Protein AF-A0A3D4XTH2-F1 (afdb_monomer)

pLDDT: mean 89.59, std 10.73, range [39.31, 98.88]

Nearest PDB structures (foldseek):
  2fmt-assembly2_B  TM=9.805E-01  e=2.948E-34  Escherichia coli
  5uai-assembly1_A  TM=9.734E-01  e=1.725E-33  Pseudomonas aeruginosa PAO1
  1fmt-assembly2_B  TM=9.635E-01  e=2.643E-33  Escherichia coli
  4iqf-assembly2_B  TM=9.711E-01  e=6.761E-31  Bacillus anthracis
  3tqq-assembly1_A  TM=9.737E-01  e=3.296E-30  Coxiella burnetii

Sequence (377 aa):
MQALRIIFAGTPDFAVPALASLIEAGHHIVLVLTQPDRPSGRGMKLKASPVKELAVRHQLEVFQPETLKDIAAQNRIQEVQADVMIVAAYGLIIPTNVLAMPRLGCYNIHASLLPRWRGAAPIQRSLLAGDQETGVTIMEVVPKLDAGAMVSKGVIPIGERDTAQTLHDGLANIGANLMLEAMNKLALDGHLPSIPQDESLVIYAEKLQKSEAAIDWNQSAAQISNQVRAFNPFPVAQAILNGEIIKGDVIVIRYEGPKGGPGMREMLSPTSAIMGKGLGKDVALITDGRFSGGTHGFVVGHITPEAFVGGVLAIVKNGDSITIDAENNTLTLHVDEHEIARRLDAWQQPAPRYTRGVLAKYAKLVNSASLGAVTDN

Foldseek 3Di:
DPAFAEEEAAFAPLRLLQVVLCVVVPHRDAEYEAAFFWQDFPPRDGDGTPSRVNCVVVVHHYDHDNACPDPVNLVVLLVSQGQEYEYEHNPYQQDPSSQVRHVQGYKYWAFFDPPEAFDDQRLLVCLLVVPQKTWIWIFGDDNPGPQGFTQDIDMDTDDLQAASVNSSVVRSNRSSVVVSVQSVCCVVPVHTDTHGGDPVNHDHDDDDDLVLLDDDPVDDPSSSSSSVRSCVPPPPLCCLQVVSDDFPEEAEDELQALFRNQNADEPCRNQVSCVVSVNQARYEYEYCGDYDPPRGGRYHYVQPPALQVQHQSVQDDPPWDWDQDPVVRDIDTPDDPVVSVVSSVVDDRDDGPDCDDDSNVRSVPDDRCVVPDPDDD

Solvent-accessible surface area (backbone atoms only — not comparable to full-atom values): 20752 Å² total; per-residue (Å²): 129,70,73,52,33,28,32,42,29,20,20,46,69,59,28,34,48,34,56,50,52,36,52,75,73,63,46,42,64,68,35,34,36,30,56,56,64,45,62,48,70,74,83,54,46,74,40,74,36,54,33,53,57,51,35,55,75,70,71,40,51,74,47,55,57,95,51,58,83,42,68,70,48,43,50,58,59,54,71,64,64,29,36,30,34,41,36,23,69,40,88,69,76,74,44,66,73,63,51,63,57,22,79,70,30,32,38,31,53,38,62,19,54,69,44,34,33,29,67,74,28,23,55,32,44,40,33,48,74,64,46,62,54,46,22,21,22,37,21,41,65,50,88,54,79,80,57,30,33,37,53,49,75,46,78,45,75,51,55,98,82,52,28,30,50,60,49,44,58,54,39,19,51,50,34,19,52,54,49,46,53,51,50,56,44,31,51,72,68,72,51,75,72,62,44,77,58,58,74,92,58,53,38,75,11,66,70,84,56,82,75,71,72,61,84,64,84,88,54,54,73,66,50,50,50,23,44,56,24,27,29,31,46,61,84,54,53,38,54,49,73,73,60,52,54,50,79,77,38,73,47,77,49,70,37,23,6,46,49,42,23,82,71,35,35,70,50,59,66,56,53,48,43,35,45,76,71,69,32,27,87,38,30,37,41,38,27,18,17,36,71,59,96,84,67,78,60,43,68,48,58,56,48,27,39,30,34,46,75,64,38,72,71,50,60,68,57,93,85,65,49,72,50,78,38,79,89,79,74,44,77,44,70,70,62,58,68,70,58,50,51,52,43,52,74,69,55,72,75,70,80,66,80,46,88,61,64,70,61,20,53,46,34,72,68,62,69,42,58,90,77,54,78,90,70,88,128

Structure (mmCIF, N/CA/C/O backbone):
data_AF-A0A3D4XTH2-F1
#
_entry.id   AF-A0A3D4XTH2-F1
#
loop_
_atom_site.group_PDB
_atom_site.id
_atom_site.type_symbol
_atom_site.label_atom_id
_atom_site.label_alt_id
_atom_site.label_comp_id
_atom_site.label_asym_id
_atom_site.label_entity_id
_atom_site.label_seq_id
_atom_site.pdbx_PDB_ins_code
_atom_site.Cartn_x
_atom_site.Cartn_y
_atom_site.Cartn_z
_atom_site.occupancy
_atom_site.B_iso_or_equiv
_atom_site.auth_seq_id
_atom_site.auth_comp_id
_atom_site.auth_asym_id
_atom_site.auth_atom_id
_atom_site.pdbx_PDB_model_num
ATOM 1 N N . MET A 1 1 ? -20.938 -7.830 27.719 1.00 56.84 1 MET A N 1
ATOM 2 C CA . MET A 1 1 ? -20.406 -6.562 27.175 1.00 56.84 1 MET A CA 1
ATOM 3 C C . MET A 1 1 ? -21.368 -6.072 26.114 1.00 56.84 1 MET A C 1
ATOM 5 O O . MET A 1 1 ? -21.908 -6.906 25.395 1.00 56.84 1 MET A O 1
ATOM 9 N N . GLN A 1 2 ? -21.648 -4.772 26.058 1.00 62.88 2 GLN A N 1
ATOM 10 C CA . GLN A 1 2 ? -22.476 -4.221 24.988 1.00 62.88 2 GLN A CA 1
ATOM 11 C C . GLN A 1 2 ? -21.612 -4.156 23.723 1.00 62.88 2 GLN A C 1
ATOM 13 O O . GLN A 1 2 ? -20.523 -3.591 23.760 1.00 62.88 2 GLN A O 1
ATOM 18 N N . ALA A 1 3 ? -22.041 -4.811 22.645 1.00 82.25 3 ALA A N 1
ATOM 19 C CA . ALA A 1 3 ? -21.283 -4.831 21.397 1.00 82.25 3 ALA A CA 1
ATOM 20 C C . ALA A 1 3 ? -21.266 -3.424 20.778 1.00 82.25 3 ALA A C 1
ATOM 22 O O . ALA A 1 3 ? -22.331 -2.831 20.591 1.00 82.25 3 ALA A O 1
ATOM 23 N N . LEU A 1 4 ? -20.074 -2.902 20.470 1.00 92.06 4 LEU A N 1
ATOM 24 C CA . LEU A 1 4 ? -19.917 -1.617 19.787 1.00 92.06 4 LEU A CA 1
ATOM 25 C C . LEU A 1 4 ? -20.520 -1.696 18.383 1.00 92.06 4 LEU A C 1
ATOM 27 O O . LEU A 1 4 ? -20.292 -2.668 17.660 1.00 92.06 4 LEU A O 1
ATOM 31 N N . ARG A 1 5 ? -21.248 -0.653 17.978 1.00 97.00 5 ARG A N 1
ATOM 32 C CA . ARG A 1 5 ? -21.673 -0.454 16.588 1.00 97.00 5 ARG A CA 1
ATOM 33 C C . ARG A 1 5 ? -20.526 0.188 15.815 1.00 97.00 5 ARG A C 1
ATOM 35 O O . ARG A 1 5 ? -20.204 1.351 16.053 1.00 97.00 5 ARG A O 1
ATOM 42 N N . ILE A 1 6 ? -19.906 -0.554 14.906 1.00 98.44 6 ILE A N 1
ATOM 43 C CA . ILE A 1 6 ? -18.673 -0.138 14.228 1.00 98.44 6 ILE A CA 1
ATOM 44 C C . ILE A 1 6 ? -18.948 0.200 12.764 1.00 98.44 6 ILE A C 1
ATOM 46 O O . ILE A 1 6 ? -19.504 -0.614 12.025 1.00 98.44 6 ILE A O 1
ATOM 50 N N . ILE A 1 7 ? -18.495 1.375 12.327 1.00 98.75 7 ILE A N 1
ATOM 51 C CA . ILE A 1 7 ? -18.266 1.646 10.903 1.00 98.75 7 ILE A CA 1
ATOM 52 C C . ILE A 1 7 ? -16.833 1.251 10.575 1.00 98.75 7 ILE A C 1
ATOM 54 O O . ILE A 1 7 ? -15.907 1.693 11.252 1.00 98.75 7 ILE A O 1
ATOM 58 N N . PHE A 1 8 ? -16.634 0.475 9.514 1.00 98.81 8 PHE A N 1
ATOM 59 C CA . PHE A 1 8 ? -15.301 0.162 9.007 1.00 98.81 8 PHE A CA 1
ATOM 60 C C . PHE A 1 8 ? -15.068 0.855 7.663 1.00 98.81 8 PHE A C 1
ATOM 62 O O . PHE A 1 8 ? -15.768 0.574 6.697 1.00 98.81 8 PHE A O 1
ATOM 69 N N . ALA A 1 9 ? -14.085 1.748 7.584 1.00 98.69 9 ALA A N 1
ATOM 70 C CA . ALA A 1 9 ? -13.727 2.498 6.388 1.00 98.69 9 ALA A CA 1
ATOM 71 C C . ALA A 1 9 ? -12.361 2.056 5.847 1.00 98.69 9 ALA A C 1
ATOM 73 O O . ALA A 1 9 ? -11.316 2.409 6.396 1.00 98.69 9 ALA A O 1
ATOM 74 N N . GLY A 1 10 ? -12.350 1.311 4.742 1.00 98.00 10 GLY A N 1
ATOM 75 C CA . GLY A 1 10 ? -11.116 0.804 4.145 1.00 98.00 10 GLY A CA 1
ATOM 76 C C . GLY A 1 10 ? -11.272 0.343 2.703 1.00 98.00 10 GLY A C 1
ATOM 77 O O . GLY A 1 10 ? -12.380 0.107 2.226 1.00 98.00 10 GLY A O 1
ATOM 78 N N . THR A 1 11 ? -10.154 0.236 1.982 1.00 95.81 11 THR A N 1
ATOM 79 C CA . THR A 1 11 ? -10.172 -0.094 0.546 1.00 95.81 11 THR A CA 1
ATOM 80 C C . THR A 1 11 ? -9.220 -1.230 0.156 1.00 95.81 11 THR A C 1
ATOM 82 O O . THR A 1 11 ? -9.715 -2.234 -0.357 1.00 95.81 11 THR A O 1
ATOM 85 N N . PRO A 1 12 ? -7.890 -1.116 0.335 1.00 93.50 12 PRO A N 1
ATOM 86 C CA . PRO A 1 12 ? -6.946 -2.100 -0.192 1.00 93.50 12 PRO A CA 1
ATOM 87 C C . PRO A 1 12 ? -6.819 -3.336 0.709 1.00 93.50 12 PRO A C 1
ATOM 89 O O . PRO A 1 12 ? -7.346 -3.365 1.821 1.00 93.50 12 PRO A O 1
ATOM 92 N N . ASP A 1 13 ? -6.033 -4.314 0.251 1.00 91.75 13 ASP A N 1
ATOM 93 C CA . ASP A 1 13 ? -5.712 -5.544 0.987 1.00 91.75 13 ASP A CA 1
ATOM 94 C C . ASP A 1 13 ? -5.176 -5.284 2.404 1.00 91.75 13 ASP A C 1
ATOM 96 O O . ASP A 1 13 ? -5.505 -6.032 3.317 1.00 91.75 13 ASP A O 1
ATOM 100 N N . PHE A 1 14 ? -4.448 -4.179 2.630 1.00 94.81 14 PHE A N 1
ATOM 101 C CA . PHE A 1 14 ? -3.975 -3.766 3.962 1.00 94.81 14 PHE A CA 1
ATOM 102 C C . PHE A 1 14 ? -5.083 -3.728 5.029 1.00 94.81 14 PHE A C 1
ATOM 104 O O . PHE A 1 14 ? -4.845 -4.019 6.197 1.00 94.81 14 PHE A O 1
ATOM 111 N N . ALA A 1 15 ? -6.297 -3.335 4.637 1.00 98.06 15 ALA A N 1
ATOM 112 C CA . ALA A 1 15 ? -7.423 -3.162 5.550 1.00 98.06 15 ALA A CA 1
ATOM 113 C C . ALA A 1 15 ? -8.192 -4.468 5.811 1.00 98.06 15 ALA A C 1
ATOM 115 O O . ALA A 1 15 ? -8.952 -4.554 6.776 1.00 98.06 15 ALA A O 1
ATOM 116 N N . VAL A 1 16 ? -8.012 -5.484 4.962 1.00 98.25 16 VAL A N 1
ATOM 117 C CA . VAL A 1 16 ? -8.785 -6.731 5.006 1.00 98.25 16 VAL A CA 1
ATOM 118 C C . VAL A 1 16 ? -8.564 -7.503 6.312 1.00 98.25 16 VAL A C 1
ATOM 120 O O . VAL A 1 16 ? -9.573 -7.872 6.916 1.00 98.25 16 VAL A O 1
ATOM 123 N N . PRO A 1 17 ? -7.322 -7.702 6.812 1.00 98.31 17 PRO A N 1
ATOM 124 C CA . PRO A 1 17 ? -7.106 -8.404 8.077 1.00 98.31 17 PRO A CA 1
ATOM 125 C C . PRO A 1 17 ? -7.827 -7.744 9.253 1.00 98.31 17 PRO A C 1
ATOM 127 O O . PRO A 1 17 ? -8.453 -8.434 10.048 1.00 98.31 17 PRO A O 1
ATOM 130 N N . ALA A 1 18 ? -7.827 -6.409 9.327 1.00 98.50 18 ALA A N 1
ATOM 131 C CA . ALA A 1 18 ? -8.498 -5.692 10.408 1.00 98.50 18 ALA A CA 1
ATOM 132 C C . ALA A 1 18 ? -10.021 -5.895 10.384 1.00 98.50 18 ALA A C 1
ATOM 134 O O . ALA A 1 18 ? -10.612 -6.176 11.425 1.00 98.50 18 ALA A O 1
ATOM 135 N N . LEU A 1 19 ? -10.658 -5.803 9.209 1.00 98.69 19 LEU A N 1
ATOM 136 C CA . LEU A 1 19 ? -12.092 -6.084 9.084 1.00 98.69 19 LEU A CA 1
ATOM 137 C C . LEU A 1 19 ? -12.405 -7.544 9.445 1.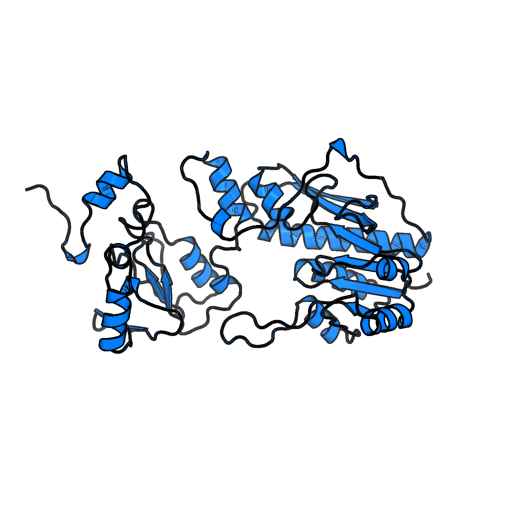00 98.69 19 LEU A C 1
ATOM 139 O O . LEU A 1 19 ? -13.339 -7.790 10.203 1.00 98.69 19 LEU A O 1
ATOM 143 N N . ALA A 1 20 ? -11.613 -8.496 8.942 1.00 98.38 20 ALA A N 1
ATOM 144 C CA . ALA A 1 20 ? -11.791 -9.919 9.227 1.00 98.38 20 ALA A CA 1
ATOM 145 C C . ALA A 1 20 ? -11.710 -10.212 10.733 1.00 98.38 20 ALA A C 1
ATOM 147 O O . ALA A 1 20 ? -12.637 -10.799 11.286 1.00 98.38 20 ALA A O 1
ATOM 148 N N . SER A 1 21 ? -10.673 -9.720 11.417 1.00 97.62 21 SER A N 1
ATOM 149 C CA . SER A 1 21 ? -10.491 -9.939 12.857 1.00 97.62 21 SER A CA 1
ATOM 150 C C . SER A 1 21 ? -11.622 -9.345 13.701 1.00 97.62 21 SER A C 1
ATOM 152 O O . SER A 1 21 ? -12.023 -9.943 14.697 1.00 97.62 21 SER A O 1
ATOM 154 N N . LEU A 1 22 ? -12.174 -8.192 13.311 1.00 96.94 22 LEU A N 1
ATOM 155 C CA . LEU A 1 22 ? -13.316 -7.599 14.015 1.00 96.94 22 LEU A CA 1
ATOM 156 C C . LEU A 1 22 ? -14.595 -8.430 13.838 1.00 96.94 22 LEU A C 1
ATOM 158 O O . LEU A 1 22 ? -15.331 -8.618 14.808 1.00 96.94 22 LEU A O 1
ATOM 162 N N . ILE A 1 23 ? -14.843 -8.945 12.628 1.00 96.75 23 ILE A N 1
ATOM 163 C CA . ILE A 1 23 ? -15.977 -9.837 12.342 1.00 96.75 23 ILE A CA 1
ATOM 164 C C . ILE A 1 23 ? -15.845 -11.136 13.146 1.00 96.75 23 ILE A C 1
ATOM 166 O O . ILE A 1 23 ? -16.793 -11.546 13.812 1.00 96.75 23 ILE A O 1
ATOM 170 N N . GLU A 1 24 ? -14.671 -11.768 13.112 1.00 95.50 24 GLU A N 1
ATOM 171 C CA . GLU A 1 24 ? -14.389 -13.024 13.820 1.00 95.50 24 GLU A CA 1
ATOM 172 C C . GLU A 1 24 ? -14.529 -12.882 15.340 1.00 95.50 24 GLU A C 1
ATOM 174 O O . GLU A 1 24 ? -15.041 -13.782 16.003 1.00 95.50 24 GLU A O 1
ATOM 179 N N . ALA A 1 25 ? -14.143 -11.730 15.892 1.00 92.75 25 ALA A N 1
ATOM 180 C CA . ALA A 1 25 ? -14.322 -11.411 17.306 1.00 92.75 25 ALA A CA 1
ATOM 181 C C . ALA A 1 25 ? -15.777 -11.075 17.695 1.00 92.75 25 ALA A C 1
ATOM 183 O O . ALA A 1 25 ? -16.058 -10.842 18.871 1.00 92.75 25 ALA A O 1
ATOM 184 N N . GLY A 1 26 ? -16.708 -11.052 16.736 1.00 91.69 26 GLY A N 1
ATOM 185 C CA . GLY A 1 26 ? -18.130 -10.817 16.981 1.00 91.69 26 GLY A CA 1
ATOM 186 C C . GLY A 1 26 ? -18.505 -9.349 17.194 1.00 91.69 26 GLY A C 1
ATOM 187 O O . GLY A 1 26 ? -19.563 -9.072 17.764 1.00 91.69 26 GLY A O 1
ATOM 188 N N . HIS A 1 27 ? -17.670 -8.399 16.756 1.00 93.06 27 HIS A N 1
ATOM 189 C CA . HIS A 1 27 ? -18.043 -6.981 16.761 1.00 93.06 27 HIS A CA 1
ATOM 190 C C . HIS A 1 27 ? -19.161 -6.706 15.750 1.00 93.06 27 HIS A C 1
ATOM 192 O O . HIS A 1 27 ? -19.221 -7.301 14.673 1.00 93.06 27 HIS A O 1
ATOM 198 N N . HIS A 1 28 ? -20.049 -5.765 16.073 1.00 96.31 28 HIS A N 1
ATOM 199 C CA . HIS A 1 28 ? -21.186 -5.441 15.218 1.00 96.31 28 HIS A CA 1
ATOM 200 C C . HIS A 1 28 ? -20.790 -4.398 14.167 1.00 96.31 28 HIS A C 1
ATOM 202 O O . HIS A 1 28 ? -20.896 -3.190 14.393 1.00 96.31 28 HIS A O 1
ATOM 208 N N . ILE A 1 29 ? -20.338 -4.868 13.003 1.00 98.19 29 ILE A N 1
ATOM 209 C CA . ILE A 1 29 ? -20.036 -4.002 11.858 1.00 98.19 29 ILE A CA 1
ATOM 210 C C . ILE A 1 29 ? -21.349 -3.564 11.199 1.00 98.19 29 ILE A C 1
ATOM 212 O O . ILE A 1 29 ? -21.997 -4.350 10.512 1.00 98.19 29 ILE A O 1
ATOM 216 N N . VAL A 1 30 ? -21.755 -2.313 11.422 1.00 98.19 30 VAL A N 1
ATOM 217 C CA . VAL A 1 30 ? -23.048 -1.783 10.946 1.00 98.19 30 VAL A CA 1
ATOM 218 C C . VAL A 1 30 ? -22.976 -1.190 9.542 1.00 98.19 30 VAL A C 1
ATOM 220 O O . VAL A 1 30 ? -24.003 -1.059 8.887 1.00 98.19 30 VAL A O 1
ATOM 223 N N . LEU A 1 31 ? -21.781 -0.806 9.087 1.00 98.62 31 LEU A N 1
ATOM 224 C CA . LEU A 1 31 ? -21.558 -0.245 7.758 1.00 98.62 31 LEU A CA 1
ATOM 225 C C . LEU A 1 31 ? -20.092 -0.403 7.358 1.00 98.62 31 LEU A C 1
ATOM 227 O O . LEU A 1 31 ? -19.192 -0.040 8.121 1.00 98.62 31 LEU A O 1
ATOM 231 N N . VAL A 1 32 ? -19.850 -0.880 6.141 1.00 98.81 32 VAL A N 1
ATOM 232 C CA . VAL A 1 32 ? -18.526 -0.889 5.517 1.00 98.81 32 VAL A CA 1
ATOM 233 C C . VAL A 1 32 ? -18.460 0.211 4.461 1.00 98.81 32 VAL A C 1
ATOM 235 O O . VAL A 1 32 ? -19.173 0.180 3.459 1.00 98.81 32 VAL A O 1
ATOM 238 N N . LEU A 1 33 ? -17.580 1.185 4.682 1.00 98.56 33 LEU A N 1
ATOM 239 C CA . LEU A 1 33 ? -17.248 2.241 3.734 1.00 98.56 33 LEU A CA 1
ATOM 240 C C . LEU A 1 33 ? -16.024 1.830 2.915 1.00 98.56 33 LEU A C 1
ATOM 242 O O . LEU A 1 33 ? -14.975 1.488 3.462 1.00 98.56 33 LEU A O 1
ATOM 246 N N . THR A 1 34 ? -16.123 1.905 1.592 1.00 98.12 34 THR A N 1
ATOM 247 C CA . THR A 1 34 ? -14.991 1.629 0.696 1.00 98.12 34 THR A CA 1
ATOM 248 C C . THR A 1 34 ? -15.072 2.490 -0.560 1.00 98.12 34 THR A C 1
ATOM 250 O O . THR A 1 34 ? -16.129 3.038 -0.868 1.00 98.12 34 THR A O 1
ATOM 253 N N . GLN A 1 35 ? -13.959 2.666 -1.275 1.00 95.50 35 GLN A N 1
ATOM 254 C CA . GLN A 1 35 ? -13.969 3.422 -2.533 1.00 95.50 35 GLN A CA 1
ATOM 255 C C . GLN A 1 35 ? -14.919 2.778 -3.556 1.00 95.50 35 GLN A C 1
ATOM 257 O O . GLN A 1 35 ? -15.043 1.549 -3.567 1.00 95.50 35 GLN A O 1
ATOM 262 N N . PRO A 1 36 ? -15.543 3.569 -4.445 1.00 94.75 36 PRO A N 1
ATOM 263 C CA . PRO A 1 36 ? -16.278 3.056 -5.598 1.00 94.75 36 PRO A CA 1
ATOM 264 C C . PRO A 1 36 ? -15.450 2.070 -6.422 1.00 94.75 36 PRO A C 1
ATOM 266 O O . PRO A 1 36 ? -14.227 2.206 -6.527 1.00 94.75 36 PRO A O 1
ATOM 269 N N . ASP A 1 37 ? -16.122 1.087 -7.020 1.00 92.81 37 ASP A N 1
ATOM 270 C CA . ASP A 1 37 ? -15.473 0.136 -7.919 1.00 92.81 37 ASP A CA 1
ATOM 271 C C . ASP A 1 37 ? -14.850 0.911 -9.079 1.00 92.81 37 ASP A C 1
ATOM 273 O O . ASP A 1 37 ? -15.513 1.700 -9.755 1.00 92.81 37 ASP A O 1
ATOM 277 N N . ARG A 1 38 ? -13.558 0.692 -9.317 1.00 79.94 38 ARG A N 1
ATOM 278 C CA . ARG A 1 38 ? -12.838 1.350 -10.407 1.00 79.94 38 ARG A CA 1
ATOM 279 C C . ARG A 1 38 ? -12.423 0.324 -11.453 1.00 79.94 38 ARG A C 1
ATOM 281 O O . ARG A 1 38 ? -12.035 -0.793 -11.095 1.00 79.94 38 ARG A O 1
ATOM 288 N N . PRO A 1 39 ? -12.468 0.690 -12.745 1.00 74.88 39 PRO A N 1
ATOM 289 C CA . PRO A 1 39 ? -11.819 -0.088 -13.785 1.00 74.88 39 PRO A CA 1
ATOM 290 C C . PRO A 1 39 ? -10.354 -0.333 -13.425 1.00 74.88 39 PRO A C 1
ATOM 292 O O . PRO A 1 39 ? -9.612 0.609 -13.138 1.00 74.88 39 PRO A O 1
ATOM 295 N N . SER A 1 40 ? -9.936 -1.593 -13.414 1.00 60.78 40 SER A N 1
ATOM 296 C CA . SER A 1 40 ? -8.554 -1.963 -13.109 1.00 60.78 40 SER A CA 1
ATOM 297 C C . SER A 1 40 ? -8.132 -3.201 -13.895 1.00 60.78 40 SER A C 1
ATOM 299 O O . SER A 1 40 ? -8.971 -3.991 -14.331 1.00 60.78 40 SER A O 1
ATOM 301 N N . GLY A 1 41 ? -6.822 -3.347 -14.105 1.00 55.81 41 GLY A N 1
ATOM 302 C CA . GLY A 1 41 ? -6.255 -4.414 -14.925 1.00 55.81 41 GLY A CA 1
ATOM 303 C C . GLY A 1 41 ? -6.634 -4.325 -16.409 1.00 55.81 41 GLY A C 1
ATOM 304 O O . GLY A 1 41 ? -7.193 -3.336 -16.895 1.00 55.81 41 GLY A O 1
ATOM 305 N N . ARG A 1 42 ? -6.304 -5.374 -17.169 1.00 39.31 42 ARG A N 1
ATOM 306 C CA . ARG A 1 42 ? -6.600 -5.434 -18.605 1.00 39.31 42 ARG A CA 1
ATOM 307 C C . ARG A 1 42 ? -8.099 -5.647 -18.851 1.00 39.31 42 ARG A C 1
ATOM 309 O O . ARG A 1 42 ? -8.729 -6.498 -18.234 1.00 39.31 42 ARG A O 1
ATOM 316 N N . GLY A 1 43 ? -8.662 -4.887 -19.792 1.00 59.97 43 GLY A N 1
ATOM 317 C CA . GLY A 1 43 ? -10.083 -4.948 -20.157 1.00 59.97 43 GLY A CA 1
ATOM 318 C C . GLY A 1 43 ? -10.982 -3.998 -19.364 1.00 59.97 43 GLY A C 1
ATOM 319 O O . GLY A 1 43 ? -12.176 -3.957 -19.642 1.00 59.97 43 GLY A O 1
ATOM 320 N N . MET A 1 44 ? -10.419 -3.224 -18.419 1.00 64.00 44 MET A N 1
ATOM 321 C CA . MET A 1 44 ? -11.099 -2.128 -17.708 1.00 64.00 44 MET A CA 1
ATOM 322 C C . MET A 1 44 ? -12.445 -2.537 -17.089 1.00 64.00 44 MET A C 1
ATOM 324 O O . MET A 1 44 ? -13.364 -1.726 -16.971 1.00 64.00 44 MET A O 1
ATOM 328 N N . LYS A 1 45 ? -12.571 -3.806 -16.683 1.00 72.88 45 LYS A N 1
ATOM 329 C CA . LYS A 1 45 ? -13.759 -4.277 -15.973 1.00 72.88 45 LYS A CA 1
ATOM 330 C C . LYS A 1 45 ? -13.782 -3.642 -14.587 1.00 72.88 45 LYS A C 1
ATOM 332 O O . LYS A 1 45 ? -12.736 -3.476 -13.955 1.00 72.88 45 LYS A O 1
ATOM 337 N N . LEU A 1 46 ? -14.978 -3.285 -14.128 1.00 81.69 46 LEU A N 1
ATOM 338 C CA . LEU A 1 46 ? -15.183 -2.846 -12.753 1.00 81.69 46 LEU A CA 1
ATOM 339 C C . LEU A 1 46 ? -14.748 -3.976 -11.818 1.00 81.69 46 LEU A C 1
ATOM 341 O O . LEU A 1 46 ? -15.267 -5.090 -11.908 1.00 81.69 46 LEU A O 1
ATOM 345 N N . LYS A 1 47 ? -13.765 -3.691 -10.962 1.00 83.06 47 LYS A N 1
ATOM 346 C CA . LYS A 1 47 ? -13.285 -4.611 -9.932 1.00 83.06 47 LYS A CA 1
ATOM 347 C C . LYS A 1 47 ? -13.686 -4.058 -8.570 1.00 83.06 47 LYS A C 1
ATOM 349 O O . LYS A 1 47 ? -13.444 -2.883 -8.288 1.00 83.06 47 LYS A O 1
ATOM 354 N N . ALA A 1 48 ? -14.294 -4.910 -7.753 1.00 91.50 48 ALA A N 1
ATOM 355 C CA . ALA A 1 48 ? -14.586 -4.597 -6.364 1.00 91.50 48 ALA A CA 1
ATOM 356 C C . ALA A 1 48 ? -13.283 -4.417 -5.568 1.00 91.50 48 ALA A C 1
ATOM 358 O O . ALA A 1 48 ? -12.250 -5.007 -5.892 1.00 91.50 48 ALA A O 1
ATOM 359 N N . SER A 1 49 ? -13.318 -3.589 -4.525 1.00 94.12 49 SER A N 1
ATOM 360 C CA . SER A 1 49 ? -12.195 -3.498 -3.592 1.00 94.12 49 SER A CA 1
ATOM 361 C C . SER A 1 49 ? -12.083 -4.782 -2.749 1.00 94.12 49 SER A C 1
ATOM 363 O O . SER A 1 49 ? -13.109 -5.399 -2.450 1.00 94.12 49 SER A O 1
ATOM 365 N N . PRO A 1 50 ? -10.879 -5.171 -2.292 1.00 94.06 50 PRO A N 1
ATOM 366 C CA . PRO A 1 50 ? -10.712 -6.311 -1.383 1.00 94.06 50 PRO A CA 1
ATOM 367 C C . PRO A 1 50 ? -11.597 -6.235 -0.126 1.00 94.06 50 PRO A C 1
ATOM 369 O O . PRO A 1 50 ? -12.181 -7.232 0.303 1.00 94.06 50 PRO A O 1
ATOM 372 N N . VAL A 1 51 ? -11.770 -5.032 0.434 1.00 98.12 51 VAL A N 1
ATOM 373 C CA . VAL A 1 51 ? -12.671 -4.796 1.574 1.00 98.12 51 VAL A CA 1
ATOM 374 C C . VAL A 1 51 ? -14.137 -5.040 1.200 1.00 98.12 51 VAL A C 1
ATOM 376 O O . VAL A 1 51 ? -14.849 -5.694 1.963 1.00 98.12 51 VAL A O 1
ATOM 379 N N . LYS A 1 52 ? -14.591 -4.586 0.021 1.00 98.25 52 LYS A N 1
ATOM 380 C CA . LYS A 1 52 ? -15.946 -4.871 -0.483 1.00 98.25 52 LYS A CA 1
ATOM 381 C C . LYS A 1 52 ? -16.177 -6.369 -0.644 1.00 98.25 52 LYS A C 1
ATOM 383 O O . LYS A 1 52 ? -17.215 -6.873 -0.226 1.00 98.25 52 LYS A O 1
ATOM 388 N N . GLU A 1 53 ? -15.223 -7.079 -1.238 1.00 97.56 53 GLU A N 1
ATOM 389 C CA . GLU A 1 53 ? -15.320 -8.526 -1.448 1.00 97.56 53 GLU A CA 1
ATOM 390 C C . GLU A 1 53 ? -15.450 -9.289 -0.123 1.00 97.56 53 GLU A C 1
ATOM 392 O O . GLU A 1 53 ? -16.218 -10.248 -0.032 1.00 97.56 53 GLU A O 1
ATOM 397 N N . LEU A 1 54 ? -14.728 -8.878 0.926 1.00 98.12 54 LEU A N 1
ATOM 398 C CA . LEU A 1 54 ? -14.899 -9.452 2.262 1.00 98.12 54 LEU A CA 1
ATOM 399 C C . LEU A 1 54 ? -16.269 -9.096 2.860 1.00 98.12 54 LEU A C 1
ATOM 401 O O . LEU A 1 54 ? -16.985 -9.987 3.309 1.00 98.12 54 LEU A O 1
ATOM 405 N N . ALA A 1 55 ? -16.661 -7.823 2.821 1.00 98.44 55 ALA A N 1
ATOM 406 C CA . ALA A 1 55 ? -17.924 -7.360 3.389 1.00 98.44 55 ALA A CA 1
ATOM 407 C C . ALA A 1 55 ? -19.142 -8.075 2.781 1.00 98.44 55 ALA A C 1
ATOM 409 O O . ALA A 1 55 ? -19.988 -8.580 3.515 1.00 98.44 55 ALA A O 1
ATOM 410 N N . VAL A 1 56 ? -19.185 -8.213 1.450 1.00 98.12 56 VAL A N 1
ATOM 411 C CA . VAL A 1 56 ? -20.260 -8.928 0.742 1.00 98.12 56 VAL A CA 1
ATOM 412 C C . VAL A 1 56 ? -20.303 -10.408 1.129 1.00 98.12 56 VAL A C 1
ATOM 414 O O . VAL A 1 56 ? -21.387 -10.942 1.356 1.00 98.12 56 VAL A O 1
ATOM 417 N N . ARG A 1 57 ? -19.146 -11.077 1.260 1.00 97.94 57 ARG A N 1
ATOM 418 C CA . ARG A 1 57 ? -19.082 -12.484 1.705 1.00 97.94 57 ARG A CA 1
ATOM 419 C C . ARG A 1 57 ? -19.670 -12.686 3.102 1.00 97.94 57 ARG A C 1
ATOM 421 O O . ARG A 1 57 ? -20.302 -13.710 3.342 1.00 97.94 57 ARG A O 1
ATOM 428 N N . HIS A 1 58 ? -19.499 -11.708 3.988 1.00 98.06 58 HIS A N 1
ATOM 429 C CA . HIS A 1 58 ? -20.066 -11.706 5.338 1.00 98.06 58 HIS A CA 1
ATOM 430 C C . HIS A 1 58 ? -21.445 -11.034 5.429 1.00 98.06 58 HIS A C 1
ATOM 432 O O . HIS A 1 58 ? -21.949 -10.845 6.532 1.00 98.06 58 HIS A O 1
ATOM 438 N N . GLN A 1 59 ? -22.070 -10.701 4.290 1.00 98.06 59 GLN A N 1
ATOM 439 C CA . GLN A 1 59 ? -23.398 -10.075 4.214 1.00 98.06 59 GLN A CA 1
ATOM 440 C C . GLN A 1 59 ? -23.492 -8.749 4.990 1.00 98.06 59 GLN A C 1
ATOM 442 O O . GLN A 1 59 ? -24.546 -8.391 5.512 1.00 98.06 59 GLN A O 1
ATOM 447 N N . LEU A 1 60 ? -22.382 -8.015 5.062 1.00 98.25 60 LEU A N 1
ATOM 448 C CA . LEU A 1 60 ? -22.332 -6.689 5.662 1.00 98.25 60 LEU A CA 1
ATOM 449 C C . LEU A 1 60 ? -22.830 -5.639 4.673 1.00 98.25 60 LEU A C 1
ATOM 451 O O . LEU A 1 60 ? -22.613 -5.743 3.462 1.00 98.25 60 LEU A O 1
ATOM 455 N N . GLU A 1 61 ? -23.458 -4.590 5.196 1.00 98.19 61 GLU A N 1
ATOM 456 C CA . GLU A 1 61 ? -23.845 -3.449 4.378 1.00 98.19 61 GLU A CA 1
ATOM 457 C C . GLU A 1 61 ? -22.602 -2.718 3.855 1.00 98.19 61 GLU A C 1
ATOM 459 O O . GLU A 1 61 ? -21.718 -2.341 4.625 1.00 98.19 61 GLU A O 1
ATOM 464 N N . VAL A 1 62 ? -22.555 -2.485 2.542 1.00 98.62 62 VAL A N 1
ATOM 465 C CA . VAL A 1 62 ? -21.479 -1.749 1.872 1.00 98.62 62 VAL A CA 1
ATOM 466 C C . VAL A 1 62 ? -22.021 -0.435 1.320 1.00 98.62 62 VAL A C 1
ATOM 468 O O . VAL A 1 62 ? -23.003 -0.430 0.579 1.00 98.62 62 VAL A O 1
ATOM 471 N N . PHE A 1 63 ? -21.335 0.671 1.609 1.00 98.25 63 PHE A N 1
ATOM 472 C CA . PHE A 1 63 ? -21.630 1.986 1.044 1.00 98.25 63 PHE A CA 1
ATOM 473 C C . PHE A 1 63 ? -20.380 2.583 0.383 1.00 98.25 63 PHE A C 1
ATOM 475 O O . PHE A 1 63 ? -19.308 2.650 0.985 1.00 98.25 63 PHE A O 1
ATOM 482 N N . GLN A 1 64 ? -20.517 2.990 -0.883 1.00 97.88 64 GLN A N 1
ATOM 483 C CA . GLN A 1 64 ? -19.412 3.439 -1.743 1.00 97.88 64 GLN A CA 1
ATOM 484 C C . GLN A 1 64 ? -19.621 4.879 -2.239 1.00 97.88 64 GLN A C 1
ATOM 486 O O . GLN A 1 64 ? -19.855 5.088 -3.431 1.00 97.88 64 GLN A O 1
ATOM 491 N N . PRO A 1 65 ? -19.592 5.888 -1.354 1.00 96.88 65 PRO A N 1
ATOM 492 C CA . PRO A 1 65 ? -19.705 7.274 -1.784 1.00 96.88 65 PRO A CA 1
ATOM 493 C C . PRO A 1 65 ? -18.435 7.719 -2.528 1.00 96.88 65 PRO A C 1
ATOM 495 O O . PRO A 1 65 ? -17.322 7.375 -2.137 1.00 96.88 65 PRO A O 1
ATOM 498 N N . GLU A 1 66 ? -18.586 8.556 -3.557 1.00 95.31 66 GLU A N 1
ATOM 499 C CA . GLU A 1 66 ? -17.449 9.240 -4.204 1.00 95.31 66 GLU A CA 1
ATOM 500 C C . GLU A 1 66 ? -16.781 10.253 -3.254 1.00 95.31 66 GLU A C 1
ATOM 502 O O . GLU A 1 66 ? -15.583 10.527 -3.328 1.00 95.31 66 GLU A O 1
ATOM 507 N N . THR A 1 67 ? -17.565 10.824 -2.335 1.00 96.12 67 THR A N 1
ATOM 508 C CA . THR A 1 67 ? -17.125 11.818 -1.356 1.00 96.12 67 THR A CA 1
ATOM 509 C C . THR A 1 67 ? -17.988 11.763 -0.098 1.00 96.12 67 THR A C 1
ATOM 511 O O . THR A 1 67 ? -19.189 11.516 -0.153 1.00 96.12 67 THR A O 1
ATOM 514 N N . LEU A 1 68 ? -17.387 12.055 1.056 1.00 96.81 68 LEU A N 1
ATOM 515 C CA . LEU A 1 68 ? -18.098 12.178 2.336 1.00 96.81 68 LEU A CA 1
ATOM 516 C C . LEU A 1 68 ? -18.619 13.600 2.612 1.00 96.81 68 LEU A C 1
ATOM 518 O O . LEU A 1 68 ? -19.164 13.884 3.679 1.00 96.81 68 LEU A O 1
ATOM 522 N N . LYS A 1 69 ? -18.430 14.525 1.665 1.00 95.69 69 LYS A N 1
ATOM 523 C CA . LYS A 1 69 ? -18.921 15.907 1.776 1.00 95.69 69 LYS A CA 1
ATOM 524 C C . LYS A 1 69 ? -20.412 16.038 1.464 1.00 95.69 69 LYS A C 1
ATOM 526 O O . LYS A 1 69 ? -21.025 17.002 1.912 1.00 95.69 69 LYS A O 1
ATOM 531 N N . ASP A 1 70 ? -20.975 15.090 0.724 1.00 95.69 70 ASP A N 1
ATOM 532 C CA . ASP A 1 70 ? -22.361 15.159 0.275 1.00 95.69 70 ASP A CA 1
ATOM 533 C C . ASP A 1 70 ? -23.326 14.876 1.428 1.00 95.69 70 ASP A C 1
ATOM 535 O O . ASP A 1 70 ? -23.125 13.948 2.214 1.00 95.69 70 ASP A O 1
ATOM 539 N N . ILE A 1 71 ? -24.417 15.645 1.494 1.00 96.44 71 ILE A N 1
ATOM 540 C CA . ILE A 1 71 ? -25.439 15.510 2.545 1.00 96.44 71 ILE A CA 1
ATOM 541 C C . ILE A 1 71 ? -26.044 14.101 2.549 1.00 96.44 71 ILE A C 1
ATOM 543 O O . ILE A 1 71 ? -26.267 13.534 3.611 1.00 96.44 71 ILE A O 1
ATOM 547 N N . ALA A 1 72 ? -26.259 13.494 1.378 1.00 95.25 72 ALA A N 1
ATOM 548 C CA . ALA A 1 72 ? -26.784 12.132 1.291 1.00 95.25 72 ALA A CA 1
ATOM 549 C C . ALA A 1 72 ? -25.845 11.102 1.947 1.00 95.25 72 ALA A C 1
ATOM 551 O O . ALA A 1 72 ? -26.304 10.233 2.687 1.00 95.25 72 ALA A O 1
ATOM 552 N N . ALA A 1 73 ? -24.529 11.229 1.731 1.00 96.44 73 ALA A N 1
ATOM 553 C CA . ALA A 1 73 ? -23.540 10.358 2.361 1.00 96.44 73 ALA A CA 1
ATOM 554 C C . ALA A 1 73 ? -23.481 10.579 3.879 1.00 96.44 73 ALA A C 1
ATOM 556 O O . ALA A 1 73 ? -23.425 9.620 4.645 1.00 96.44 73 ALA A O 1
ATOM 557 N N . GLN A 1 74 ? -23.548 11.838 4.312 1.00 97.62 74 GLN A N 1
ATOM 558 C CA . GLN A 1 74 ? -23.578 12.208 5.727 1.00 97.62 74 GLN A CA 1
ATOM 559 C C . GLN A 1 74 ? -24.818 11.668 6.437 1.00 97.62 74 GLN A C 1
ATOM 561 O O . GLN A 1 74 ? -24.687 11.073 7.502 1.00 97.62 74 GLN A O 1
ATOM 566 N N . ASN A 1 75 ? -25.998 11.801 5.830 1.00 97.38 75 ASN A N 1
ATOM 567 C CA . ASN A 1 75 ? -27.244 11.275 6.380 1.00 97.38 75 ASN A CA 1
ATOM 568 C C . ASN A 1 75 ? -27.175 9.755 6.545 1.00 97.38 75 ASN A C 1
ATOM 570 O O . ASN A 1 75 ? -27.470 9.257 7.626 1.00 97.38 75 ASN A O 1
ATOM 574 N N . ARG A 1 76 ? -26.688 9.024 5.531 1.00 96.88 76 ARG A N 1
ATOM 575 C CA . ARG A 1 76 ? -26.523 7.565 5.627 1.00 96.88 76 ARG A CA 1
ATOM 576 C C . ARG A 1 76 ? -25.597 7.163 6.779 1.00 96.88 76 ARG A C 1
ATOM 578 O O . ARG A 1 76 ? -25.907 6.238 7.524 1.00 96.88 76 ARG A O 1
ATOM 585 N N . ILE A 1 77 ? -24.470 7.857 6.945 1.00 97.56 77 ILE A N 1
ATOM 586 C CA . ILE A 1 77 ? -23.515 7.587 8.033 1.00 97.56 77 ILE A CA 1
ATOM 587 C C . ILE A 1 77 ? -24.116 7.934 9.404 1.00 97.56 77 ILE A C 1
ATOM 589 O O . ILE A 1 77 ? -23.907 7.209 10.375 1.00 97.56 77 ILE A O 1
ATOM 593 N N . GLN A 1 78 ? -24.895 9.010 9.494 1.00 97.00 78 GLN A N 1
ATOM 594 C CA . GLN A 1 78 ? -25.588 9.404 10.719 1.00 97.00 78 GLN A CA 1
ATOM 595 C C . GLN A 1 78 ? -26.663 8.373 11.117 1.00 97.00 78 GLN A C 1
ATOM 597 O O . GLN A 1 78 ? -26.776 8.018 12.291 1.00 97.00 78 GLN A O 1
ATOM 602 N N . GLU A 1 79 ? -27.436 7.874 10.147 1.00 97.44 79 GLU A N 1
ATOM 603 C CA . GLU A 1 79 ? -28.540 6.921 10.342 1.00 97.44 79 GLU A CA 1
ATOM 604 C C . GLU A 1 79 ? -28.101 5.603 10.978 1.00 97.44 79 GLU A C 1
ATOM 606 O O . GLU A 1 79 ? -28.866 5.001 11.729 1.00 97.44 79 GLU A O 1
ATOM 611 N N . VAL A 1 80 ? -26.875 5.142 10.704 1.00 97.12 80 VAL A N 1
ATOM 612 C CA . VAL A 1 80 ? -26.384 3.887 11.289 1.00 97.12 80 VAL A CA 1
ATOM 613 C C . VAL A 1 80 ? -26.009 4.023 12.765 1.00 97.12 80 VAL A C 1
ATOM 615 O O . VAL A 1 80 ? -25.781 2.998 13.407 1.00 97.12 80 VAL A O 1
ATOM 618 N N . GLN A 1 81 ? -25.985 5.242 13.325 1.00 96.25 81 GLN A N 1
ATOM 619 C CA . GLN A 1 81 ? -25.773 5.510 14.755 1.00 96.25 81 GLN A CA 1
ATOM 620 C C . GLN A 1 81 ? -24.612 4.687 15.335 1.00 96.25 81 GLN A C 1
ATOM 622 O O . GLN A 1 81 ? -24.790 3.879 16.249 1.00 96.25 81 GLN A O 1
ATOM 627 N N . ALA A 1 82 ? -23.439 4.812 14.721 1.00 97.94 82 ALA A N 1
ATOM 628 C CA . ALA A 1 82 ? -22.263 4.062 15.131 1.00 97.94 82 ALA A CA 1
ATOM 629 C C . ALA A 1 82 ? -21.683 4.597 16.445 1.00 97.94 82 ALA A C 1
ATOM 631 O O . ALA A 1 82 ? -21.692 5.801 16.705 1.00 97.94 82 ALA A O 1
ATOM 632 N N . ASP A 1 83 ? -21.130 3.701 17.256 1.00 97.75 83 ASP A N 1
ATOM 633 C CA . ASP A 1 83 ? -20.343 4.078 18.423 1.00 97.75 83 ASP A CA 1
ATOM 634 C C . ASP A 1 83 ? -18.958 4.557 17.997 1.00 97.75 83 ASP A C 1
ATOM 636 O O . ASP A 1 83 ? -18.486 5.562 18.509 1.00 97.75 83 ASP A O 1
ATOM 640 N N . VAL A 1 84 ? -18.319 3.874 17.046 1.00 98.56 84 VAL A N 1
ATOM 641 C CA . VAL A 1 84 ? -16.938 4.147 16.626 1.00 98.56 84 VAL A CA 1
ATOM 642 C C . VAL A 1 84 ? -16.775 3.946 15.120 1.00 98.56 84 VAL A C 1
ATOM 644 O O . VAL A 1 84 ? -17.448 3.107 14.514 1.00 98.56 84 VAL A O 1
ATOM 647 N N . MET A 1 85 ? -15.870 4.708 14.506 1.00 98.75 85 MET A N 1
ATOM 648 C CA . MET A 1 85 ? -15.426 4.480 13.130 1.00 98.75 85 MET A CA 1
ATOM 649 C C . MET A 1 85 ? -13.959 4.053 13.104 1.00 98.75 85 MET A C 1
ATOM 651 O O . MET A 1 85 ? -13.094 4.717 13.669 1.00 98.75 85 MET A O 1
ATOM 655 N N . ILE A 1 86 ? -13.674 2.962 12.406 1.00 98.69 86 ILE A N 1
ATOM 656 C CA . ILE A 1 86 ? -12.322 2.461 12.172 1.00 98.69 86 ILE A CA 1
ATOM 657 C C . ILE A 1 86 ? -11.925 2.811 10.747 1.00 98.69 86 ILE A C 1
ATOM 659 O O . ILE A 1 86 ? -12.690 2.580 9.815 1.00 98.69 86 ILE A O 1
ATOM 663 N N . VAL A 1 87 ? -10.728 3.355 10.574 1.00 98.56 87 VAL A N 1
ATOM 664 C CA . VAL A 1 87 ? -10.174 3.757 9.284 1.00 98.56 87 VAL A CA 1
ATOM 665 C C . VAL A 1 87 ? -8.914 2.940 9.012 1.00 98.56 87 VAL A C 1
ATOM 667 O O . VAL A 1 87 ? -8.051 2.793 9.875 1.00 98.56 87 VAL A O 1
ATOM 670 N N . ALA A 1 88 ? -8.806 2.382 7.811 1.00 96.94 88 ALA A N 1
ATOM 671 C CA . ALA A 1 88 ? -7.615 1.675 7.358 1.00 96.94 88 ALA A CA 1
ATOM 672 C C . ALA A 1 88 ? -7.452 1.873 5.848 1.00 96.94 88 ALA A C 1
ATOM 674 O O . ALA A 1 88 ? -8.179 1.289 5.047 1.00 96.94 88 ALA A O 1
ATOM 675 N N . ALA A 1 89 ? -6.510 2.733 5.447 1.00 92.88 89 ALA A N 1
ATOM 676 C CA . ALA A 1 89 ? -6.208 3.012 4.039 1.00 92.88 89 ALA A CA 1
ATOM 677 C C . ALA A 1 89 ? -7.461 3.305 3.171 1.00 92.88 89 ALA A C 1
ATOM 679 O O . ALA A 1 89 ? -7.607 2.812 2.053 1.00 92.88 89 ALA A O 1
ATOM 680 N N . TYR A 1 90 ? -8.393 4.109 3.693 1.00 94.38 90 TYR A N 1
ATOM 681 C CA . TYR A 1 90 ? -9.687 4.368 3.048 1.00 94.38 90 TYR A CA 1
ATOM 682 C C . TYR A 1 90 ? -9.572 5.185 1.747 1.00 94.38 90 TYR A C 1
ATOM 684 O O . TYR A 1 90 ? -10.229 4.890 0.746 1.00 94.38 90 TYR A O 1
ATOM 692 N N . GLY A 1 91 ? -8.695 6.192 1.732 1.00 88.81 91 GLY A N 1
ATOM 693 C CA . GLY A 1 91 ? -8.383 6.997 0.546 1.00 88.81 91 GLY A CA 1
ATOM 694 C C . GLY A 1 91 ? -9.332 8.169 0.260 1.00 88.81 91 GLY A C 1
ATOM 695 O O . GLY A 1 91 ? -9.080 8.908 -0.689 1.00 88.81 91 GLY A O 1
ATOM 696 N N . LEU A 1 92 ? -10.393 8.369 1.051 1.00 92.50 92 LEU A N 1
ATOM 697 C CA . LEU A 1 92 ? -11.171 9.615 1.054 1.00 92.50 92 LEU A CA 1
ATOM 698 C C . LEU A 1 92 ? -10.819 10.463 2.274 1.00 92.50 92 LEU A C 1
ATOM 700 O O . LEU A 1 92 ? -10.527 9.944 3.349 1.00 92.50 92 LEU A O 1
ATOM 704 N N . ILE A 1 93 ? -10.900 11.781 2.102 1.00 91.69 93 ILE A N 1
ATOM 705 C CA . ILE A 1 93 ? -10.840 12.726 3.217 1.00 91.69 93 ILE A CA 1
ATOM 706 C C . ILE A 1 93 ? -12.147 12.606 4.000 1.00 91.69 93 ILE A C 1
ATOM 708 O O . ILE A 1 93 ? -13.221 12.691 3.402 1.00 91.69 93 ILE A O 1
ATOM 712 N N . ILE A 1 94 ? -12.050 12.445 5.321 1.00 95.75 94 ILE A N 1
ATOM 713 C CA . ILE A 1 94 ? -13.200 12.398 6.228 1.00 95.75 94 ILE A CA 1
ATOM 714 C C . ILE A 1 94 ? -13.425 13.811 6.792 1.00 95.75 94 ILE A C 1
ATOM 716 O O . ILE A 1 94 ? -12.575 14.310 7.531 1.00 95.75 94 ILE A O 1
ATOM 720 N N . PRO A 1 95 ? -14.519 14.500 6.424 1.00 96.19 95 PRO A N 1
ATOM 721 C CA . PRO A 1 95 ? -14.812 15.841 6.917 1.00 96.19 95 PRO A CA 1
ATOM 722 C C . PRO A 1 95 ? -15.055 15.873 8.432 1.00 96.19 95 PRO A C 1
ATOM 724 O O . PRO A 1 95 ? -15.549 14.906 9.008 1.00 96.19 95 PRO A O 1
ATOM 727 N N . THR A 1 96 ? -14.782 17.011 9.076 1.00 95.94 96 THR A N 1
ATOM 728 C CA . THR A 1 96 ? -14.910 17.181 10.536 1.00 95.94 96 THR A CA 1
ATOM 729 C C . THR A 1 96 ? -16.297 16.828 11.076 1.00 95.94 96 THR A C 1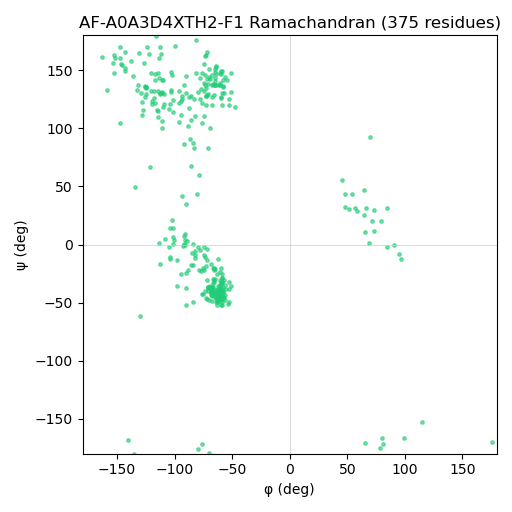
ATOM 731 O O . THR A 1 96 ? -16.405 16.233 12.141 1.00 95.94 96 THR A O 1
ATOM 734 N N . ASN A 1 97 ? -17.363 17.159 10.346 1.00 96.19 97 ASN A N 1
ATOM 735 C CA . ASN A 1 97 ? -18.727 16.808 10.744 1.00 96.19 97 ASN A CA 1
ATOM 736 C C . ASN A 1 97 ? -18.975 15.294 10.721 1.00 96.19 97 ASN A C 1
ATOM 738 O O . ASN A 1 97 ? -19.705 14.810 11.573 1.00 96.19 97 ASN A O 1
ATOM 742 N N . VAL A 1 98 ? -18.347 14.549 9.805 1.00 97.44 98 VAL A N 1
ATOM 743 C CA . VAL A 1 98 ? -18.420 13.079 9.776 1.00 97.44 98 VAL A CA 1
ATOM 744 C C . VAL A 1 98 ? -17.584 12.467 10.899 1.00 97.44 98 VAL A C 1
ATOM 746 O O . VAL A 1 98 ? -18.045 11.539 11.555 1.00 97.44 98 VAL A O 1
ATOM 749 N N . LEU A 1 99 ? -16.397 13.021 11.180 1.00 97.12 99 LEU A N 1
ATOM 750 C CA . LEU A 1 99 ? -15.557 12.588 12.309 1.00 97.12 99 LEU A CA 1
ATOM 751 C C . LEU A 1 99 ? -16.267 12.720 13.665 1.00 97.12 99 LEU A C 1
ATOM 753 O O . LEU A 1 99 ? -15.969 11.964 14.584 1.00 97.12 99 LEU A O 1
ATOM 757 N N . ALA A 1 100 ? -17.199 13.669 13.779 1.00 96.69 100 ALA A N 1
ATOM 758 C CA . ALA A 1 100 ? -17.974 13.920 14.987 1.00 96.69 100 ALA A CA 1
ATOM 759 C C . ALA A 1 100 ? -19.223 13.027 15.139 1.00 96.69 100 ALA A C 1
ATOM 761 O O . ALA A 1 100 ? -19.882 13.103 16.174 1.00 96.69 100 ALA A O 1
ATOM 762 N N . MET A 1 101 ? -19.587 12.217 14.132 1.00 97.50 101 MET A N 1
ATOM 763 C CA . MET A 1 101 ? -20.801 11.387 14.190 1.00 97.50 101 MET A CA 1
ATOM 764 C C . MET A 1 101 ? -20.673 10.193 15.149 1.00 97.50 101 MET A C 1
ATOM 766 O O . MET A 1 101 ? -21.610 9.978 15.921 1.00 97.50 101 MET A O 1
ATOM 770 N N . PRO A 1 102 ? -19.573 9.409 15.145 1.00 97.75 102 PRO A N 1
ATOM 771 C CA . PRO A 1 102 ? -19.425 8.308 16.088 1.00 97.75 102 PRO A CA 1
ATOM 772 C C . PRO A 1 102 ? -19.154 8.828 17.501 1.00 97.75 102 PRO A C 1
ATOM 774 O O . PRO A 1 102 ? -18.229 9.609 17.727 1.00 97.75 102 PRO A O 1
ATOM 777 N N . ARG A 1 103 ? -19.940 8.364 18.474 1.00 94.94 103 ARG A N 1
ATOM 778 C CA . ARG A 1 103 ? -19.897 8.843 19.869 1.00 94.94 103 ARG A CA 1
ATOM 779 C C . ARG A 1 103 ? -18.533 8.661 20.550 1.00 94.94 103 ARG A C 1
ATOM 781 O O . ARG A 1 103 ? -18.169 9.460 21.406 1.00 94.94 103 ARG A O 1
ATOM 788 N N . LEU A 1 104 ? -17.815 7.599 20.203 1.00 97.25 104 LEU A N 1
ATOM 789 C CA . LEU A 1 104 ? -16.497 7.229 20.723 1.00 97.25 104 LEU A CA 1
ATOM 790 C C . LEU A 1 104 ? -15.367 7.592 19.746 1.00 97.25 104 LEU A C 1
ATOM 792 O O . LEU A 1 104 ? -14.241 7.129 19.905 1.00 97.25 104 LEU A O 1
ATOM 796 N N . GLY A 1 105 ? -15.656 8.425 18.745 1.00 97.19 105 GLY A N 1
ATOM 797 C CA . GLY A 1 105 ? -14.668 8.953 17.816 1.00 97.19 105 GLY A CA 1
ATOM 798 C C . GLY A 1 105 ? -14.275 8.002 16.687 1.00 97.19 105 GLY A C 1
ATOM 799 O O . GLY A 1 105 ? -14.941 7.010 16.378 1.00 97.19 105 GLY A O 1
ATOM 800 N N . CYS A 1 106 ? -13.181 8.367 16.025 1.00 98.50 106 CYS A N 1
ATOM 801 C CA . CYS A 1 106 ? -12.655 7.678 14.856 1.00 98.50 106 CYS A CA 1
ATOM 802 C C . CYS A 1 106 ? -11.198 7.283 15.109 1.00 98.50 106 CYS A C 1
ATOM 804 O O . CYS A 1 106 ? -10.418 8.125 15.557 1.00 98.50 106 CYS A O 1
ATOM 806 N N . TYR A 1 107 ? -10.812 6.052 14.771 1.00 98.69 107 TYR A N 1
ATOM 807 C CA . TYR A 1 107 ? -9.446 5.550 14.944 1.00 98.69 107 TYR A CA 1
ATOM 808 C C . TYR A 1 107 ? -8.875 5.023 13.629 1.00 98.69 107 TYR A C 1
ATOM 810 O O . TYR A 1 107 ? -9.555 4.299 12.908 1.00 98.69 107 TYR A O 1
ATOM 818 N N . ASN A 1 108 ? -7.623 5.364 13.317 1.00 98.69 108 ASN A N 1
ATOM 819 C CA . ASN A 1 108 ? -6.935 4.927 12.102 1.00 98.69 108 ASN A CA 1
ATOM 820 C C . ASN A 1 108 ? -5.818 3.925 12.404 1.00 98.69 108 ASN A C 1
ATOM 822 O O . ASN A 1 108 ? -5.070 4.091 13.369 1.00 98.69 108 ASN A O 1
ATOM 826 N N . ILE A 1 109 ? -5.678 2.928 11.529 1.00 98.75 109 ILE A N 1
ATOM 827 C CA . ILE A 1 109 ? -4.518 2.039 11.455 1.00 98.75 109 ILE A CA 1
ATOM 828 C C . ILE A 1 109 ? -3.492 2.691 10.527 1.00 98.75 109 ILE A C 1
ATOM 830 O O . ILE A 1 109 ? -3.632 2.646 9.302 1.00 98.75 109 ILE A O 1
ATOM 834 N N . HIS A 1 110 ? -2.459 3.306 11.101 1.00 98.62 110 HIS A N 1
ATOM 835 C CA . HIS A 1 110 ? -1.413 3.970 10.327 1.00 98.62 110 HIS A CA 1
ATOM 836 C C . HIS A 1 110 ? -0.156 3.110 10.240 1.00 98.62 110 HIS A C 1
ATOM 838 O O . HIS A 1 110 ? 0.401 2.734 11.268 1.00 98.62 110 HIS A O 1
ATOM 844 N N . ALA A 1 111 ? 0.319 2.820 9.028 1.00 98.19 111 ALA A N 1
ATOM 845 C CA . ALA A 1 111 ? 1.442 1.909 8.775 1.00 98.19 111 ALA A CA 1
ATOM 846 C C . ALA A 1 111 ? 2.828 2.555 8.996 1.00 98.19 111 ALA A C 1
ATOM 848 O O . ALA A 1 111 ? 3.729 2.403 8.169 1.00 98.19 111 ALA A O 1
ATOM 849 N N . SER A 1 112 ? 2.982 3.310 10.087 1.00 98.56 112 SER A N 1
ATOM 850 C CA . SER A 1 112 ? 4.278 3.763 10.595 1.00 98.56 112 SER A CA 1
ATOM 851 C C . SER A 1 112 ? 4.304 3.878 12.118 1.00 98.56 112 SER A C 1
ATOM 853 O O . SER A 1 112 ? 3.274 3.855 12.798 1.00 98.56 112 SER A O 1
ATOM 855 N N . LEU A 1 113 ? 5.506 4.085 12.656 1.00 98.62 113 LEU A N 1
ATOM 856 C CA . LEU A 1 113 ? 5.723 4.532 14.028 1.00 98.62 113 LEU A CA 1
ATOM 857 C C . LEU A 1 113 ? 5.606 6.061 14.099 1.00 98.62 113 LEU A C 1
ATOM 859 O O . LEU A 1 113 ? 6.600 6.782 13.989 1.00 98.62 113 LEU A O 1
ATOM 863 N N . LEU A 1 114 ? 4.383 6.564 14.291 1.00 98.69 114 LEU A N 1
ATOM 864 C CA . LEU A 1 114 ? 4.132 8.001 14.434 1.00 98.69 114 LEU A CA 1
ATOM 865 C C . LEU A 1 114 ? 4.921 8.581 15.620 1.00 98.69 114 LEU A C 1
ATOM 867 O O . LEU A 1 114 ? 5.176 7.866 16.593 1.00 98.69 114 LEU A O 1
ATOM 871 N N . PRO A 1 115 ? 5.332 9.859 15.579 1.00 98.19 115 PRO A N 1
ATOM 872 C CA . PRO A 1 115 ? 5.016 10.878 14.566 1.00 98.19 115 PRO A CA 1
ATOM 873 C C . PRO A 1 115 ? 5.824 10.797 13.258 1.00 98.19 115 PRO A C 1
ATOM 875 O O . PRO A 1 115 ? 5.580 11.582 12.337 1.00 98.19 115 PRO A O 1
ATOM 878 N N . ARG A 1 116 ? 6.769 9.856 13.136 1.00 98.38 116 ARG A N 1
ATOM 879 C CA . ARG A 1 116 ? 7.533 9.650 11.899 1.00 98.38 116 ARG A CA 1
ATOM 880 C C . ARG A 1 116 ? 6.634 9.029 10.823 1.00 98.38 116 ARG A C 1
ATOM 882 O O . ARG A 1 116 ? 5.866 8.107 11.092 1.00 98.38 116 ARG A O 1
ATOM 889 N N . TRP A 1 117 ? 6.762 9.520 9.594 1.00 98.31 117 TRP A N 1
ATOM 890 C CA . TRP A 1 117 ? 6.030 9.067 8.405 1.00 98.31 117 TRP A CA 1
ATOM 891 C C . TRP A 1 117 ? 4.509 9.287 8.429 1.00 98.31 117 TRP A C 1
ATOM 893 O O . TRP A 1 117 ? 3.746 8.406 8.038 1.00 98.31 117 TRP A O 1
ATOM 903 N N . ARG A 1 118 ? 4.051 10.487 8.804 1.00 98.25 118 ARG A N 1
ATOM 904 C CA . ARG A 1 118 ? 2.674 10.933 8.499 1.00 98.25 118 ARG A CA 1
ATOM 905 C C . ARG A 1 118 ? 2.451 10.959 6.984 1.00 98.25 118 ARG A C 1
ATOM 907 O O . ARG A 1 118 ? 3.316 11.441 6.261 1.00 98.25 118 ARG A O 1
ATOM 914 N N . GLY A 1 119 ? 1.303 10.526 6.481 1.00 94.88 119 GLY A N 1
ATOM 915 C CA . GLY A 1 119 ? 0.934 10.658 5.073 1.00 94.88 119 GLY A CA 1
ATOM 916 C C . GLY A 1 119 ? 0.786 9.341 4.313 1.00 94.88 119 GLY A C 1
ATOM 917 O O . GLY A 1 119 ? 0.409 8.308 4.851 1.00 94.88 119 GLY A O 1
ATOM 918 N N . ALA A 1 120 ? 1.013 9.403 3.001 1.00 91.12 120 ALA A N 1
ATOM 919 C CA . ALA A 1 120 ? 0.405 8.477 2.048 1.00 91.12 120 ALA A CA 1
ATOM 920 C C . ALA A 1 120 ? 1.203 7.194 1.764 1.00 91.12 120 ALA A C 1
ATOM 922 O O . ALA A 1 120 ? 0.610 6.221 1.304 1.00 91.12 120 ALA A O 1
ATOM 923 N N . ALA A 1 121 ? 2.526 7.187 1.961 1.00 94.19 121 ALA A N 1
ATOM 924 C CA . ALA A 1 121 ? 3.380 6.046 1.597 1.00 94.19 121 ALA A CA 1
ATOM 925 C C . ALA A 1 121 ? 4.403 5.659 2.688 1.00 94.19 121 ALA A C 1
ATOM 927 O O . ALA A 1 121 ? 5.596 5.548 2.393 1.00 94.19 121 ALA A O 1
ATOM 928 N N . PRO A 1 122 ? 3.987 5.490 3.958 1.00 97.69 122 PRO A N 1
ATOM 929 C CA . PRO A 1 122 ? 4.920 5.303 5.069 1.00 97.69 122 PRO A CA 1
ATOM 930 C C . PRO A 1 122 ? 5.839 4.082 4.916 1.00 97.69 122 PRO A C 1
ATOM 932 O O . PRO A 1 122 ? 7.035 4.196 5.164 1.00 97.69 122 PRO A O 1
ATOM 935 N N . ILE A 1 123 ? 5.311 2.955 4.428 1.00 97.12 123 ILE A N 1
ATOM 936 C CA . ILE A 1 123 ? 6.056 1.693 4.266 1.00 97.12 123 ILE A CA 1
ATOM 937 C C . ILE A 1 123 ? 7.222 1.857 3.285 1.00 97.12 123 ILE A C 1
ATOM 939 O O . ILE A 1 123 ? 8.355 1.456 3.546 1.00 97.12 123 ILE A O 1
ATOM 943 N N . GLN A 1 124 ? 6.959 2.454 2.124 1.00 95.25 124 GLN A N 1
ATOM 944 C CA . GLN A 1 124 ? 7.990 2.640 1.108 1.00 95.25 124 GLN A CA 1
ATOM 945 C C . GLN A 1 124 ? 8.999 3.698 1.543 1.00 95.25 124 GLN A C 1
ATOM 947 O O . GLN A 1 124 ? 10.191 3.556 1.282 1.00 95.25 124 GLN A O 1
ATOM 952 N N . ARG A 1 125 ? 8.544 4.749 2.232 1.00 97.38 125 ARG A N 1
ATOM 953 C CA . ARG A 1 125 ? 9.415 5.829 2.703 1.00 97.38 125 ARG A CA 1
ATOM 954 C C . ARG A 1 125 ? 10.355 5.365 3.819 1.00 97.38 125 ARG A C 1
ATOM 956 O O . ARG A 1 125 ? 11.525 5.737 3.771 1.00 97.38 125 ARG A O 1
ATOM 963 N N . SER A 1 126 ? 9.916 4.483 4.724 1.00 98.00 126 SER A N 1
ATOM 964 C CA . SER A 1 126 ? 10.808 3.873 5.723 1.00 98.00 126 SER A CA 1
ATOM 965 C C . SER A 1 126 ? 11.897 3.016 5.069 1.00 98.00 126 SER A C 1
ATOM 967 O O . SER A 1 126 ? 13.065 3.116 5.440 1.00 98.00 126 SER A O 1
ATOM 969 N N . LEU A 1 127 ? 11.549 2.242 4.032 1.00 96.12 127 LEU A N 1
ATOM 970 C CA . LEU A 1 127 ? 12.530 1.478 3.252 1.00 96.12 127 LEU A CA 1
ATOM 971 C C . LEU A 1 127 ? 13.523 2.388 2.524 1.00 96.12 127 LEU A C 1
ATOM 973 O O . LEU A 1 127 ? 14.727 2.180 2.643 1.00 96.12 127 LEU A O 1
ATOM 977 N N . LEU A 1 128 ? 13.040 3.410 1.808 1.00 95.50 128 LEU A N 1
ATOM 978 C CA . LEU A 1 128 ? 13.883 4.366 1.075 1.00 95.50 128 LEU A CA 1
ATOM 979 C C . LEU A 1 128 ? 14.879 5.080 1.994 1.00 95.50 128 LEU A C 1
ATOM 981 O O . LEU A 1 128 ? 16.042 5.242 1.627 1.00 95.50 128 LEU A O 1
ATOM 985 N N . ALA A 1 129 ? 14.438 5.468 3.192 1.00 96.94 129 ALA A N 1
ATOM 986 C CA . ALA A 1 129 ? 15.278 6.124 4.187 1.00 96.94 129 ALA A CA 1
ATOM 987 C C . ALA A 1 129 ? 16.303 5.187 4.848 1.00 96.94 129 ALA A C 1
ATOM 989 O O . ALA A 1 129 ? 17.240 5.671 5.480 1.00 96.94 129 ALA A O 1
ATOM 990 N N . GLY A 1 130 ? 16.161 3.866 4.684 1.00 96.44 130 GLY A N 1
ATOM 991 C CA . GLY A 1 130 ? 17.018 2.883 5.344 1.00 96.44 130 GLY A CA 1
ATOM 992 C C . GLY A 1 130 ? 16.736 2.736 6.838 1.00 96.44 130 GLY A C 1
ATOM 993 O O . GLY A 1 130 ? 17.653 2.419 7.600 1.00 96.44 130 GLY A O 1
ATOM 994 N N . ASP A 1 131 ? 15.489 2.973 7.256 1.00 98.25 131 ASP A N 1
ATOM 995 C CA . ASP A 1 131 ? 15.067 2.752 8.638 1.00 98.25 131 ASP A CA 1
ATOM 996 C C . ASP A 1 131 ? 15.319 1.283 9.029 1.00 98.25 131 ASP A C 1
ATOM 998 O O . ASP A 1 131 ? 15.141 0.371 8.221 1.00 98.25 131 ASP A O 1
ATOM 1002 N N . GLN A 1 132 ? 15.760 1.057 10.269 1.00 97.62 132 GLN A N 1
ATOM 1003 C CA . GLN A 1 132 ? 16.044 -0.290 10.793 1.00 97.62 132 GLN A CA 1
ATOM 1004 C C . GLN A 1 132 ? 14.791 -0.985 11.334 1.00 97.62 132 GLN A C 1
ATOM 1006 O O . GLN A 1 132 ? 14.757 -2.202 11.490 1.00 97.62 132 GLN A O 1
ATOM 1011 N N . GLU A 1 133 ? 13.749 -0.208 11.606 1.00 98.31 133 GLU A N 1
ATOM 1012 C CA . GLU A 1 133 ? 12.460 -0.674 12.087 1.00 98.31 133 GLU A CA 1
ATOM 1013 C C . GLU A 1 133 ? 11.344 0.204 11.526 1.00 98.31 133 GLU A C 1
ATOM 1015 O O . GLU A 1 133 ? 11.538 1.368 11.170 1.00 98.31 133 GLU A O 1
ATOM 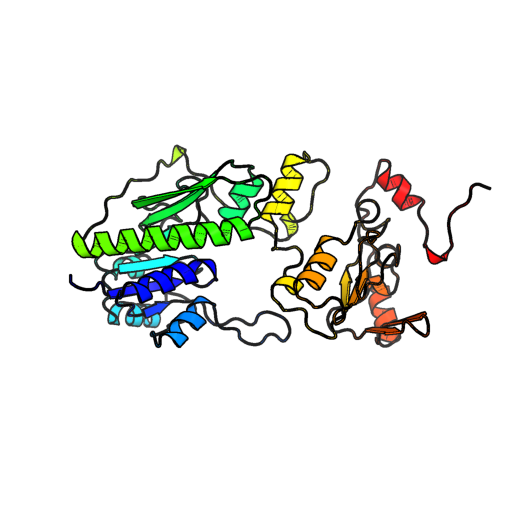1020 N N . THR A 1 134 ? 10.157 -0.376 11.442 1.00 98.69 134 THR A N 1
ATOM 1021 C CA . THR A 1 134 ? 8.909 0.333 11.175 1.00 98.69 134 THR A CA 1
ATOM 1022 C C . THR A 1 134 ? 7.818 -0.284 12.040 1.00 98.69 134 THR A C 1
ATOM 1024 O O . THR A 1 134 ? 8.096 -1.039 12.973 1.00 98.69 134 THR A O 1
ATOM 1027 N N . GLY A 1 135 ? 6.562 0.047 11.790 1.00 98.50 135 GLY A N 1
ATOM 1028 C CA . GLY A 1 135 ? 5.487 -0.449 12.620 1.00 98.50 135 GLY A CA 1
ATOM 1029 C C . GLY A 1 135 ? 4.134 0.108 12.257 1.00 98.50 135 GLY A C 1
ATOM 1030 O O . GLY A 1 135 ? 3.959 0.753 11.227 1.00 98.50 135 GLY A O 1
ATOM 1031 N N . VAL A 1 136 ? 3.178 -0.159 13.132 1.00 98.81 136 VAL A N 1
ATOM 1032 C CA . VAL A 1 136 ? 1.828 0.382 13.056 1.00 98.81 136 VAL A CA 1
ATOM 1033 C C . VAL A 1 136 ? 1.576 1.241 14.277 1.00 98.81 136 VAL A C 1
ATOM 1035 O O . VAL A 1 136 ? 1.974 0.877 15.383 1.00 98.81 136 VAL A O 1
ATOM 1038 N N . THR A 1 137 ? 0.870 2.348 14.084 1.00 98.88 137 THR A N 1
ATOM 1039 C CA . THR A 1 137 ? 0.291 3.137 15.165 1.00 98.88 137 THR A CA 1
ATOM 1040 C C . THR A 1 137 ? -1.223 3.155 15.016 1.00 98.88 137 THR A C 1
ATOM 1042 O O . THR A 1 137 ? -1.735 3.539 13.963 1.00 98.88 137 THR A O 1
ATOM 1045 N N . ILE A 1 138 ? -1.939 2.775 16.074 1.00 98.88 138 ILE A N 1
ATOM 1046 C CA . ILE A 1 138 ? -3.364 3.084 16.197 1.00 98.88 138 ILE A CA 1
ATOM 1047 C C . ILE A 1 138 ? -3.469 4.495 16.758 1.00 98.88 138 ILE A C 1
ATOM 1049 O O . ILE A 1 138 ? -2.874 4.789 17.795 1.00 98.88 138 ILE A O 1
ATOM 1053 N N . MET A 1 139 ? -4.191 5.378 16.078 1.00 98.69 139 MET A N 1
ATOM 1054 C CA . MET A 1 139 ? -4.344 6.771 16.503 1.00 98.69 139 MET A CA 1
ATOM 1055 C C . MET A 1 139 ? -5.775 7.258 16.344 1.00 98.69 139 MET A C 1
ATOM 1057 O O . MET A 1 139 ? -6.522 6.744 15.515 1.00 98.69 139 MET A O 1
ATOM 1061 N N . GLU A 1 140 ? -6.127 8.292 17.095 1.00 98.44 140 GLU A N 1
ATOM 1062 C CA . GLU A 1 140 ? -7.338 9.075 16.863 1.00 98.44 140 GLU A CA 1
ATOM 1063 C C . GLU A 1 140 ? -7.260 9.791 15.507 1.00 98.44 140 GLU A C 1
ATOM 1065 O O . GLU A 1 140 ? -6.188 10.207 15.059 1.00 98.44 140 GLU A O 1
ATOM 1070 N N . VAL A 1 141 ? -8.398 9.965 14.841 1.00 97.94 141 VAL A N 1
ATOM 1071 C CA . VAL A 1 141 ? -8.477 10.728 13.593 1.00 97.94 141 VAL A CA 1
ATOM 1072 C C . VAL A 1 141 ? -8.907 12.154 13.898 1.00 97.94 141 VAL A C 1
ATOM 1074 O O . VAL A 1 141 ? -9.987 12.400 14.431 1.00 97.94 141 VAL A O 1
ATOM 1077 N N . VAL A 1 142 ? -8.066 13.106 13.503 1.00 96.62 142 VAL A N 1
ATOM 1078 C CA . VAL A 1 142 ? -8.320 14.548 13.601 1.00 96.62 142 VAL A CA 1
ATOM 1079 C C . VAL A 1 142 ? -8.235 15.184 12.208 1.00 96.62 142 VAL A C 1
ATOM 1081 O O . VAL A 1 142 ? -7.668 14.576 11.299 1.00 96.62 142 VAL A O 1
ATOM 1084 N N . PRO A 1 143 ? -8.749 16.413 11.998 1.00 94.19 143 PRO A N 1
ATOM 1085 C CA . PRO A 1 143 ? -8.717 17.053 10.678 1.00 94.19 143 PRO A CA 1
ATOM 1086 C C . PRO A 1 143 ? -7.308 17.245 10.093 1.00 94.19 143 PRO A C 1
ATOM 1088 O O . PRO A 1 143 ? -7.138 17.268 8.875 1.00 94.19 143 PRO A O 1
ATOM 1091 N N . LYS A 1 144 ? -6.290 17.399 10.949 1.00 94.88 144 LYS A N 1
ATOM 1092 C CA . LYS A 1 144 ? -4.887 17.484 10.527 1.00 94.88 144 LYS A CA 1
ATOM 1093 C C . LYS A 1 144 ? -4.367 16.078 10.200 1.00 94.88 144 LYS A C 1
ATOM 1095 O O . LYS A 1 144 ? -4.423 15.190 11.048 1.00 94.88 144 LYS A O 1
ATOM 1100 N N . LEU A 1 145 ? -3.839 15.913 8.984 1.00 93.56 145 LEU A N 1
ATOM 1101 C CA . LEU A 1 145 ? -3.361 14.638 8.433 1.00 93.56 145 LEU A CA 1
ATOM 1102 C C . LEU A 1 145 ? -2.458 13.888 9.420 1.00 93.56 145 LEU A C 1
ATOM 1104 O O . LEU A 1 145 ? -1.398 14.391 9.792 1.00 93.56 145 LEU A O 1
ATOM 1108 N N . ASP A 1 146 ? -2.899 12.691 9.807 1.00 96.50 146 ASP A N 1
ATOM 1109 C CA . ASP A 1 146 ? -2.193 11.738 10.668 1.00 96.50 146 ASP A CA 1
ATOM 1110 C C . ASP A 1 146 ? -1.602 12.338 11.956 1.00 96.50 146 ASP A C 1
ATOM 1112 O O . ASP A 1 146 ? -0.551 11.912 12.435 1.00 96.50 146 ASP A O 1
ATOM 1116 N N . ALA A 1 147 ? -2.267 13.352 12.520 1.00 97.75 147 ALA A N 1
ATOM 1117 C CA . ALA A 1 147 ? -1.772 14.120 13.664 1.00 97.75 147 ALA A CA 1
ATOM 1118 C C . ALA A 1 147 ? -2.508 13.847 14.986 1.00 97.75 147 ALA A C 1
ATOM 1120 O O . ALA A 1 147 ? -2.240 14.527 15.977 1.00 97.75 147 ALA A O 1
ATOM 1121 N N . GLY A 1 148 ? -3.445 12.897 15.012 1.00 98.00 148 GLY A N 1
ATOM 1122 C CA . GLY A 1 148 ? -4.208 12.589 16.221 1.00 98.00 148 GLY A CA 1
ATOM 1123 C C . GLY A 1 148 ? -3.373 11.877 17.283 1.00 98.00 148 GLY A C 1
ATOM 1124 O O . GLY A 1 148 ? -2.262 11.404 17.016 1.00 98.00 148 GLY A O 1
ATOM 1125 N N . ALA A 1 149 ? -3.894 11.826 18.508 1.00 98.56 149 ALA A N 1
ATOM 1126 C CA . ALA A 1 149 ? -3.200 11.193 19.622 1.00 98.56 149 ALA A CA 1
ATOM 1127 C C . ALA A 1 149 ? -3.041 9.680 19.385 1.00 98.56 149 ALA A C 1
ATOM 1129 O O . ALA A 1 149 ? -3.923 9.014 18.843 1.00 98.56 149 ALA A O 1
ATOM 1130 N N . MET A 1 150 ? -1.886 9.140 19.766 1.00 98.69 150 MET A N 1
ATOM 1131 C CA . MET A 1 150 ? -1.504 7.746 19.537 1.00 98.69 150 MET A CA 1
ATOM 1132 C C . MET A 1 150 ? -2.006 6.870 20.685 1.00 98.69 150 MET A C 1
ATOM 1134 O O . MET A 1 150 ? -1.702 7.151 21.840 1.00 98.69 150 MET A O 1
ATOM 1138 N N . VAL A 1 151 ? -2.731 5.800 20.368 1.00 98.69 151 VAL A N 1
ATOM 1139 C CA . VAL A 1 151 ? -3.307 4.847 21.331 1.00 98.69 151 VAL A CA 1
ATOM 1140 C C . VAL A 1 151 ? -2.338 3.703 21.623 1.00 98.69 151 VAL A C 1
ATOM 1142 O O . VAL A 1 151 ? -2.043 3.403 22.776 1.00 98.69 151 VAL A O 1
ATOM 1145 N N . SER A 1 152 ? -1.829 3.052 20.578 1.00 98.56 152 SER A N 1
ATOM 1146 C CA . SER A 1 152 ? -0.925 1.905 20.698 1.00 98.56 152 SER A CA 1
ATOM 1147 C C . SER A 1 152 ? 0.008 1.811 19.494 1.00 98.56 152 SER A C 1
ATOM 1149 O O . SER A 1 152 ? -0.252 2.403 18.442 1.00 98.56 152 SER A O 1
ATOM 1151 N N . LYS A 1 153 ? 1.120 1.086 19.661 1.00 98.62 153 LYS A N 1
ATOM 1152 C CA . LYS A 1 153 ? 2.112 0.849 18.609 1.00 98.62 153 LYS A CA 1
ATOM 1153 C C . LYS A 1 153 ? 2.553 -0.605 18.588 1.00 98.62 153 LYS A C 1
ATOM 1155 O O . LYS A 1 153 ? 2.708 -1.216 19.641 1.00 98.62 153 LYS A O 1
ATOM 1160 N N . GLY A 1 154 ? 2.827 -1.112 17.395 1.00 98.38 154 GLY A N 1
ATOM 1161 C CA . GLY A 1 154 ? 3.513 -2.382 17.176 1.00 98.38 154 GLY A CA 1
ATOM 1162 C C . GLY A 1 154 ? 4.716 -2.148 16.282 1.00 98.38 154 GLY A C 1
ATOM 1163 O O . GLY A 1 154 ? 4.606 -1.414 15.304 1.00 98.38 154 GLY A O 1
ATOM 1164 N N . VAL A 1 155 ? 5.853 -2.743 16.631 1.00 98.50 155 VAL A N 1
ATOM 1165 C CA . VAL A 1 155 ? 7.138 -2.551 15.946 1.00 98.50 155 VAL A CA 1
ATOM 1166 C C . VAL A 1 155 ? 7.515 -3.836 15.218 1.00 98.50 155 VAL A C 1
ATOM 1168 O O . VAL A 1 155 ? 7.316 -4.931 15.744 1.00 98.50 155 VAL A O 1
ATOM 1171 N N . ILE A 1 156 ? 8.081 -3.700 14.023 1.00 97.62 156 ILE A N 1
ATOM 1172 C CA . ILE A 1 156 ? 8.705 -4.788 13.272 1.00 97.62 156 ILE A CA 1
ATOM 1173 C C . ILE A 1 156 ? 10.074 -4.319 12.748 1.00 97.62 156 ILE A C 1
ATOM 1175 O O . ILE A 1 156 ? 10.169 -3.208 12.212 1.00 97.62 156 ILE A O 1
ATOM 1179 N N . PRO A 1 157 ? 11.148 -5.117 12.898 1.00 97.81 157 PRO A N 1
ATOM 1180 C CA . PRO A 1 157 ? 12.428 -4.797 12.275 1.00 97.81 157 PRO A CA 1
ATOM 1181 C C . PRO A 1 157 ? 12.310 -4.845 10.747 1.00 97.81 157 PRO A C 1
ATOM 1183 O O . PRO A 1 157 ? 11.552 -5.644 10.201 1.00 97.81 157 PRO A O 1
ATOM 1186 N N . ILE A 1 158 ? 13.087 -4.014 10.055 1.00 96.75 158 ILE A N 1
ATOM 1187 C CA . ILE A 1 158 ? 13.240 -4.072 8.599 1.00 96.75 158 ILE A CA 1
ATOM 1188 C C . ILE A 1 158 ? 14.497 -4.890 8.301 1.00 96.75 158 ILE A C 1
ATOM 1190 O O . ILE A 1 158 ? 15.620 -4.417 8.467 1.00 96.75 158 ILE A O 1
ATOM 1194 N N . GLY A 1 159 ? 14.315 -6.128 7.849 1.00 87.81 159 GLY A N 1
ATOM 1195 C CA . GLY A 1 159 ? 15.406 -6.995 7.428 1.00 87.81 159 GLY A CA 1
ATOM 1196 C C . GLY A 1 159 ? 16.022 -6.577 6.089 1.00 87.81 159 GLY A C 1
ATOM 1197 O O . GLY A 1 159 ? 15.420 -5.881 5.269 1.00 87.81 159 GLY A O 1
ATOM 1198 N N . GLU A 1 160 ? 17.225 -7.080 5.808 1.00 85.00 160 GLU A N 1
ATOM 1199 C CA . GLU A 1 160 ? 17.968 -6.770 4.572 1.00 85.00 160 GLU A CA 1
ATOM 1200 C C . GLU A 1 160 ? 17.239 -7.194 3.287 1.00 85.00 160 GLU A C 1
ATOM 1202 O O . GLU A 1 160 ? 17.498 -6.664 2.206 1.00 85.00 160 GLU A O 1
ATOM 1207 N N . ARG A 1 161 ? 16.329 -8.169 3.398 1.00 81.88 161 ARG A N 1
ATOM 1208 C CA . ARG A 1 161 ? 15.557 -8.730 2.279 1.00 81.88 161 ARG A CA 1
ATOM 1209 C C . ARG A 1 161 ? 14.107 -8.265 2.254 1.00 81.88 161 ARG A C 1
ATOM 1211 O O . ARG A 1 161 ? 13.387 -8.636 1.328 1.00 81.88 161 ARG A O 1
ATOM 1218 N N . ASP A 1 162 ? 13.685 -7.473 3.235 1.00 88.06 162 ASP A N 1
ATOM 1219 C CA . ASP A 1 162 ? 12.312 -6.995 3.280 1.00 88.06 162 ASP A CA 1
ATOM 1220 C C . ASP A 1 162 ? 12.026 -6.047 2.127 1.00 88.06 162 ASP A C 1
ATOM 1222 O O . ASP A 1 162 ? 12.842 -5.192 1.778 1.00 88.06 162 ASP A O 1
ATOM 1226 N N . THR A 1 163 ? 10.848 -6.217 1.541 1.00 86.75 163 THR A N 1
ATOM 1227 C CA . THR A 1 163 ? 10.302 -5.374 0.481 1.00 86.75 163 THR A CA 1
ATOM 1228 C C . THR A 1 163 ? 9.089 -4.622 1.006 1.00 86.75 163 THR A C 1
ATOM 1230 O O . THR A 1 163 ? 8.571 -4.926 2.081 1.00 86.75 163 THR A O 1
ATOM 1233 N N . ALA A 1 164 ? 8.588 -3.653 0.239 1.00 88.06 164 ALA A N 1
ATOM 1234 C CA . ALA A 1 164 ? 7.361 -2.966 0.621 1.00 88.06 164 ALA A CA 1
ATOM 1235 C C . ALA A 1 164 ? 6.180 -3.938 0.772 1.00 88.06 164 ALA A C 1
ATOM 1237 O O . ALA A 1 164 ? 5.346 -3.719 1.642 1.00 88.06 164 ALA A O 1
ATOM 1238 N N . GLN A 1 165 ? 6.138 -5.025 -0.008 1.00 86.19 165 GLN A N 1
ATOM 1239 C CA . GLN A 1 165 ? 5.108 -6.058 0.126 1.00 86.19 165 GLN A CA 1
ATOM 1240 C C . GLN A 1 165 ? 5.251 -6.884 1.404 1.00 86.19 165 GLN A C 1
ATOM 1242 O O . GLN A 1 165 ? 4.267 -7.064 2.113 1.00 86.19 165 GLN A O 1
ATOM 1247 N N . THR A 1 166 ? 6.455 -7.371 1.727 1.00 87.25 166 THR A N 1
ATOM 1248 C CA . THR A 1 166 ? 6.632 -8.199 2.936 1.00 87.25 166 THR A CA 1
ATOM 1249 C C . THR A 1 166 ? 6.338 -7.390 4.196 1.00 87.25 166 THR A C 1
ATOM 1251 O O . THR A 1 166 ? 5.655 -7.882 5.094 1.00 87.25 166 THR A O 1
ATOM 1254 N N . LEU A 1 167 ? 6.758 -6.119 4.224 1.00 96.25 167 LEU A N 1
ATOM 1255 C CA . LEU A 1 167 ? 6.391 -5.198 5.298 1.00 96.25 167 LEU A CA 1
ATOM 1256 C C . LEU A 1 167 ? 4.894 -4.887 5.297 1.00 96.25 167 LEU A C 1
ATOM 1258 O O . LEU A 1 167 ? 4.293 -4.895 6.362 1.00 96.25 167 LEU A O 1
ATOM 1262 N N . HIS A 1 168 ? 4.272 -4.645 4.141 1.00 94.94 168 HIS A N 1
ATOM 1263 C CA . HIS A 1 168 ? 2.825 -4.433 4.042 1.00 94.94 168 HIS A CA 1
ATOM 1264 C C . HIS A 1 168 ? 2.035 -5.569 4.694 1.00 94.94 168 HIS A C 1
ATOM 1266 O O . HIS A 1 168 ? 1.173 -5.304 5.530 1.00 94.94 168 HIS A O 1
ATOM 1272 N N . ASP A 1 169 ? 2.364 -6.816 4.365 1.00 89.94 169 ASP A N 1
ATOM 1273 C CA . ASP A 1 169 ? 1.641 -7.986 4.863 1.00 89.94 169 ASP A CA 1
ATOM 1274 C C . ASP A 1 169 ? 1.859 -8.180 6.372 1.00 89.94 169 ASP A C 1
ATOM 1276 O O . ASP A 1 169 ? 0.911 -8.437 7.118 1.00 89.94 169 ASP A O 1
ATOM 1280 N N . GLY A 1 170 ? 3.093 -7.987 6.852 1.00 94.25 170 GLY A N 1
ATOM 1281 C CA . GLY A 1 170 ? 3.406 -8.030 8.283 1.00 94.25 170 GLY A CA 1
ATOM 1282 C C . GLY A 1 170 ? 2.691 -6.932 9.077 1.00 94.25 170 GLY A C 1
ATOM 1283 O O . GLY A 1 170 ? 2.072 -7.200 10.108 1.00 94.25 170 GLY A O 1
ATOM 1284 N N . LEU A 1 171 ? 2.723 -5.698 8.572 1.00 98.50 171 LEU A N 1
ATOM 1285 C CA . LEU A 1 171 ? 2.091 -4.539 9.200 1.00 98.50 171 LEU A CA 1
ATOM 1286 C C . LEU A 1 171 ? 0.564 -4.645 9.200 1.00 98.50 171 LEU A C 1
ATOM 1288 O O . LEU A 1 171 ? -0.054 -4.264 10.190 1.00 98.50 171 LEU A O 1
ATOM 1292 N N . ALA A 1 172 ? -0.054 -5.193 8.151 1.00 97.44 172 ALA A N 1
ATOM 1293 C CA . ALA A 1 172 ? -1.502 -5.395 8.108 1.00 97.44 172 ALA A CA 1
ATOM 1294 C C . ALA A 1 172 ? -1.979 -6.308 9.253 1.00 97.44 172 ALA A C 1
ATOM 1296 O O . ALA A 1 172 ? -2.952 -5.990 9.938 1.00 97.44 172 ALA A O 1
ATOM 1297 N N . ASN A 1 173 ? -1.244 -7.392 9.526 1.00 97.75 173 ASN A N 1
ATOM 1298 C CA . ASN A 1 173 ? -1.546 -8.309 10.629 1.00 97.75 173 ASN A CA 1
ATOM 1299 C C . ASN A 1 173 ? -1.318 -7.668 12.007 1.00 97.75 173 ASN A C 1
ATOM 1301 O O . ASN A 1 173 ? -2.161 -7.790 12.894 1.00 97.75 173 ASN A O 1
ATOM 1305 N N . ILE A 1 174 ? -0.209 -6.940 12.189 1.00 98.62 174 ILE A N 1
ATOM 1306 C CA . ILE A 1 174 ? 0.050 -6.193 13.433 1.00 98.62 174 ILE A CA 1
ATOM 1307 C C . ILE A 1 174 ? -1.062 -5.164 13.675 1.00 98.62 174 ILE A C 1
ATOM 1309 O O . ILE A 1 174 ? -1.585 -5.064 14.783 1.00 98.62 174 ILE A O 1
ATOM 1313 N N . GLY A 1 175 ? -1.454 -4.423 12.638 1.00 98.69 175 GLY A N 1
ATOM 1314 C CA . GLY A 1 175 ? -2.510 -3.421 12.724 1.00 98.69 175 GLY A CA 1
ATOM 1315 C C . GLY A 1 175 ? -3.877 -4.011 13.052 1.00 98.69 175 GLY A C 1
ATOM 1316 O O . GLY A 1 175 ? -4.593 -3.434 13.868 1.00 98.69 175 GLY A O 1
ATOM 1317 N N . ALA A 1 176 ? -4.217 -5.170 12.482 1.00 98.56 176 ALA A N 1
ATOM 1318 C CA . ALA A 1 176 ? -5.441 -5.894 12.814 1.00 98.56 176 ALA A CA 1
ATOM 1319 C C . ALA A 1 176 ? -5.493 -6.281 14.298 1.00 98.56 176 ALA A C 1
ATOM 1321 O O . ALA A 1 176 ? -6.480 -5.982 14.971 1.00 98.56 176 ALA A O 1
ATOM 1322 N N . ASN A 1 177 ? -4.406 -6.855 14.822 1.00 98.56 177 ASN A N 1
ATOM 1323 C CA . ASN A 1 177 ? -4.315 -7.255 16.227 1.00 98.56 177 ASN A CA 1
ATOM 1324 C C . ASN A 1 177 ? -4.438 -6.050 17.170 1.00 98.56 177 ASN A C 1
ATOM 1326 O O . ASN A 1 177 ? -5.277 -6.052 18.069 1.00 98.56 177 ASN A O 1
ATOM 1330 N N . LEU A 1 178 ? -3.668 -4.984 16.924 1.00 98.75 178 LEU A N 1
ATOM 1331 C CA . LEU A 1 178 ? -3.709 -3.773 17.750 1.00 98.75 178 LEU A CA 1
ATOM 1332 C C . LEU A 1 178 ? -5.076 -3.086 17.717 1.00 98.75 178 LEU A C 1
ATOM 1334 O O . LEU A 1 178 ? -5.537 -2.577 18.738 1.00 98.75 178 LEU A O 1
ATOM 1338 N N . MET A 1 179 ? -5.725 -3.049 16.549 1.00 98.62 179 MET A N 1
ATOM 1339 C CA . MET A 1 179 ? -7.058 -2.466 16.420 1.00 98.62 179 MET A CA 1
ATOM 1340 C C . MET A 1 179 ? -8.097 -3.307 17.162 1.00 98.62 179 MET A C 1
ATOM 1342 O O . MET A 1 179 ? -8.933 -2.748 17.868 1.00 98.62 179 MET A O 1
ATOM 1346 N N . LEU A 1 180 ? -8.033 -4.636 17.062 1.00 98.00 180 LEU A N 1
ATOM 1347 C CA . LEU A 1 180 ? -8.930 -5.520 17.802 1.00 98.00 180 LEU A CA 1
ATOM 1348 C C . LEU A 1 180 ? -8.775 -5.335 19.320 1.00 98.00 180 LEU A C 1
ATOM 1350 O O . LEU A 1 180 ? -9.772 -5.180 20.026 1.00 98.00 180 LEU A O 1
ATOM 1354 N N . GLU A 1 181 ? -7.539 -5.292 19.822 1.00 97.88 181 GLU A N 1
ATOM 1355 C CA . GLU A 1 181 ? -7.249 -5.007 21.232 1.00 97.88 181 GLU A CA 1
ATOM 1356 C C . GLU A 1 181 ? -7.810 -3.647 21.666 1.00 97.88 181 GLU A C 1
ATOM 1358 O O . GLU A 1 181 ? -8.471 -3.549 22.704 1.00 97.88 181 GLU A O 1
ATOM 1363 N N . ALA A 1 182 ? -7.607 -2.608 20.848 1.00 98.00 182 ALA A N 1
ATOM 1364 C CA . ALA A 1 182 ? -8.142 -1.277 21.106 1.00 98.00 182 ALA A CA 1
ATOM 1365 C C . ALA A 1 182 ? -9.678 -1.280 21.153 1.00 98.00 182 ALA A C 1
ATOM 1367 O O . ALA A 1 182 ? -10.261 -0.708 22.069 1.00 98.00 182 ALA A O 1
ATOM 1368 N N . MET A 1 183 ? -10.358 -1.956 20.227 1.00 97.12 183 MET A N 1
ATOM 1369 C CA . MET A 1 183 ? -11.824 -2.013 20.221 1.00 97.12 183 MET A CA 1
ATOM 1370 C C . MET A 1 183 ? -12.385 -2.819 21.393 1.00 97.12 183 MET A C 1
ATOM 1372 O O . MET A 1 183 ? -13.384 -2.413 21.985 1.00 97.12 183 MET A O 1
ATOM 1376 N N . ASN A 1 184 ? -11.724 -3.908 21.792 1.00 95.19 184 ASN A N 1
ATOM 1377 C CA . ASN A 1 184 ? -12.105 -4.670 22.983 1.00 95.19 184 ASN A CA 1
ATOM 1378 C C . ASN A 1 184 ? -11.984 -3.819 24.253 1.00 95.19 184 ASN A C 1
ATOM 1380 O O . ASN A 1 184 ? -12.890 -3.816 25.087 1.00 95.19 184 ASN A O 1
ATOM 1384 N N . LYS A 1 185 ? -10.895 -3.054 24.379 1.00 95.88 185 LYS A N 1
ATOM 1385 C CA . LYS A 1 185 ? -10.699 -2.135 25.503 1.00 95.88 185 LYS A CA 1
ATOM 1386 C C . LYS A 1 185 ? -11.707 -0.987 25.484 1.00 95.88 185 LYS A C 1
ATOM 1388 O O . LYS A 1 185 ? -12.303 -0.686 26.510 1.00 95.88 185 LYS A O 1
ATOM 1393 N N . LEU A 1 186 ? -11.961 -0.399 24.316 1.00 96.19 186 LEU A N 1
ATOM 1394 C CA . LEU A 1 186 ? -12.950 0.665 24.151 1.00 96.19 186 LEU A CA 1
ATOM 1395 C C . LEU A 1 186 ? -14.365 0.192 24.526 1.00 96.19 186 LEU A C 1
ATOM 1397 O O . LEU A 1 186 ? -15.109 0.937 25.160 1.00 96.19 186 LEU A O 1
ATOM 1401 N N . ALA A 1 187 ? -14.725 -1.047 24.178 1.00 94.25 187 ALA A N 1
ATOM 1402 C CA . ALA A 1 187 ? -16.010 -1.650 24.535 1.00 94.25 187 ALA A CA 1
ATOM 1403 C C . ALA A 1 187 ? -16.172 -1.866 26.050 1.00 94.25 187 ALA A C 1
ATOM 1405 O O . ALA A 1 187 ? -17.293 -1.828 26.559 1.00 94.25 187 ALA A O 1
ATOM 1406 N N . LEU A 1 188 ? -15.066 -2.109 26.760 1.00 93.94 188 LEU A N 1
ATOM 1407 C CA . LEU A 1 188 ? -15.049 -2.325 28.205 1.00 93.94 188 LEU A CA 1
ATOM 1408 C C . LEU A 1 188 ? -15.026 -1.004 28.987 1.00 93.94 188 LEU A C 1
ATOM 1410 O O . LEU A 1 188 ? -15.835 -0.809 29.891 1.00 93.94 188 LEU A O 1
ATOM 1414 N N . ASP A 1 189 ? -14.113 -0.105 28.619 1.00 94.56 189 ASP A N 1
ATOM 1415 C CA . ASP A 1 189 ? -13.753 1.077 29.407 1.00 94.56 189 ASP A CA 1
ATOM 1416 C C . ASP A 1 189 ? -14.473 2.352 28.933 1.00 94.56 189 ASP A C 1
ATOM 1418 O O . ASP A 1 189 ? -14.424 3.390 29.600 1.00 94.56 189 ASP A O 1
ATOM 1422 N N . GLY A 1 190 ? -15.093 2.318 27.748 1.00 94.31 190 GLY A N 1
ATOM 1423 C CA . GLY A 1 190 ? -15.748 3.468 27.117 1.00 94.31 190 GLY A CA 1
ATOM 1424 C C . GLY A 1 190 ? -14.794 4.568 26.638 1.00 94.31 190 GLY A C 1
ATOM 1425 O O . GLY A 1 190 ? -15.256 5.586 26.127 1.00 94.31 190 GLY A O 1
ATOM 1426 N N . HIS A 1 191 ? -13.482 4.382 26.797 1.00 94.38 191 HIS A N 1
ATOM 1427 C CA . HIS A 1 191 ? -12.440 5.293 26.333 1.00 94.38 191 HIS A CA 1
ATOM 1428 C C . HIS A 1 191 ? -11.135 4.532 26.060 1.00 94.38 191 HIS A C 1
ATOM 1430 O O . HIS A 1 191 ? -10.943 3.410 26.531 1.00 94.38 191 HIS A O 1
ATOM 1436 N N . LEU A 1 192 ? -10.223 5.160 25.318 1.00 97.44 192 LEU A N 1
ATOM 1437 C CA . LEU A 1 192 ? -8.874 4.653 25.081 1.00 97.44 192 LEU A CA 1
ATOM 1438 C C . LEU A 1 192 ? -7.843 5.666 25.587 1.00 97.44 192 LEU A C 1
ATOM 1440 O O . LEU A 1 192 ? -7.967 6.847 25.267 1.00 97.44 192 LEU A O 1
ATOM 1444 N N . PRO A 1 193 ? -6.825 5.243 26.360 1.00 97.00 193 PRO A N 1
ATOM 1445 C CA . PRO A 1 193 ? -5.711 6.125 26.682 1.00 97.00 193 PRO A CA 1
ATOM 1446 C C . PRO A 1 193 ? -4.935 6.460 25.402 1.00 97.00 193 PRO A C 1
ATOM 1448 O O . PRO A 1 193 ? -4.683 5.578 24.580 1.00 97.00 193 PRO A O 1
ATOM 1451 N N . SER A 1 194 ? -4.545 7.724 25.247 1.00 98.00 194 SER A N 1
ATOM 1452 C CA . SER A 1 194 ? -3.833 8.212 24.065 1.00 98.00 194 SER A CA 1
ATOM 1453 C C . SER A 1 194 ? -2.781 9.264 24.434 1.00 98.00 194 SER A C 1
ATOM 1455 O O . SER A 1 194 ? -2.876 9.942 25.458 1.00 98.00 194 SER A O 1
ATOM 1457 N N . ILE A 1 195 ? -1.725 9.358 23.622 1.00 98.38 195 ILE A N 1
ATOM 1458 C CA . ILE A 1 195 ? -0.578 10.253 23.829 1.00 98.38 195 ILE A CA 1
ATOM 1459 C C . ILE A 1 195 ? -0.479 11.221 22.640 1.00 98.38 195 ILE A C 1
ATOM 1461 O O . ILE A 1 195 ? -0.352 10.759 21.500 1.00 98.38 195 ILE A O 1
ATOM 1465 N N . PRO A 1 196 ? -0.504 12.550 22.862 1.00 98.50 196 PRO A N 1
ATOM 1466 C CA . PRO A 1 196 ? -0.283 13.528 21.802 1.00 98.50 196 PRO A CA 1
ATOM 1467 C C . PRO A 1 196 ? 1.057 13.320 21.093 1.00 98.50 196 PRO A C 1
ATOM 1469 O O . PRO A 1 196 ? 2.063 12.960 21.703 1.00 98.50 196 PRO A O 1
ATOM 1472 N N . GLN A 1 197 ? 1.074 13.560 19.786 1.00 98.56 197 GLN A N 1
ATOM 1473 C CA . GLN A 1 197 ? 2.296 13.469 18.997 1.00 98.56 197 GLN A CA 1
ATOM 1474 C C . GLN A 1 197 ? 3.229 14.655 19.279 1.00 98.56 197 GLN A C 1
ATOM 1476 O O . GLN A 1 197 ? 2.784 15.801 19.309 1.00 98.56 197 GLN A O 1
ATOM 1481 N N . ASP A 1 198 ? 4.528 14.385 19.417 1.00 98.00 198 ASP A N 1
ATOM 1482 C CA . ASP A 1 198 ? 5.558 15.425 19.451 1.00 98.00 198 ASP A CA 1
ATOM 1483 C C . ASP A 1 198 ? 5.784 15.972 18.033 1.00 98.00 198 ASP A C 1
ATOM 1485 O O . ASP A 1 198 ? 6.294 15.277 17.151 1.00 98.00 198 ASP A O 1
ATOM 1489 N N . GLU A 1 199 ? 5.384 17.224 17.807 1.00 97.44 199 GLU A N 1
ATOM 1490 C CA . GLU A 1 199 ? 5.485 17.877 16.500 1.00 97.44 199 GLU A CA 1
ATOM 1491 C C . GLU A 1 199 ? 6.940 18.074 16.034 1.00 97.44 199 GLU A C 1
ATOM 1493 O O . GLU A 1 199 ? 7.171 18.183 14.831 1.00 97.44 199 GLU A O 1
ATOM 1498 N N . SER A 1 200 ? 7.929 18.056 16.937 1.00 98.00 200 SER A N 1
ATOM 1499 C CA . SER A 1 200 ? 9.351 18.179 16.572 1.00 98.00 200 SER A CA 1
ATOM 1500 C C . SER A 1 200 ? 9.925 16.927 15.896 1.00 98.00 200 SER A C 1
ATOM 1502 O O . SER A 1 200 ? 10.942 17.005 15.208 1.00 98.00 200 SER A O 1
ATOM 1504 N N . LEU A 1 201 ? 9.254 15.780 16.047 1.00 96.94 201 LEU A N 1
ATOM 1505 C CA . LEU A 1 201 ? 9.664 14.484 15.498 1.00 96.94 201 LEU A CA 1
ATOM 1506 C C . LEU A 1 201 ? 8.898 14.110 14.213 1.00 96.94 201 LEU A C 1
ATOM 1508 O O . LEU A 1 201 ? 9.057 13.004 13.687 1.00 96.94 201 LEU A O 1
ATOM 1512 N N . VAL A 1 202 ? 8.040 15.006 13.710 1.00 98.06 202 VAL A N 1
ATOM 1513 C CA . VAL A 1 202 ? 7.184 14.749 12.545 1.00 98.06 202 VAL A CA 1
ATOM 1514 C C . VAL A 1 202 ? 7.997 14.720 11.259 1.00 98.06 202 VAL A C 1
ATOM 1516 O O . VAL A 1 202 ? 8.712 15.661 10.923 1.00 98.06 202 VAL A O 1
ATOM 1519 N N . ILE A 1 203 ? 7.808 13.651 10.488 1.00 97.50 203 ILE A N 1
ATOM 1520 C CA . ILE A 1 203 ? 8.355 13.500 9.137 1.00 97.50 203 ILE A CA 1
ATOM 1521 C C . ILE A 1 203 ? 7.229 13.026 8.226 1.00 97.50 203 ILE A C 1
ATOM 1523 O O . ILE A 1 203 ? 6.457 12.148 8.612 1.00 97.50 203 ILE A O 1
ATOM 1527 N N . TYR A 1 204 ? 7.126 13.595 7.025 1.00 97.75 204 TYR A N 1
ATOM 1528 C CA . TYR A 1 204 ? 6.060 13.262 6.083 1.00 97.75 204 TYR A CA 1
ATOM 1529 C C . TYR A 1 204 ? 6.497 12.208 5.060 1.00 97.75 204 TYR A C 1
ATOM 1531 O O . TYR A 1 204 ? 7.544 12.308 4.426 1.00 97.75 204 TYR A O 1
ATOM 1539 N N . ALA A 1 205 ? 5.653 11.198 4.884 1.00 96.19 205 ALA A N 1
ATOM 1540 C CA . ALA A 1 205 ? 5.736 10.178 3.858 1.00 96.19 205 ALA A CA 1
ATOM 1541 C C . ALA A 1 205 ? 4.931 10.609 2.626 1.00 96.19 205 ALA A C 1
ATOM 1543 O O . ALA A 1 205 ? 3.752 10.273 2.472 1.00 96.19 205 ALA A O 1
ATOM 1544 N N . GLU A 1 206 ? 5.572 11.369 1.740 1.00 92.12 206 GLU A N 1
ATOM 1545 C CA . GLU A 1 206 ? 4.943 11.834 0.504 1.00 92.12 206 GLU A CA 1
ATOM 1546 C C . GLU A 1 206 ? 4.504 10.674 -0.394 1.00 92.12 206 GLU A C 1
ATOM 1548 O O . GLU A 1 206 ? 5.162 9.631 -0.467 1.00 92.12 206 GLU A O 1
ATOM 1553 N N . LYS A 1 207 ? 3.412 10.881 -1.137 1.00 88.69 207 LYS A N 1
ATOM 1554 C CA . LYS A 1 207 ? 2.925 9.923 -2.133 1.00 88.69 207 LYS A CA 1
ATOM 1555 C C . LYS A 1 207 ? 4.008 9.652 -3.180 1.00 88.69 207 LYS A C 1
ATOM 1557 O O . LYS A 1 207 ? 4.625 10.583 -3.682 1.00 88.69 207 LYS A O 1
ATOM 1562 N N . LEU A 1 208 ? 4.195 8.382 -3.529 1.00 83.81 208 LEU A N 1
ATOM 1563 C CA . LEU A 1 208 ? 5.174 7.971 -4.534 1.00 83.81 208 LEU A CA 1
ATOM 1564 C C . LEU A 1 208 ? 4.788 8.457 -5.935 1.00 83.81 208 LEU A C 1
ATOM 1566 O O . LEU A 1 208 ? 3.634 8.314 -6.358 1.00 83.81 208 LEU A O 1
ATOM 1570 N N . GLN A 1 209 ? 5.770 8.948 -6.682 1.00 78.75 209 GLN A N 1
ATOM 1571 C CA . GLN A 1 209 ? 5.654 9.250 -8.106 1.00 78.75 209 GLN A CA 1
ATOM 1572 C C . GLN A 1 209 ? 6.319 8.157 -8.950 1.00 78.75 209 GLN A C 1
ATOM 1574 O O . GLN A 1 209 ? 7.348 7.601 -8.579 1.00 78.75 209 GLN A O 1
ATOM 1579 N N . LYS A 1 210 ? 5.768 7.860 -10.137 1.00 67.31 210 LYS A N 1
ATOM 1580 C CA . LYS A 1 210 ? 6.340 6.843 -11.046 1.00 67.31 210 LYS A CA 1
ATOM 1581 C C . LYS A 1 210 ? 7.786 7.155 -11.454 1.00 67.31 210 LYS A C 1
ATOM 1583 O O . LYS A 1 210 ? 8.568 6.233 -11.662 1.00 67.31 210 LYS A O 1
ATOM 1588 N N . SER A 1 211 ? 8.128 8.438 -11.565 1.00 72.31 211 SER A N 1
ATOM 1589 C CA . SER A 1 211 ? 9.480 8.925 -11.863 1.00 72.31 211 SER A CA 1
ATOM 1590 C C . SER A 1 211 ? 10.505 8.515 -10.806 1.00 72.31 211 SER A C 1
ATOM 1592 O O . SER A 1 211 ? 11.658 8.279 -11.155 1.00 72.31 211 SER A O 1
ATOM 1594 N N . GLU A 1 212 ? 10.097 8.366 -9.541 1.00 77.38 212 GLU A N 1
ATOM 1595 C CA . GLU A 1 212 ? 10.994 7.987 -8.444 1.00 77.38 212 GLU A CA 1
ATOM 1596 C C . GLU A 1 212 ? 11.532 6.565 -8.590 1.00 77.38 212 GLU A C 1
ATOM 1598 O O . GLU A 1 212 ? 12.568 6.252 -8.020 1.00 77.38 212 GLU A O 1
ATOM 1603 N N . ALA A 1 213 ? 10.886 5.701 -9.376 1.00 71.62 213 ALA A N 1
ATOM 1604 C CA . ALA A 1 213 ? 11.362 4.338 -9.600 1.00 71.62 213 ALA A CA 1
ATOM 1605 C C . ALA A 1 213 ? 12.598 4.253 -10.511 1.00 71.62 213 ALA A C 1
ATOM 1607 O O . ALA A 1 213 ? 13.207 3.187 -10.629 1.00 71.62 213 ALA A O 1
ATOM 1608 N N . ALA A 1 214 ? 12.974 5.353 -11.171 1.00 70.25 214 ALA A N 1
ATOM 1609 C CA . ALA A 1 214 ? 14.205 5.406 -11.940 1.00 70.25 214 ALA A CA 1
ATOM 1610 C C . ALA A 1 214 ? 15.416 5.333 -10.997 1.00 70.25 214 ALA A C 1
ATOM 1612 O O . ALA A 1 214 ? 15.611 6.189 -10.137 1.00 70.25 214 ALA A O 1
ATOM 1613 N N . ILE A 1 215 ? 16.247 4.305 -11.175 1.00 70.50 215 ILE A N 1
ATOM 1614 C CA . ILE A 1 215 ? 17.491 4.157 -10.412 1.00 70.50 215 ILE A CA 1
ATOM 1615 C C . ILE A 1 215 ? 18.512 5.188 -10.905 1.00 70.50 215 ILE A C 1
ATOM 1617 O O . ILE A 1 215 ? 18.911 5.162 -12.081 1.00 70.50 215 ILE A O 1
ATOM 1621 N N . ASP A 1 216 ? 18.954 6.048 -9.986 1.00 72.69 216 ASP A N 1
ATOM 1622 C CA . ASP A 1 216 ? 20.154 6.867 -10.136 1.00 72.69 216 ASP A CA 1
ATOM 1623 C C . ASP A 1 216 ? 21.374 6.061 -9.682 1.00 72.69 216 ASP A C 1
ATOM 1625 O O . ASP A 1 216 ? 21.601 5.825 -8.497 1.00 72.69 216 ASP A O 1
ATOM 1629 N N . TRP A 1 217 ? 22.178 5.638 -10.653 1.00 65.38 217 TRP A N 1
ATOM 1630 C CA . TRP A 1 217 ? 23.358 4.807 -10.423 1.00 65.38 217 TRP A CA 1
ATOM 1631 C C . TRP A 1 217 ? 24.526 5.548 -9.757 1.00 65.38 217 TRP A C 1
ATOM 1633 O O . TRP A 1 217 ? 25.539 4.918 -9.470 1.00 65.38 217 TRP A O 1
ATOM 1643 N N . ASN A 1 218 ? 24.409 6.859 -9.513 1.00 75.31 218 ASN A N 1
ATOM 1644 C CA . ASN A 1 218 ? 25.388 7.603 -8.715 1.00 75.31 218 ASN A CA 1
ATOM 1645 C C . ASN A 1 218 ? 25.149 7.469 -7.201 1.00 75.31 218 ASN A C 1
ATOM 1647 O O . ASN A 1 218 ? 25.987 7.909 -6.414 1.00 75.31 218 ASN A O 1
ATOM 1651 N N . GLN A 1 219 ? 24.022 6.888 -6.782 1.00 76.56 219 GLN A N 1
ATOM 1652 C CA . GLN A 1 219 ? 23.736 6.621 -5.374 1.00 76.56 219 GLN A CA 1
ATOM 1653 C C . GLN A 1 219 ? 24.569 5.454 -4.834 1.00 76.56 219 GLN A C 1
ATOM 1655 O O . GLN A 1 219 ? 25.091 4.622 -5.579 1.00 76.56 219 GLN A O 1
ATOM 1660 N N . SER A 1 220 ? 24.673 5.365 -3.507 1.00 85.06 220 SER A N 1
ATOM 1661 C CA . SER A 1 220 ? 25.321 4.218 -2.868 1.00 85.06 220 SER A CA 1
ATOM 1662 C C . SER A 1 220 ? 24.558 2.916 -3.141 1.00 85.06 220 SER A C 1
ATOM 1664 O O . SER A 1 220 ? 23.335 2.908 -3.299 1.00 85.06 220 SER A O 1
ATOM 1666 N N . ALA A 1 221 ? 25.266 1.783 -3.115 1.00 74.56 221 ALA A N 1
ATOM 1667 C CA . ALA A 1 221 ? 24.649 0.465 -3.282 1.00 74.56 221 ALA A CA 1
ATOM 1668 C C . ALA A 1 221 ? 23.527 0.201 -2.257 1.00 74.56 221 ALA A C 1
ATOM 1670 O O . ALA A 1 221 ? 22.515 -0.409 -2.598 1.00 74.56 221 ALA A O 1
ATOM 1671 N N . ALA A 1 222 ? 23.675 0.707 -1.027 1.00 84.00 222 ALA A N 1
ATOM 1672 C CA . ALA A 1 222 ? 22.653 0.611 0.011 1.00 84.00 222 ALA A CA 1
ATOM 1673 C C . ALA A 1 222 ? 21.372 1.372 -0.372 1.00 84.00 222 ALA A C 1
ATOM 1675 O O . ALA A 1 222 ? 20.283 0.814 -0.285 1.00 84.00 222 ALA A O 1
ATOM 1676 N N . GLN A 1 223 ? 21.491 2.607 -0.868 1.00 85.25 223 GLN A N 1
ATOM 1677 C CA . GLN A 1 223 ? 20.339 3.406 -1.308 1.00 85.25 223 GLN A CA 1
ATOM 1678 C C . GLN A 1 223 ? 19.631 2.780 -2.512 1.00 85.25 223 GLN A C 1
ATOM 1680 O O . GLN A 1 223 ? 18.406 2.690 -2.524 1.00 85.25 223 GLN A O 1
ATOM 1685 N N . ILE A 1 224 ? 20.391 2.266 -3.482 1.00 76.81 224 ILE A N 1
ATOM 1686 C CA . ILE A 1 224 ? 19.822 1.561 -4.638 1.00 76.81 224 ILE A CA 1
ATOM 1687 C C . ILE A 1 224 ? 19.099 0.286 -4.183 1.00 76.81 224 ILE A C 1
ATOM 1689 O O . ILE A 1 224 ? 17.983 0.019 -4.624 1.00 76.81 224 ILE A O 1
ATOM 1693 N N . SER A 1 225 ? 19.692 -0.485 -3.266 1.00 79.12 225 SER A N 1
ATOM 1694 C CA . SER A 1 225 ? 19.051 -1.671 -2.680 1.00 79.12 225 SER A CA 1
ATOM 1695 C C . SER A 1 225 ? 17.741 -1.311 -1.972 1.00 79.12 225 SER A C 1
ATOM 1697 O O . SER A 1 225 ? 16.704 -1.927 -2.224 1.00 79.12 225 SER A O 1
ATOM 1699 N N . ASN A 1 226 ? 17.753 -0.263 -1.146 1.00 88.38 226 ASN A N 1
ATOM 1700 C CA . ASN A 1 226 ? 16.568 0.270 -0.476 1.00 88.38 226 ASN A CA 1
ATOM 1701 C C . ASN A 1 226 ? 15.481 0.674 -1.478 1.00 88.38 226 ASN A C 1
ATOM 1703 O O . ASN A 1 226 ? 14.326 0.301 -1.300 1.00 88.38 226 ASN A O 1
ATOM 1707 N N . GLN A 1 227 ? 15.848 1.375 -2.553 1.00 86.50 227 GLN A N 1
ATOM 1708 C CA . GLN A 1 227 ? 14.934 1.792 -3.617 1.00 86.50 227 GLN A CA 1
ATOM 1709 C C . GLN A 1 227 ? 14.291 0.592 -4.320 1.00 86.50 227 GLN A C 1
ATOM 1711 O O . GLN A 1 227 ? 13.073 0.554 -4.496 1.00 86.50 227 GLN A O 1
ATOM 1716 N N . VAL A 1 228 ? 15.086 -0.422 -4.672 1.00 79.25 228 VAL A N 1
ATOM 1717 C CA . VAL A 1 228 ? 14.588 -1.658 -5.294 1.00 79.25 228 VAL A CA 1
ATOM 1718 C C . VAL A 1 228 ? 13.599 -2.375 -4.374 1.00 79.25 228 VAL A C 1
ATOM 1720 O O . VAL A 1 228 ? 12.555 -2.831 -4.837 1.00 79.25 228 VAL A O 1
ATOM 1723 N N . ARG A 1 229 ? 13.893 -2.451 -3.073 1.00 86.88 229 ARG A N 1
ATOM 1724 C CA . ARG A 1 229 ? 13.022 -3.088 -2.074 1.00 86.88 229 ARG A CA 1
ATOM 1725 C C . ARG A 1 229 ? 11.752 -2.279 -1.797 1.00 86.88 229 ARG A C 1
ATOM 1727 O O . ARG A 1 229 ? 10.673 -2.862 -1.700 1.00 86.88 229 ARG A O 1
ATOM 1734 N N . ALA A 1 230 ? 11.858 -0.953 -1.723 1.00 88.94 230 ALA A N 1
ATOM 1735 C CA . ALA A 1 230 ? 10.739 -0.033 -1.512 1.00 88.94 230 ALA A CA 1
ATOM 1736 C C . ALA A 1 230 ? 9.746 -0.019 -2.679 1.00 88.94 230 ALA A C 1
ATOM 1738 O O . ALA A 1 230 ? 8.550 0.169 -2.471 1.00 88.94 230 ALA A O 1
ATOM 1739 N N . PHE A 1 231 ? 10.235 -0.233 -3.900 1.00 83.81 231 PHE A N 1
ATOM 1740 C CA . PHE A 1 231 ? 9.426 -0.236 -5.118 1.00 83.81 231 PHE A CA 1
ATOM 1741 C C . PHE A 1 231 ? 9.112 -1.639 -5.649 1.00 83.81 231 PHE A C 1
ATOM 1743 O O . PHE A 1 231 ? 8.777 -1.831 -6.822 1.00 83.81 231 PHE A O 1
ATOM 1750 N N . ASN A 1 232 ? 9.198 -2.639 -4.774 1.00 72.69 232 ASN A N 1
ATOM 1751 C CA . ASN A 1 232 ? 8.744 -3.990 -5.051 1.00 72.69 232 ASN A CA 1
ATOM 1752 C C . ASN A 1 232 ? 7.409 -4.247 -4.324 1.00 72.69 232 ASN A C 1
ATOM 1754 O O . ASN A 1 232 ? 7.379 -4.142 -3.094 1.00 72.69 232 ASN A O 1
ATOM 1758 N N . PRO A 1 233 ? 6.316 -4.581 -5.044 1.00 57.25 233 PRO A N 1
ATOM 1759 C CA . PRO A 1 233 ? 6.214 -4.835 -6.491 1.00 57.25 233 PRO A CA 1
ATOM 1760 C C . PRO A 1 233 ? 5.839 -3.601 -7.326 1.00 57.25 233 PRO A C 1
ATOM 1762 O O . PRO A 1 233 ? 5.682 -3.701 -8.540 1.00 57.25 233 PRO A O 1
ATOM 1765 N N . PHE A 1 234 ? 5.620 -2.434 -6.716 1.00 56.59 234 PHE A N 1
ATOM 1766 C CA . PHE A 1 234 ? 5.228 -1.236 -7.459 1.00 56.59 234 PHE A CA 1
ATOM 1767 C C . PHE A 1 234 ? 6.413 -0.278 -7.663 1.00 56.59 234 PHE A C 1
ATOM 1769 O O . PHE A 1 234 ? 6.852 0.307 -6.673 1.00 56.59 234 PHE A O 1
ATOM 1776 N N . PRO A 1 235 ? 6.888 -0.039 -8.909 1.00 53.56 235 PRO A N 1
ATOM 1777 C CA . PRO A 1 235 ? 6.246 -0.364 -10.191 1.00 53.56 235 PRO A CA 1
ATOM 1778 C C . PRO A 1 235 ? 6.819 -1.582 -10.954 1.00 53.56 235 PRO A C 1
AT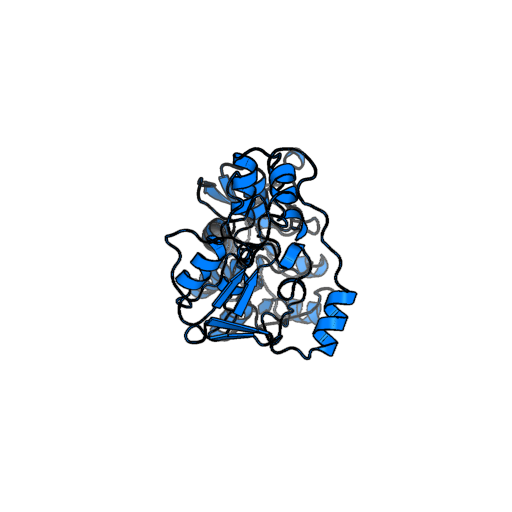OM 1780 O O . PRO A 1 235 ? 6.528 -1.729 -12.141 1.00 53.56 235 PRO A O 1
ATOM 1783 N N . VAL A 1 236 ? 7.639 -2.451 -10.350 1.00 60.47 236 VAL A N 1
ATOM 1784 C CA . VAL A 1 236 ? 8.303 -3.557 -11.077 1.00 60.47 236 VAL A CA 1
ATOM 1785 C C . VAL A 1 236 ? 7.531 -4.885 -11.007 1.00 60.47 236 VAL A C 1
ATOM 1787 O O . VAL A 1 236 ? 7.322 -5.442 -9.938 1.00 60.47 236 VAL A O 1
ATOM 1790 N N . ALA A 1 237 ? 7.200 -5.447 -12.180 1.00 61.41 237 ALA A N 1
ATOM 1791 C CA . ALA A 1 237 ? 6.526 -6.746 -12.370 1.00 61.41 237 ALA A CA 1
ATOM 1792 C C . ALA A 1 237 ? 5.078 -6.838 -11.844 1.00 61.41 237 ALA A C 1
ATOM 1794 O O . ALA A 1 237 ? 4.485 -7.918 -11.849 1.00 61.41 237 ALA A O 1
ATOM 1795 N N . GLN A 1 238 ? 4.476 -5.704 -11.472 1.00 61.53 238 GLN A N 1
ATOM 1796 C CA . GLN A 1 238 ? 3.131 -5.652 -10.902 1.00 61.53 238 GLN A CA 1
ATOM 1797 C C . GLN A 1 238 ? 2.066 -6.287 -11.804 1.00 61.53 238 GLN A C 1
ATOM 1799 O O . GLN A 1 238 ? 1.272 -7.078 -11.318 1.00 61.53 238 GLN A O 1
ATOM 1804 N N . ALA A 1 239 ? 2.083 -6.025 -13.115 1.00 62.19 239 ALA A N 1
ATOM 1805 C CA . ALA A 1 239 ? 1.104 -6.613 -14.035 1.00 62.19 239 ALA A CA 1
ATOM 1806 C C . ALA A 1 239 ? 1.131 -8.156 -14.006 1.00 62.19 239 ALA A C 1
ATOM 1808 O O . ALA A 1 239 ? 0.089 -8.806 -14.043 1.00 62.19 239 ALA A O 1
ATOM 1809 N N . ILE A 1 240 ? 2.321 -8.752 -13.871 1.00 73.44 240 ILE A N 1
ATOM 1810 C CA . ILE A 1 240 ? 2.483 -10.208 -13.767 1.00 73.44 240 ILE A CA 1
ATOM 1811 C C . ILE A 1 240 ? 1.974 -10.692 -12.402 1.00 73.44 240 ILE A C 1
ATOM 1813 O O . ILE A 1 240 ? 1.206 -11.649 -12.311 1.00 73.44 240 ILE A O 1
ATOM 1817 N N . LEU A 1 241 ? 2.362 -10.008 -11.322 1.00 66.19 241 LEU A N 1
ATOM 1818 C CA . LEU A 1 241 ? 2.025 -10.408 -9.954 1.00 66.19 241 LEU A CA 1
ATOM 1819 C C . LEU A 1 241 ? 0.542 -10.193 -9.599 1.00 66.19 241 LEU A C 1
ATOM 1821 O O . LEU A 1 241 ? -0.025 -10.997 -8.857 1.00 66.19 241 LEU A O 1
ATOM 1825 N N . ASN A 1 242 ? -0.101 -9.190 -10.194 1.00 66.94 242 ASN A N 1
ATOM 1826 C CA . ASN A 1 242 ? -1.525 -8.879 -10.056 1.00 66.94 242 ASN A CA 1
ATOM 1827 C C . ASN A 1 242 ? -2.434 -9.797 -10.892 1.00 66.94 242 ASN A C 1
ATOM 1829 O O . ASN A 1 242 ? -3.655 -9.669 -10.814 1.00 66.94 242 ASN A O 1
ATOM 1833 N N . GLY A 1 243 ? -1.867 -10.690 -11.714 1.00 74.62 243 GLY A N 1
ATOM 1834 C CA . GLY A 1 243 ? -2.639 -11.535 -12.632 1.00 74.62 243 GLY A CA 1
ATOM 1835 C C . GLY A 1 243 ? -3.242 -10.773 -13.816 1.00 74.62 243 GLY A C 1
ATOM 1836 O O . GLY A 1 243 ? -4.192 -11.247 -14.429 1.00 74.62 243 GLY A O 1
ATOM 1837 N N . GLU A 1 244 ? -2.715 -9.589 -14.144 1.00 78.44 244 GLU A N 1
ATOM 1838 C CA . GLU A 1 244 ? -3.104 -8.844 -15.351 1.00 78.44 244 GLU A CA 1
ATOM 1839 C C . GLU A 1 244 ? -2.492 -9.455 -16.617 1.00 78.44 244 GLU A C 1
ATOM 1841 O O . GLU A 1 244 ? -2.979 -9.204 -17.722 1.00 78.44 244 GLU A O 1
ATOM 1846 N N . ILE A 1 245 ? -1.421 -10.235 -16.445 1.00 84.12 245 ILE A N 1
ATOM 1847 C CA . ILE A 1 245 ? -0.843 -11.093 -17.473 1.00 84.12 245 ILE A CA 1
ATOM 1848 C C . ILE A 1 245 ? -1.436 -12.494 -17.337 1.00 84.12 245 ILE A C 1
ATOM 1850 O O . ILE A 1 245 ? -1.357 -13.109 -16.271 1.00 84.12 245 ILE A O 1
ATOM 1854 N N . ILE A 1 246 ? -1.998 -12.995 -18.430 1.00 85.56 246 ILE A N 1
ATOM 1855 C CA . ILE A 1 246 ? -2.655 -14.300 -18.508 1.00 85.56 246 ILE A CA 1
ATOM 1856 C C . ILE A 1 246 ? -2.036 -15.164 -19.607 1.00 85.56 246 ILE A C 1
ATOM 1858 O O . ILE A 1 246 ? -1.248 -14.698 -20.427 1.00 85.56 246 ILE A O 1
ATOM 1862 N N . LYS A 1 247 ? -2.415 -16.443 -19.637 1.00 90.25 247 LYS A N 1
ATOM 1863 C CA . LYS A 1 247 ? -2.033 -17.374 -20.703 1.00 90.25 247 LYS A CA 1
ATOM 1864 C C . LYS A 1 247 ? -2.325 -16.792 -22.093 1.00 90.25 247 LYS A C 1
ATOM 1866 O O . LYS A 1 247 ? -3.440 -16.348 -22.353 1.00 90.25 247 LYS A O 1
ATOM 1871 N N . GLY A 1 248 ? -1.335 -16.871 -22.980 1.00 87.25 248 GLY A N 1
ATOM 1872 C CA . GLY A 1 248 ? -1.364 -16.346 -24.345 1.00 87.25 248 GLY A CA 1
ATOM 1873 C C . GLY A 1 248 ? -0.763 -14.947 -24.491 1.00 87.25 248 GLY A C 1
ATOM 1874 O O . GLY A 1 248 ? -0.583 -14.485 -25.615 1.00 87.25 248 GLY A O 1
ATOM 1875 N N . ASP A 1 249 ? -0.430 -14.276 -23.388 1.00 91.56 249 ASP A N 1
ATOM 1876 C CA . ASP A 1 249 ? 0.158 -12.944 -23.444 1.00 91.56 249 ASP A CA 1
ATOM 1877 C C . ASP A 1 249 ? 1.630 -12.950 -23.851 1.00 91.56 249 ASP A C 1
ATOM 1879 O O . ASP A 1 249 ? 2.413 -13.822 -23.469 1.00 91.56 249 ASP A O 1
ATOM 1883 N N . VAL A 1 250 ? 2.017 -11.887 -24.555 1.00 91.56 250 VAL A N 1
ATOM 1884 C CA . VAL A 1 250 ? 3.407 -11.568 -24.874 1.00 91.56 250 VAL A CA 1
ATOM 1885 C C . VAL A 1 250 ? 3.779 -10.276 -24.155 1.00 91.56 250 VAL A C 1
ATOM 1887 O O . VAL A 1 250 ? 3.236 -9.207 -24.433 1.00 91.56 250 VAL A O 1
ATOM 1890 N N . ILE A 1 251 ? 4.707 -10.365 -23.207 1.00 90.50 251 ILE A N 1
ATOM 1891 C CA . ILE A 1 251 ? 5.279 -9.209 -22.522 1.00 90.50 251 ILE A CA 1
ATOM 1892 C C . ILE A 1 251 ? 6.439 -8.692 -23.360 1.00 90.50 251 ILE A C 1
ATOM 1894 O O . ILE A 1 251 ? 7.360 -9.441 -23.665 1.00 90.50 251 ILE A O 1
ATOM 1898 N N . VAL A 1 252 ? 6.433 -7.400 -23.678 1.00 91.19 252 VAL A N 1
ATOM 1899 C CA . VAL A 1 252 ? 7.532 -6.748 -24.395 1.00 91.19 252 VAL A CA 1
ATOM 1900 C C . VAL A 1 252 ? 8.181 -5.701 -23.494 1.00 91.19 252 VAL A C 1
ATOM 1902 O O . VAL A 1 252 ? 7.546 -4.711 -23.129 1.00 91.19 252 VAL A O 1
ATOM 1905 N N . ILE A 1 253 ? 9.451 -5.903 -23.137 1.00 88.44 253 ILE A N 1
ATOM 1906 C CA . ILE A 1 253 ? 10.257 -4.941 -22.371 1.00 88.44 253 ILE A CA 1
ATOM 1907 C C . ILE A 1 253 ? 11.308 -4.342 -23.301 1.00 88.44 253 ILE A C 1
ATOM 1909 O O . ILE A 1 253 ? 12.123 -5.062 -23.871 1.00 88.44 253 ILE A O 1
ATOM 1913 N N . ARG A 1 254 ? 11.286 -3.019 -23.453 1.00 89.81 254 ARG A N 1
ATOM 1914 C CA . ARG A 1 254 ? 12.087 -2.283 -24.439 1.00 89.81 254 ARG A CA 1
ATOM 1915 C C . ARG A 1 254 ? 13.125 -1.402 -23.768 1.00 89.81 254 ARG A C 1
ATOM 1917 O O . ARG A 1 254 ? 12.918 -0.969 -22.635 1.00 89.81 254 ARG A O 1
ATOM 1924 N N . TYR A 1 255 ? 14.140 -1.026 -24.540 1.00 88.75 255 TYR A N 1
ATOM 1925 C CA . TYR A 1 255 ? 15.210 -0.118 -24.136 1.00 88.75 255 TYR A CA 1
ATOM 1926 C C . TYR A 1 255 ? 16.078 -0.679 -23.009 1.00 88.75 255 TYR A C 1
ATOM 1928 O O . TYR A 1 255 ? 16.697 0.081 -22.271 1.00 88.75 255 TYR A O 1
ATOM 1936 N N . GLU A 1 256 ? 16.150 -2.001 -22.882 1.00 88.38 256 GLU A N 1
ATOM 1937 C CA . GLU A 1 256 ? 17.009 -2.687 -21.917 1.00 88.38 256 GLU A CA 1
ATOM 1938 C C . GLU A 1 256 ? 18.287 -3.235 -22.568 1.00 88.38 256 GLU A C 1
ATOM 1940 O O . GLU A 1 256 ? 19.146 -3.796 -21.882 1.00 88.38 256 GLU A O 1
ATOM 1945 N N . GLY A 1 257 ? 18.451 -3.023 -23.880 1.00 88.38 257 GLY A N 1
ATOM 1946 C CA . GLY A 1 257 ? 19.653 -3.372 -24.630 1.00 88.38 257 GLY A CA 1
ATOM 1947 C C . GLY A 1 257 ? 20.882 -2.510 -24.302 1.00 88.38 257 GLY A C 1
ATOM 1948 O O . GLY A 1 257 ? 20.826 -1.588 -23.496 1.00 88.38 257 GLY A O 1
ATOM 1949 N N . PRO A 1 258 ? 22.028 -2.755 -24.947 1.00 86.56 258 PRO A N 1
ATOM 1950 C CA . PRO A 1 258 ? 23.321 -2.149 -24.649 1.00 86.56 258 PRO A CA 1
ATOM 1951 C C . PRO A 1 258 ? 23.401 -0.649 -24.975 1.00 86.56 258 PRO A C 1
ATOM 1953 O O . PRO A 1 258 ? 24.307 0.015 -24.478 1.00 86.56 258 PRO A O 1
ATOM 1956 N N . LYS A 1 259 ? 22.469 -0.108 -25.779 1.00 88.81 259 LYS A N 1
ATOM 1957 C CA . LYS A 1 259 ? 22.353 1.341 -26.036 1.00 88.81 259 LYS A CA 1
ATOM 1958 C C . LYS A 1 259 ? 21.283 2.039 -25.185 1.00 88.81 259 LYS A C 1
ATOM 1960 O O . LYS A 1 259 ? 21.493 3.181 -24.791 1.00 88.81 259 LYS A O 1
ATOM 1965 N N . GLY A 1 260 ? 20.159 1.369 -24.903 1.00 81.19 260 GLY A N 1
ATOM 1966 C CA . GLY A 1 260 ? 19.043 1.941 -24.131 1.00 81.19 260 GLY A CA 1
ATOM 1967 C C . GLY A 1 260 ? 19.138 1.719 -22.619 1.00 81.19 260 GLY A C 1
ATOM 1968 O O . GLY A 1 260 ? 18.821 2.614 -21.834 1.00 81.19 260 GLY A O 1
ATOM 1969 N N . GLY A 1 261 ? 19.620 0.546 -22.214 1.00 75.00 261 GLY A N 1
ATOM 1970 C CA . GLY A 1 261 ? 19.723 0.110 -20.828 1.00 75.00 261 GLY A CA 1
ATOM 1971 C C . GLY A 1 261 ? 21.135 0.279 -20.254 1.00 75.00 261 GLY A C 1
ATOM 1972 O O . GLY A 1 261 ? 22.092 0.567 -20.977 1.00 75.00 261 GLY A O 1
ATOM 1973 N N . PRO A 1 262 ? 21.308 0.094 -18.936 1.00 71.50 262 PRO A N 1
ATOM 1974 C CA . PRO A 1 262 ? 22.613 0.133 -18.281 1.00 71.50 262 PRO A CA 1
ATOM 1975 C C . PRO A 1 262 ? 23.466 -1.088 -18.640 1.00 71.50 262 PRO A C 1
ATOM 1977 O O . PRO A 1 262 ? 23.508 -2.065 -17.902 1.00 71.50 262 PRO A O 1
ATOM 1980 N N . GLY A 1 263 ? 24.150 -1.034 -19.787 1.00 69.44 263 GLY A N 1
ATOM 1981 C CA . GLY A 1 263 ? 25.086 -2.083 -20.201 1.00 69.44 263 GLY A CA 1
ATOM 1982 C C . GLY A 1 263 ? 24.421 -3.429 -20.507 1.00 69.44 263 GLY A C 1
ATOM 1983 O O . GLY A 1 263 ? 25.053 -4.459 -20.306 1.00 69.44 263 GLY A O 1
ATOM 1984 N N . MET A 1 264 ? 23.176 -3.409 -21.007 1.00 82.19 264 MET A N 1
ATOM 1985 C CA . MET A 1 264 ? 22.316 -4.577 -21.253 1.00 82.19 264 MET A CA 1
ATOM 1986 C C . MET A 1 264 ? 21.821 -5.245 -19.956 1.00 82.19 264 MET A C 1
ATOM 1988 O O . MET A 1 264 ? 22.482 -6.102 -19.361 1.00 82.19 264 MET A O 1
ATOM 1992 N N . ARG A 1 265 ? 20.642 -4.825 -19.485 1.00 80.06 265 ARG A N 1
ATOM 1993 C CA . ARG A 1 265 ? 20.094 -5.247 -18.187 1.00 80.06 265 ARG A CA 1
ATOM 1994 C C . ARG A 1 265 ? 19.624 -6.703 -18.222 1.00 80.06 265 ARG A C 1
ATOM 1996 O O . ARG A 1 265 ? 19.041 -7.155 -19.203 1.00 80.06 265 ARG A O 1
ATOM 2003 N N . GLU A 1 266 ? 19.842 -7.411 -17.116 1.00 82.06 266 GLU A N 1
ATOM 2004 C CA . GLU A 1 266 ? 19.296 -8.751 -16.873 1.00 82.06 266 GLU A CA 1
ATOM 2005 C C . GLU A 1 266 ? 17.798 -8.701 -16.551 1.00 82.06 266 GLU A C 1
ATOM 2007 O O . GLU A 1 266 ? 17.364 -7.944 -15.678 1.00 82.06 266 GLU A O 1
ATOM 2012 N N . MET A 1 267 ? 17.007 -9.551 -17.204 1.00 85.81 267 MET A N 1
ATOM 2013 C CA . MET A 1 267 ? 15.552 -9.635 -17.022 1.00 85.81 267 MET A CA 1
ATOM 2014 C C . MET A 1 267 ? 15.122 -10.632 -15.935 1.00 85.81 267 MET A C 1
ATOM 2016 O O . MET A 1 267 ? 14.078 -11.268 -16.055 1.00 85.81 267 MET A O 1
ATOM 2020 N N . LEU A 1 268 ? 15.893 -10.773 -14.851 1.00 80.88 268 LEU A N 1
ATOM 2021 C CA . LEU A 1 268 ? 15.617 -11.769 -13.805 1.00 80.88 268 LEU A CA 1
ATOM 2022 C C . LEU A 1 268 ? 14.268 -11.548 -13.100 1.00 80.88 268 LEU A C 1
ATOM 2024 O O . LEU A 1 268 ? 13.538 -12.501 -12.850 1.00 80.88 268 LEU A O 1
ATOM 2028 N N . SER A 1 269 ? 13.928 -10.305 -12.759 1.00 77.19 269 SER A N 1
ATOM 2029 C CA . SER A 1 269 ? 12.691 -9.996 -12.030 1.00 77.19 269 SER A CA 1
ATOM 2030 C C . SER A 1 269 ? 11.414 -10.345 -12.814 1.00 77.19 269 SER A C 1
ATOM 2032 O O . SER A 1 269 ? 10.581 -11.066 -12.263 1.00 77.19 269 SER A O 1
ATOM 2034 N N . PRO A 1 270 ? 11.223 -9.894 -14.074 1.00 81.69 270 PRO A N 1
ATOM 2035 C CA . PRO A 1 270 ? 10.031 -10.255 -14.840 1.00 81.69 270 PRO A CA 1
ATOM 2036 C C . PRO A 1 270 ? 9.973 -11.752 -15.160 1.00 81.69 270 PRO A C 1
ATOM 2038 O O . PRO A 1 270 ? 8.904 -12.340 -15.026 1.00 81.69 270 PRO A O 1
ATOM 2041 N N . THR A 1 271 ? 11.093 -12.401 -15.502 1.00 83.81 271 THR A N 1
ATOM 2042 C CA . THR A 1 271 ? 11.098 -13.854 -15.747 1.00 83.81 271 THR A CA 1
ATOM 2043 C C . THR A 1 271 ? 10.732 -14.630 -14.485 1.00 83.81 271 THR A C 1
ATOM 2045 O O . THR A 1 271 ? 9.851 -15.484 -14.534 1.00 83.81 271 THR A O 1
ATOM 2048 N N . SER A 1 272 ? 11.309 -14.277 -13.334 1.00 80.00 272 SER A N 1
ATOM 2049 C CA . SER A 1 272 ? 10.996 -14.912 -12.045 1.00 80.00 272 SER A CA 1
ATOM 2050 C C . SER A 1 272 ? 9.527 -14.737 -11.655 1.00 80.00 272 SER A C 1
ATOM 2052 O O . SER A 1 272 ? 8.915 -15.677 -11.156 1.00 80.00 272 SER A O 1
ATOM 2054 N N . ALA A 1 273 ? 8.935 -13.568 -11.921 1.00 80.31 273 ALA A N 1
ATOM 2055 C CA . ALA A 1 273 ? 7.516 -13.326 -11.668 1.00 80.31 273 ALA A CA 1
ATOM 2056 C C . ALA A 1 273 ? 6.609 -14.199 -12.555 1.00 80.31 273 ALA A C 1
ATOM 2058 O O . ALA A 1 273 ? 5.632 -14.762 -12.059 1.00 80.31 273 ALA A O 1
ATOM 2059 N N . ILE A 1 274 ? 6.944 -14.357 -13.843 1.00 83.75 274 ILE A N 1
ATOM 2060 C CA . ILE A 1 274 ? 6.201 -15.229 -14.772 1.00 83.75 274 ILE A CA 1
ATOM 2061 C C . ILE A 1 274 ? 6.277 -16.684 -14.293 1.00 83.75 274 ILE A C 1
ATOM 2063 O O . ILE A 1 274 ? 5.248 -17.353 -14.175 1.00 83.75 274 ILE A O 1
ATOM 2067 N N . MET A 1 275 ? 7.482 -17.168 -13.968 1.00 83.69 275 MET A N 1
ATOM 2068 C CA . MET A 1 275 ? 7.683 -18.535 -13.475 1.00 83.69 275 MET A CA 1
ATOM 2069 C C . MET A 1 275 ? 6.965 -18.771 -12.145 1.00 83.69 275 MET A C 1
ATOM 2071 O O . MET A 1 275 ? 6.280 -19.779 -11.994 1.00 83.69 275 MET A O 1
ATOM 2075 N N . GLY A 1 276 ? 7.071 -17.832 -11.201 1.00 81.50 276 GLY A N 1
ATOM 2076 C CA . GLY A 1 276 ? 6.441 -17.926 -9.883 1.00 81.50 276 GLY A CA 1
ATOM 2077 C C . GLY A 1 276 ? 4.911 -17.965 -9.935 1.00 81.50 276 GLY A C 1
ATOM 2078 O O . GLY A 1 276 ? 4.284 -18.544 -9.053 1.00 81.50 276 GLY A O 1
ATOM 2079 N N . LYS A 1 277 ? 4.299 -17.414 -10.991 1.00 81.88 277 LYS A N 1
ATOM 2080 C CA . LYS A 1 277 ? 2.858 -17.539 -11.268 1.00 81.88 277 LYS A CA 1
ATOM 2081 C C . LYS A 1 277 ? 2.475 -18.823 -12.011 1.00 81.88 277 LYS A C 1
ATOM 2083 O O . LYS A 1 277 ? 1.303 -19.010 -12.319 1.00 81.88 277 LYS A O 1
ATOM 2088 N N . GLY A 1 278 ? 3.436 -19.691 -12.320 1.00 85.00 278 GLY A N 1
ATOM 2089 C CA . GLY A 1 278 ? 3.212 -20.899 -13.113 1.00 85.00 278 GLY A CA 1
ATOM 2090 C C . GLY A 1 278 ? 2.989 -20.629 -14.604 1.00 85.00 278 GLY A C 1
ATOM 2091 O O . GLY A 1 278 ? 2.609 -21.538 -15.331 1.00 85.00 278 GLY A O 1
ATOM 2092 N N . LEU A 1 279 ? 3.252 -19.407 -15.081 1.00 89.12 279 LEU A N 1
ATOM 2093 C CA . LEU A 1 279 ? 2.966 -18.973 -16.453 1.00 89.12 279 LEU A CA 1
ATOM 2094 C C . LEU A 1 279 ? 4.141 -19.188 -17.420 1.00 89.12 279 LEU A C 1
ATOM 2096 O O . LEU A 1 279 ? 4.086 -18.762 -18.568 1.00 89.12 279 LEU A O 1
ATOM 2100 N N . GLY A 1 280 ? 5.208 -19.865 -16.989 1.00 86.44 280 GLY A N 1
ATOM 2101 C CA . GLY A 1 280 ? 6.458 -19.990 -17.749 1.00 86.44 280 GLY A CA 1
ATOM 2102 C C . GLY A 1 280 ? 6.360 -20.649 -19.127 1.00 86.44 280 GLY A C 1
ATOM 2103 O O . GLY A 1 280 ? 7.255 -20.468 -19.951 1.00 86.44 280 GLY A O 1
ATOM 2104 N N . LYS A 1 281 ? 5.290 -21.413 -19.375 1.00 87.38 281 LYS A N 1
ATOM 2105 C CA . LYS A 1 281 ? 4.988 -22.052 -20.668 1.00 87.38 281 LYS A CA 1
ATOM 2106 C C . LYS A 1 281 ? 3.883 -21.341 -21.448 1.00 87.38 281 LYS A C 1
ATOM 2108 O O . LYS A 1 281 ? 3.656 -21.658 -22.607 1.00 87.38 281 LYS A O 1
ATOM 2113 N N . ASP A 1 282 ? 3.178 -20.429 -20.792 1.00 89.88 282 ASP A N 1
ATOM 2114 C CA . ASP A 1 282 ? 1.928 -19.852 -21.272 1.00 89.88 282 ASP A CA 1
ATOM 2115 C C . ASP A 1 282 ? 2.063 -18.365 -21.617 1.00 89.88 282 ASP A C 1
ATOM 2117 O O . ASP A 1 282 ? 1.201 -17.827 -22.305 1.00 89.88 282 ASP A O 1
ATOM 2121 N N . VAL A 1 283 ? 3.119 -17.701 -21.146 1.00 91.44 283 VAL A N 1
ATOM 2122 C CA . VAL A 1 283 ? 3.399 -16.282 -21.377 1.00 91.44 283 VAL A CA 1
ATOM 2123 C C . VAL A 1 283 ? 4.788 -16.141 -21.970 1.00 91.44 283 VAL A C 1
ATOM 2125 O O . VAL A 1 283 ? 5.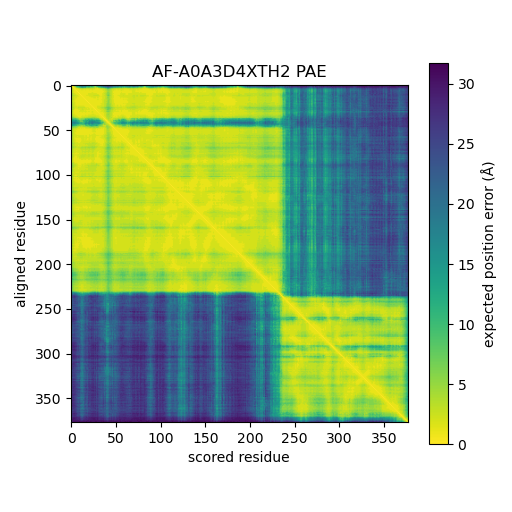755 -16.656 -21.405 1.00 91.44 283 VAL A O 1
ATOM 2128 N N . ALA A 1 284 ? 4.883 -15.401 -23.072 1.00 92.06 284 ALA A N 1
ATOM 2129 C CA . ALA A 1 284 ? 6.161 -15.074 -23.679 1.00 92.06 284 ALA A CA 1
ATOM 2130 C C . ALA A 1 284 ? 6.733 -13.760 -23.126 1.00 92.06 284 ALA A C 1
ATOM 2132 O O . ALA A 1 284 ? 5.986 -12.817 -22.866 1.00 92.06 284 ALA A O 1
ATOM 2133 N N . LEU A 1 285 ? 8.056 -13.663 -22.989 1.00 92.06 285 LEU A N 1
ATOM 2134 C CA . LEU A 1 285 ? 8.758 -12.407 -22.700 1.00 92.06 285 LEU A CA 1
ATOM 2135 C C . LEU A 1 285 ? 9.747 -12.081 -23.818 1.00 92.06 285 LEU A C 1
ATOM 2137 O O . LEU A 1 285 ? 10.683 -12.837 -24.053 1.00 92.06 285 LEU A O 1
ATOM 2141 N N . ILE A 1 286 ? 9.566 -10.924 -24.446 1.00 93.44 286 ILE A N 1
ATOM 2142 C CA . ILE A 1 286 ? 10.402 -10.378 -25.513 1.00 93.44 286 ILE A CA 1
ATOM 2143 C C . ILE A 1 286 ? 11.153 -9.155 -24.988 1.00 93.44 286 ILE A C 1
ATOM 2145 O O . ILE A 1 286 ? 10.547 -8.255 -24.399 1.00 93.44 286 ILE A O 1
ATOM 2149 N N . THR A 1 287 ? 12.466 -9.083 -25.210 1.00 91.88 287 THR A N 1
ATOM 2150 C CA . THR A 1 287 ? 13.243 -7.895 -24.845 1.00 91.88 287 THR A CA 1
ATOM 2151 C C . THR A 1 287 ? 14.503 -7.685 -25.683 1.00 91.88 287 THR A C 1
ATOM 2153 O O . THR A 1 287 ? 15.100 -8.623 -26.211 1.00 91.88 287 THR A O 1
ATOM 2156 N N . ASP A 1 288 ? 14.953 -6.433 -25.751 1.00 90.06 288 ASP A N 1
ATOM 2157 C CA . ASP A 1 288 ? 16.297 -6.076 -26.200 1.00 90.06 288 ASP A CA 1
ATOM 2158 C C . ASP A 1 288 ? 17.361 -6.215 -25.091 1.00 90.06 288 ASP A C 1
ATOM 2160 O O . ASP A 1 288 ? 18.550 -6.075 -25.374 1.00 90.06 288 ASP A O 1
ATOM 2164 N N . GLY A 1 289 ? 16.961 -6.519 -23.850 1.00 88.81 289 GLY A N 1
ATOM 2165 C CA . GLY A 1 289 ? 17.846 -6.874 -22.739 1.00 88.81 289 GLY A CA 1
ATOM 2166 C C . GLY A 1 289 ? 18.408 -8.299 -22.820 1.00 88.81 289 GLY A C 1
ATOM 2167 O O . GLY A 1 289 ? 18.257 -9.001 -23.825 1.00 88.81 289 GLY A O 1
ATOM 2168 N N . ARG A 1 290 ? 19.074 -8.736 -21.744 1.00 87.44 290 ARG A N 1
ATOM 2169 C CA . ARG A 1 290 ? 19.669 -10.080 -21.642 1.00 87.44 290 ARG A CA 1
ATOM 2170 C C . ARG A 1 290 ? 18.973 -10.962 -20.609 1.00 87.44 290 ARG A C 1
ATOM 2172 O O . ARG A 1 290 ? 18.240 -10.486 -19.738 1.00 87.44 290 ARG A O 1
ATOM 2179 N N . PHE A 1 291 ? 19.243 -12.255 -20.729 1.00 86.00 291 PHE A N 1
ATOM 2180 C CA . PHE A 1 291 ? 18.802 -13.290 -19.805 1.00 86.00 291 PHE A CA 1
ATOM 2181 C C . PHE A 1 291 ? 20.001 -14.015 -19.208 1.00 86.00 291 PHE A C 1
ATOM 2183 O O . PHE A 1 291 ? 21.007 -14.235 -19.886 1.00 86.00 291 PHE A O 1
ATOM 2190 N N . SER A 1 292 ? 19.852 -14.459 -17.962 1.00 76.25 292 SER A N 1
ATOM 2191 C CA . SER A 1 292 ? 20.839 -15.306 -17.308 1.00 76.25 292 SER A CA 1
ATOM 2192 C C . SER A 1 292 ? 20.762 -16.729 -17.864 1.00 76.25 292 SER A C 1
ATOM 2194 O O . SER A 1 292 ? 19.697 -17.174 -18.298 1.00 76.25 292 SER A O 1
ATOM 2196 N N . GLY A 1 293 ? 21.859 -17.486 -17.772 1.00 70.69 293 GLY A N 1
ATOM 2197 C CA . GLY A 1 293 ? 21.893 -18.893 -18.196 1.00 70.69 293 GLY A CA 1
ATOM 2198 C C . GLY A 1 293 ? 20.941 -19.823 -17.427 1.00 70.69 293 GLY A C 1
ATOM 2199 O O . GLY A 1 293 ? 20.714 -20.945 -17.860 1.00 70.69 293 GLY A O 1
ATOM 2200 N N . GLY A 1 294 ? 20.370 -19.367 -16.305 1.00 68.44 294 GLY A N 1
ATOM 2201 C CA . GLY A 1 294 ? 19.331 -20.087 -15.559 1.00 68.44 294 GLY A CA 1
ATOM 2202 C C . GLY A 1 294 ? 17.900 -19.737 -15.979 1.00 68.44 294 GLY A C 1
ATOM 2203 O O . GLY A 1 294 ? 16.954 -20.265 -15.401 1.00 68.44 294 GLY A O 1
ATOM 2204 N N . THR A 1 295 ? 17.717 -18.832 -16.946 1.00 77.81 295 THR A N 1
ATOM 2205 C CA . THR A 1 295 ? 16.387 -18.454 -17.433 1.00 77.81 295 THR A CA 1
ATOM 2206 C C . THR A 1 295 ? 15.806 -19.588 -18.271 1.00 77.81 295 THR A C 1
ATOM 2208 O O . THR A 1 295 ? 16.433 -20.060 -19.214 1.00 77.81 295 THR A O 1
ATOM 2211 N N . HIS A 1 296 ? 14.586 -20.004 -17.947 1.00 75.00 296 HIS A N 1
ATOM 2212 C CA . HIS A 1 296 ? 13.845 -21.035 -18.668 1.00 75.00 296 HIS A CA 1
ATOM 2213 C C . HIS A 1 296 ? 12.426 -20.552 -18.980 1.00 75.00 296 HIS A C 1
ATOM 2215 O O . HIS A 1 296 ? 11.955 -19.596 -18.373 1.00 75.00 296 HIS A O 1
ATOM 2221 N N . GLY A 1 297 ? 11.727 -21.231 -19.890 1.00 83.12 297 GLY A N 1
ATOM 2222 C CA . GLY A 1 297 ? 10.378 -20.862 -20.334 1.00 83.12 297 GLY A CA 1
ATOM 2223 C C . GLY A 1 297 ? 10.372 -20.096 -21.655 1.00 83.12 297 GLY A C 1
ATOM 2224 O O . GLY A 1 297 ? 11.366 -20.099 -22.379 1.00 83.12 297 GLY A O 1
ATOM 2225 N N . PHE A 1 298 ? 9.240 -19.476 -21.995 1.00 88.38 298 PHE A N 1
ATOM 2226 C CA . PHE A 1 298 ? 9.057 -18.853 -23.306 1.00 88.38 298 PHE A CA 1
ATOM 2227 C C . PHE A 1 298 ? 9.662 -17.439 -23.353 1.00 88.38 298 PHE A C 1
ATOM 2229 O O . PHE A 1 298 ? 8.985 -16.439 -23.138 1.00 88.38 298 PHE A O 1
ATOM 2236 N N . VAL A 1 299 ? 10.969 -17.338 -23.589 1.00 90.31 299 VAL A N 1
ATOM 2237 C CA . VAL A 1 299 ? 11.692 -16.058 -23.562 1.00 90.31 299 VAL A CA 1
ATOM 2238 C C . VAL A 1 299 ? 12.467 -15.814 -24.859 1.00 90.31 299 VAL A C 1
ATOM 2240 O O . VAL A 1 299 ? 13.134 -16.710 -25.368 1.00 90.31 299 VAL A O 1
ATOM 2243 N N . VAL A 1 300 ? 12.401 -14.590 -25.384 1.00 90.75 300 VAL A N 1
ATOM 2244 C CA . VAL A 1 300 ? 13.133 -14.126 -26.571 1.00 90.75 300 VAL A CA 1
ATOM 2245 C C . VAL A 1 300 ? 13.882 -12.851 -26.199 1.00 90.75 300 VAL A C 1
ATOM 2247 O O . VAL A 1 300 ? 13.291 -11.847 -25.808 1.00 90.75 300 VAL A O 1
ATOM 2250 N N . GLY A 1 301 ? 15.207 -12.904 -26.234 1.00 88.69 301 GLY A N 1
ATOM 2251 C CA . GLY A 1 301 ? 16.069 -11.850 -25.700 1.00 88.69 301 GLY A CA 1
ATOM 2252 C C . GLY A 1 301 ? 17.186 -11.534 -26.665 1.00 88.69 301 GLY A C 1
ATOM 2253 O O . GLY A 1 301 ? 17.295 -12.165 -27.712 1.00 88.69 301 GLY A O 1
ATOM 2254 N N . HIS A 1 302 ? 18.046 -10.589 -26.297 1.00 85.81 302 HIS A N 1
ATOM 2255 C CA . HIS A 1 302 ? 19.134 -10.142 -27.165 1.00 85.81 302 HIS A CA 1
ATOM 2256 C C . HIS A 1 302 ? 18.644 -9.605 -28.520 1.00 85.81 302 HIS A C 1
ATOM 2258 O O . HIS A 1 302 ? 19.391 -9.609 -29.500 1.00 85.81 302 HIS A O 1
ATOM 2264 N N . ILE A 1 303 ? 17.425 -9.057 -28.570 1.00 86.25 303 ILE A N 1
ATOM 2265 C CA . ILE A 1 303 ? 16.907 -8.336 -29.739 1.00 86.25 303 ILE A CA 1
ATOM 2266 C C . ILE A 1 303 ? 17.504 -6.921 -29.753 1.00 86.25 303 ILE A C 1
ATOM 2268 O O . ILE A 1 303 ? 16.839 -5.903 -29.583 1.00 86.25 303 ILE A O 1
ATOM 2272 N N . THR A 1 304 ? 18.830 -6.856 -29.824 1.00 83.19 304 THR A N 1
ATOM 2273 C CA . THR A 1 304 ? 19.606 -5.661 -29.503 1.00 83.19 304 THR A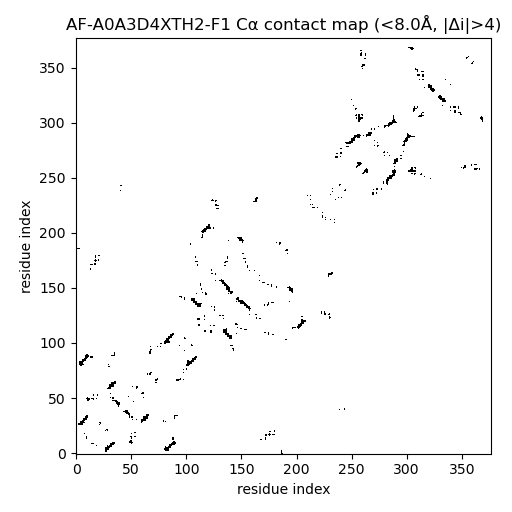 CA 1
ATOM 2274 C C . THR A 1 304 ? 20.326 -5.075 -30.721 1.00 83.19 304 THR A C 1
ATOM 2276 O O . THR A 1 304 ? 20.831 -5.832 -31.558 1.00 83.19 304 THR A O 1
ATOM 2279 N N . PRO A 1 305 ? 20.500 -3.735 -30.777 1.00 88.31 305 PRO A N 1
ATOM 2280 C CA . PRO A 1 305 ? 19.971 -2.711 -29.857 1.00 88.31 305 PRO A CA 1
ATOM 2281 C C . PRO A 1 305 ? 18.638 -2.132 -30.362 1.00 88.31 305 PRO A C 1
ATOM 2283 O O . PRO A 1 305 ? 18.448 -0.916 -30.344 1.00 88.31 305 PRO A O 1
ATOM 2286 N N . GLU A 1 306 ? 17.755 -2.994 -30.877 1.00 89.38 306 GLU A N 1
ATOM 2287 C CA . GLU A 1 306 ? 16.694 -2.644 -31.826 1.00 89.38 306 GLU A CA 1
ATOM 2288 C C . GLU A 1 306 ? 15.798 -1.497 -31.345 1.00 89.38 306 GLU A C 1
ATOM 2290 O O . GLU A 1 306 ? 15.629 -0.508 -32.060 1.00 89.38 306 GLU A O 1
ATOM 2295 N N . ALA A 1 307 ? 15.272 -1.588 -30.119 1.00 91.88 307 ALA A N 1
ATOM 2296 C CA . ALA A 1 307 ? 14.345 -0.582 -29.611 1.00 91.88 307 ALA A CA 1
ATOM 2297 C C . ALA A 1 307 ? 14.985 0.815 -29.546 1.00 91.88 307 ALA A C 1
ATOM 2299 O O . ALA A 1 307 ? 14.342 1.807 -29.867 1.00 91.88 307 ALA A O 1
ATOM 2300 N N . PHE A 1 308 ? 16.262 0.911 -29.164 1.00 91.38 308 PHE A N 1
ATOM 2301 C CA . PHE A 1 308 ? 16.954 2.196 -29.026 1.00 91.38 308 PHE A CA 1
ATOM 2302 C C . PHE A 1 308 ? 17.372 2.816 -30.367 1.00 91.38 308 PHE A C 1
ATOM 2304 O O . PHE A 1 308 ? 17.598 4.024 -30.435 1.00 91.38 308 PHE A O 1
ATOM 2311 N N . VAL A 1 309 ? 17.516 2.014 -31.424 1.00 90.94 309 VAL A N 1
ATOM 2312 C CA . VAL A 1 309 ? 17.925 2.492 -32.760 1.00 90.94 309 VAL A CA 1
ATOM 2313 C C . VAL A 1 309 ? 16.755 2.629 -33.735 1.00 90.94 309 VAL A C 1
ATOM 2315 O O . VAL A 1 309 ? 16.987 2.925 -34.901 1.00 90.94 309 VAL A O 1
ATOM 2318 N N . GLY A 1 310 ? 15.520 2.450 -33.258 1.00 90.81 310 GLY A N 1
ATOM 2319 C CA . GLY A 1 310 ? 14.311 2.674 -34.049 1.00 90.81 310 GLY A CA 1
ATOM 2320 C C . GLY A 1 310 ? 13.897 1.488 -34.915 1.00 90.81 310 GLY A C 1
ATOM 2321 O O . GLY A 1 310 ? 13.353 1.696 -35.991 1.00 90.81 310 GLY A O 1
ATOM 2322 N N . GLY A 1 311 ? 14.162 0.250 -34.489 1.00 91.50 311 GLY A N 1
ATOM 2323 C CA . GLY A 1 311 ? 13.579 -0.923 -35.151 1.00 91.50 311 GLY A CA 1
ATOM 2324 C C . GLY A 1 311 ? 12.124 -1.187 -34.738 1.00 91.50 311 GLY A C 1
ATOM 2325 O O . GLY A 1 311 ? 11.524 -0.434 -33.969 1.00 91.50 311 GLY A O 1
ATOM 2326 N N . VAL A 1 312 ? 11.548 -2.283 -35.226 1.00 92.69 312 VAL A N 1
ATOM 2327 C CA . VAL A 1 312 ? 10.132 -2.649 -35.041 1.00 92.69 312 VAL A CA 1
ATOM 2328 C C . VAL A 1 312 ? 9.772 -2.804 -33.561 1.00 92.69 312 VAL A C 1
ATOM 2330 O O . VAL A 1 312 ? 8.725 -2.324 -33.120 1.00 92.69 312 VAL A O 1
ATOM 2333 N N . LEU A 1 313 ? 10.664 -3.372 -32.746 1.00 92.38 313 LEU A N 1
ATOM 2334 C CA . LEU A 1 313 ? 10.462 -3.466 -31.297 1.00 92.38 313 LEU A CA 1
ATOM 2335 C C . LEU A 1 313 ? 10.235 -2.088 -30.646 1.00 92.38 313 LEU A C 1
ATOM 2337 O O . LEU A 1 313 ? 9.479 -1.979 -29.680 1.00 92.38 313 LEU A O 1
ATOM 2341 N N . ALA A 1 314 ? 10.812 -1.011 -31.194 1.00 92.94 314 ALA A N 1
ATOM 2342 C CA . ALA A 1 314 ? 10.663 0.357 -30.693 1.00 92.94 314 ALA A CA 1
ATOM 2343 C C . ALA A 1 314 ? 9.232 0.909 -30.823 1.00 92.94 314 ALA A C 1
ATOM 2345 O O . ALA A 1 314 ? 8.867 1.841 -30.101 1.00 92.94 314 ALA A O 1
ATOM 2346 N N . ILE A 1 315 ? 8.405 0.327 -31.699 1.00 94.62 315 ILE A N 1
ATOM 2347 C CA . ILE A 1 315 ? 7.063 0.832 -32.031 1.00 94.62 315 ILE A CA 1
ATOM 2348 C C . ILE A 1 315 ? 5.909 -0.077 -31.598 1.00 94.62 315 ILE A C 1
ATOM 2350 O O . ILE A 1 315 ? 4.743 0.277 -31.803 1.00 94.62 315 ILE A O 1
ATOM 2354 N N . VAL A 1 316 ? 6.215 -1.202 -30.946 1.00 94.31 316 VAL A N 1
ATOM 2355 C CA . VAL A 1 316 ? 5.210 -2.096 -30.353 1.00 94.31 316 VAL A CA 1
ATOM 2356 C C . VAL A 1 316 ? 4.394 -1.359 -29.286 1.00 94.31 316 VAL A C 1
ATOM 2358 O O . VAL A 1 316 ? 4.934 -0.609 -28.464 1.00 94.31 316 VAL A O 1
ATOM 2361 N N . LYS A 1 317 ? 3.079 -1.577 -29.293 1.00 91.06 317 LYS A N 1
ATOM 2362 C CA . LYS A 1 317 ? 2.105 -1.019 -28.351 1.00 91.06 317 LYS A CA 1
ATOM 2363 C C . LYS A 1 317 ? 1.274 -2.134 -27.716 1.00 91.06 317 LYS A C 1
ATOM 2365 O O . LYS A 1 317 ? 1.102 -3.213 -28.274 1.00 91.06 317 LYS A O 1
ATOM 2370 N N . ASN A 1 318 ? 0.719 -1.851 -26.537 1.00 87.69 318 ASN A N 1
ATOM 2371 C CA . ASN A 1 318 ? -0.218 -2.763 -25.881 1.00 87.69 318 ASN A CA 1
ATOM 2372 C C . ASN A 1 318 ? -1.428 -3.021 -26.788 1.00 87.69 318 ASN A C 1
ATOM 2374 O O . ASN A 1 318 ? -2.052 -2.071 -27.258 1.00 87.69 318 ASN A O 1
ATOM 2378 N N . GLY A 1 319 ? -1.771 -4.296 -26.970 1.00 87.75 319 GLY A N 1
ATOM 2379 C CA . GLY A 1 319 ? -2.869 -4.733 -27.832 1.00 87.75 319 GLY A CA 1
ATOM 2380 C C . GLY A 1 319 ? -2.439 -5.161 -29.236 1.00 87.75 319 GLY A C 1
ATOM 2381 O O . GLY A 1 319 ? -3.242 -5.793 -29.916 1.00 87.75 319 GLY A O 1
ATOM 2382 N N . ASP A 1 320 ? -1.199 -4.884 -29.655 1.00 93.69 320 ASP A N 1
ATOM 2383 C CA . ASP A 1 320 ? -0.667 -5.474 -30.885 1.00 93.69 320 ASP A CA 1
ATOM 2384 C C . ASP A 1 320 ? -0.538 -7.000 -30.723 1.00 93.69 320 ASP A C 1
ATOM 2386 O O . ASP A 1 320 ? -0.192 -7.501 -29.648 1.00 93.69 320 ASP A O 1
ATOM 2390 N N . SER A 1 321 ? -0.804 -7.741 -31.800 1.00 93.75 321 SER A N 1
ATOM 2391 C CA . SER A 1 321 ? -0.635 -9.194 -31.818 1.00 93.75 321 SER A CA 1
ATOM 2392 C C . SER A 1 321 ? 0.762 -9.561 -32.315 1.00 93.75 321 SER A C 1
ATOM 2394 O O . SER A 1 321 ? 1.271 -8.964 -33.265 1.00 93.75 321 SER A O 1
ATOM 2396 N N . ILE A 1 322 ? 1.390 -10.536 -31.660 1.00 94.38 322 ILE A N 1
ATOM 2397 C CA . ILE A 1 322 ? 2.726 -11.029 -31.994 1.00 94.38 322 ILE A CA 1
ATOM 2398 C C . ILE A 1 322 ? 2.662 -12.549 -32.112 1.00 94.38 322 ILE A C 1
ATOM 2400 O O . ILE A 1 322 ? 2.168 -13.221 -31.206 1.00 94.38 322 ILE A O 1
ATOM 2404 N N . THR A 1 323 ? 3.200 -13.090 -33.200 1.00 93.00 323 THR A N 1
ATOM 2405 C CA . THR A 1 323 ? 3.453 -14.527 -33.342 1.00 93.00 323 THR A CA 1
ATOM 2406 C C . THR A 1 323 ? 4.931 -14.804 -33.137 1.00 93.00 323 THR A C 1
ATOM 2408 O O . THR A 1 323 ? 5.778 -14.145 -33.736 1.00 93.00 323 THR A O 1
ATOM 2411 N N . ILE A 1 324 ? 5.227 -15.797 -32.300 1.00 91.75 324 ILE A N 1
ATOM 2412 C CA . ILE A 1 324 ? 6.566 -16.347 -32.109 1.00 91.75 324 ILE A CA 1
ATOM 2413 C C . ILE A 1 324 ? 6.521 -17.786 -32.613 1.00 91.75 324 ILE A C 1
ATOM 2415 O O . ILE A 1 324 ? 5.878 -18.634 -31.993 1.00 91.75 324 ILE A O 1
ATOM 2419 N N . ASP A 1 325 ? 7.178 -18.048 -33.734 1.00 90.75 325 ASP A N 1
ATOM 2420 C CA . ASP A 1 325 ? 7.277 -19.377 -34.324 1.00 90.75 325 ASP A CA 1
ATOM 2421 C C . ASP A 1 325 ? 8.720 -19.865 -34.189 1.00 90.75 325 ASP A C 1
ATOM 2423 O O . ASP A 1 325 ? 9.616 -19.460 -34.933 1.00 90.75 325 ASP A O 1
ATOM 2427 N N . ALA A 1 326 ? 8.943 -20.713 -33.188 1.00 85.75 326 ALA A N 1
ATOM 2428 C CA . ALA A 1 326 ? 10.258 -21.266 -32.899 1.00 85.75 326 ALA A CA 1
ATOM 2429 C C . ALA A 1 326 ? 10.688 -22.351 -33.902 1.00 85.75 326 ALA A C 1
ATOM 2431 O O . ALA A 1 326 ? 11.883 -22.592 -34.035 1.00 85.75 326 ALA A O 1
ATOM 2432 N N . GLU A 1 327 ? 9.754 -22.993 -34.612 1.00 90.81 327 GLU A N 1
ATOM 2433 C CA . GLU A 1 327 ? 10.083 -24.018 -35.613 1.00 90.81 327 GLU A CA 1
ATOM 2434 C C . GLU A 1 327 ? 10.624 -23.364 -36.885 1.00 90.81 327 GLU A C 1
ATOM 2436 O O . GLU A 1 327 ? 11.643 -23.791 -37.430 1.00 90.81 327 GLU A O 1
ATOM 2441 N N . ASN A 1 328 ? 9.990 -22.268 -37.308 1.00 93.50 328 ASN A N 1
ATOM 2442 C CA . ASN A 1 328 ? 10.399 -21.498 -38.481 1.00 93.50 328 ASN A CA 1
ATOM 2443 C C . ASN A 1 328 ? 11.370 -20.350 -38.155 1.00 93.50 328 ASN A C 1
ATOM 2445 O O . ASN A 1 328 ? 11.799 -19.638 -39.061 1.00 93.50 328 ASN A O 1
ATOM 2449 N N . ASN A 1 329 ? 11.742 -20.170 -36.882 1.00 89.12 329 ASN A N 1
ATOM 2450 C CA . ASN A 1 329 ? 12.596 -19.082 -36.389 1.00 89.12 329 ASN A CA 1
ATOM 2451 C C . ASN A 1 329 ? 12.087 -17.683 -36.777 1.00 89.12 329 ASN A C 1
ATOM 2453 O O . ASN A 1 329 ? 12.867 -16.819 -37.183 1.00 89.12 329 ASN A O 1
ATOM 2457 N N . THR A 1 330 ? 10.778 -17.448 -36.656 1.00 90.56 330 THR A N 1
ATOM 2458 C CA . THR A 1 330 ? 10.172 -16.152 -36.989 1.00 90.56 330 THR A CA 1
ATOM 2459 C C . THR A 1 330 ? 9.533 -15.476 -35.784 1.00 90.56 330 THR A C 1
ATOM 2461 O O . THR A 1 330 ? 8.993 -16.110 -34.875 1.00 90.56 330 THR A O 1
ATOM 2464 N N . LEU A 1 331 ? 9.609 -14.147 -35.792 1.00 91.12 331 LEU A N 1
ATOM 2465 C CA . LEU A 1 331 ? 8.931 -13.268 -34.855 1.00 91.12 331 LEU A CA 1
ATOM 2466 C C . LEU A 1 331 ? 8.171 -12.220 -35.669 1.00 91.12 331 LEU A C 1
ATOM 2468 O O . LEU A 1 331 ? 8.787 -11.375 -36.316 1.00 91.12 331 LEU A O 1
ATOM 2472 N N . THR A 1 332 ? 6.842 -12.280 -35.650 1.00 93.44 332 THR A N 1
ATOM 2473 C CA . THR A 1 332 ? 5.987 -11.445 -36.503 1.00 93.44 332 THR A CA 1
ATOM 2474 C C . THR A 1 332 ? 5.126 -10.527 -35.655 1.00 93.44 332 THR A C 1
ATOM 2476 O O . THR A 1 332 ? 4.339 -10.996 -34.836 1.00 93.44 332 THR A O 1
ATOM 2479 N N . LEU A 1 333 ? 5.249 -9.219 -35.879 1.00 94.81 333 LEU A N 1
ATOM 2480 C CA . LEU A 1 333 ? 4.316 -8.218 -35.374 1.00 94.81 333 LEU A CA 1
ATOM 2481 C C . LEU A 1 333 ? 3.170 -8.063 -36.381 1.00 94.81 333 LEU A C 1
ATOM 2483 O O . LEU A 1 333 ? 3.396 -7.631 -37.508 1.00 94.81 333 LEU A O 1
ATOM 2487 N N . HIS A 1 334 ? 1.943 -8.378 -35.974 1.00 95.75 334 HIS A N 1
ATOM 2488 C CA . HIS A 1 334 ? 0.750 -8.263 -36.819 1.00 95.75 334 HIS A CA 1
ATOM 2489 C C . HIS A 1 334 ? 0.180 -6.849 -36.765 1.00 95.75 334 HIS A C 1
ATOM 2491 O O . HIS A 1 334 ? -0.891 -6.597 -36.211 1.00 95.75 334 HIS A O 1
ATOM 2497 N N . VAL A 1 335 ? 0.942 -5.911 -37.315 1.00 95.31 335 VAL A N 1
ATOM 2498 C CA . VAL A 1 335 ? 0.533 -4.524 -37.527 1.00 95.31 335 VAL A CA 1
ATOM 2499 C C . VAL A 1 335 ? 0.724 -4.221 -39.005 1.00 95.31 335 VAL A C 1
ATOM 2501 O O . VAL A 1 335 ? 1.738 -4.594 -39.586 1.00 95.31 335 VAL A O 1
ATOM 2504 N N . ASP A 1 336 ? -0.265 -3.565 -39.605 1.00 95.12 336 ASP A N 1
ATOM 2505 C CA . ASP A 1 336 ? -0.219 -3.161 -41.009 1.00 95.12 336 ASP A CA 1
ATOM 2506 C C . ASP A 1 336 ? 1.039 -2.332 -41.322 1.00 95.12 336 ASP A C 1
ATOM 2508 O O . ASP A 1 336 ? 1.461 -1.496 -40.517 1.00 95.12 336 ASP A O 1
ATOM 2512 N N . GLU A 1 337 ? 1.631 -2.549 -42.498 1.00 94.19 337 GLU A N 1
ATOM 2513 C CA . GLU A 1 337 ? 2.892 -1.914 -42.892 1.00 94.19 337 GLU A CA 1
ATOM 2514 C C . GLU A 1 337 ? 2.804 -0.381 -42.903 1.00 94.19 337 GLU A C 1
ATOM 2516 O O . GLU A 1 337 ? 3.761 0.288 -42.503 1.00 94.19 337 GLU A O 1
ATOM 2521 N N . HIS A 1 338 ? 1.654 0.196 -43.276 1.00 95.94 338 HIS A N 1
ATOM 2522 C CA . HIS A 1 338 ? 1.463 1.646 -43.234 1.00 95.94 338 HIS A CA 1
ATOM 2523 C C . HIS A 1 338 ? 1.435 2.170 -41.796 1.00 95.94 338 HIS A C 1
ATOM 2525 O O . HIS A 1 338 ? 1.975 3.242 -41.515 1.00 95.94 338 HIS A O 1
ATOM 2531 N N . GLU A 1 339 ? 0.844 1.419 -40.865 1.00 96.38 339 GLU A N 1
ATOM 2532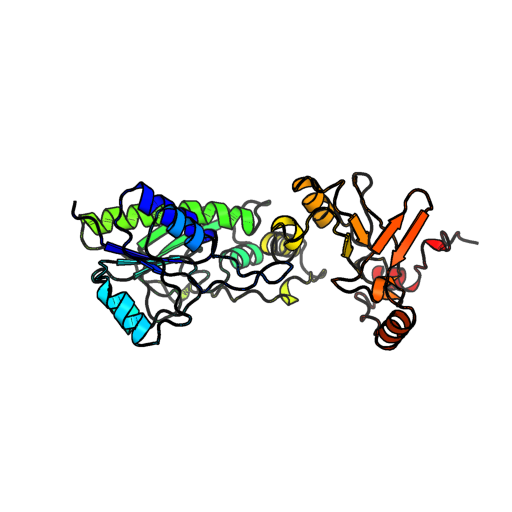 C CA . GLU A 1 339 ? 0.849 1.775 -39.445 1.00 96.38 339 GLU A CA 1
ATOM 2533 C C . GLU A 1 339 ? 2.244 1.605 -38.829 1.00 96.38 339 GLU A C 1
ATOM 2535 O O . GLU A 1 339 ? 2.650 2.447 -38.025 1.00 96.38 339 GLU A O 1
ATOM 2540 N N . ILE A 1 340 ? 3.006 0.578 -39.220 1.00 95.31 340 ILE A N 1
ATOM 2541 C CA . ILE A 1 340 ? 4.413 0.435 -38.817 1.00 95.31 340 ILE A CA 1
ATOM 2542 C C . ILE A 1 340 ? 5.216 1.646 -39.298 1.00 95.31 340 ILE A C 1
ATOM 2544 O O . ILE A 1 340 ? 5.857 2.300 -38.473 1.00 95.31 340 ILE A O 1
ATOM 2548 N N . ALA A 1 341 ? 5.128 1.994 -40.586 1.00 95.62 341 ALA A N 1
ATOM 2549 C CA . ALA A 1 341 ? 5.819 3.148 -41.159 1.00 95.62 341 ALA A CA 1
ATOM 2550 C C . ALA A 1 341 ? 5.451 4.445 -40.425 1.00 95.62 341 ALA A C 1
ATOM 2552 O O . ALA A 1 341 ? 6.326 5.166 -39.953 1.00 95.62 341 ALA A O 1
ATOM 2553 N N . ARG A 1 342 ? 4.154 4.685 -40.198 1.00 97.38 342 ARG A N 1
ATOM 2554 C CA . ARG A 1 342 ? 3.676 5.859 -39.456 1.00 97.38 342 ARG A CA 1
ATOM 2555 C C . ARG A 1 342 ? 4.215 5.911 -38.026 1.00 97.38 342 ARG A C 1
ATOM 2557 O O . ARG A 1 342 ? 4.536 6.988 -37.523 1.00 97.38 342 ARG A O 1
ATOM 2564 N N . ARG A 1 343 ? 4.269 4.773 -37.326 1.00 96.94 343 ARG A N 1
ATOM 2565 C CA . ARG A 1 343 ? 4.803 4.722 -35.958 1.00 96.94 343 ARG A CA 1
ATOM 2566 C C . ARG A 1 343 ? 6.312 4.949 -35.933 1.00 96.94 343 ARG A C 1
ATOM 2568 O O . ARG A 1 343 ? 6.775 5.567 -34.980 1.00 96.94 343 ARG A O 1
ATOM 2575 N N . LEU A 1 344 ? 7.045 4.466 -36.936 1.00 95.25 344 LEU A N 1
ATOM 2576 C CA . LEU A 1 344 ? 8.483 4.694 -37.085 1.00 95.25 344 LEU A CA 1
ATOM 2577 C C . LEU A 1 344 ? 8.784 6.164 -37.394 1.00 95.25 344 LEU A C 1
ATOM 2579 O O . LEU A 1 344 ? 9.630 6.746 -36.725 1.00 95.25 344 LEU A O 1
ATOM 2583 N N . ASP A 1 345 ? 8.030 6.791 -38.298 1.00 96.25 345 ASP A N 1
ATOM 2584 C CA . ASP A 1 345 ? 8.163 8.223 -38.610 1.00 96.25 345 ASP A CA 1
ATOM 2585 C C . ASP A 1 345 ? 7.889 9.112 -37.387 1.00 96.25 345 ASP A C 1
ATOM 2587 O O . ASP A 1 345 ? 8.517 10.153 -37.196 1.00 96.25 345 ASP A O 1
ATOM 2591 N N . ALA A 1 346 ? 6.948 8.698 -36.534 1.00 95.25 346 ALA A N 1
ATOM 2592 C CA . ALA A 1 346 ? 6.627 9.392 -35.290 1.00 95.25 346 ALA A CA 1
ATOM 2593 C C . ALA A 1 346 ? 7.570 9.038 -34.126 1.00 95.25 346 ALA A C 1
ATOM 2595 O O . ALA A 1 346 ? 7.497 9.673 -33.067 1.00 95.25 346 ALA A O 1
ATOM 2596 N N . TRP A 1 347 ? 8.405 8.007 -34.265 1.00 96.19 347 TRP A N 1
ATOM 2597 C CA . TRP A 1 347 ? 9.270 7.550 -33.187 1.00 96.19 347 TRP A CA 1
ATOM 2598 C C . TRP A 1 347 ? 10.466 8.488 -33.032 1.00 96.19 347 TRP A C 1
ATOM 2600 O O . TRP A 1 347 ? 11.134 8.867 -33.990 1.00 96.19 347 TRP A O 1
ATOM 2610 N N . GLN A 1 348 ? 10.751 8.850 -31.785 1.00 93.75 348 GLN A N 1
ATOM 2611 C CA . GLN A 1 348 ? 11.909 9.659 -31.435 1.00 93.75 348 GLN A CA 1
ATOM 2612 C C . GLN A 1 348 ? 12.865 8.829 -30.599 1.00 93.75 348 GLN A C 1
ATOM 2614 O O . GLN A 1 348 ? 12.463 8.201 -29.615 1.00 93.75 348 GLN A O 1
ATOM 2619 N N . GLN A 1 349 ? 14.142 8.871 -30.974 1.00 92.00 349 GLN A N 1
ATOM 2620 C CA . GLN A 1 349 ? 15.181 8.196 -30.220 1.00 92.00 349 GLN A CA 1
ATOM 2621 C C . GLN A 1 349 ? 15.231 8.731 -28.781 1.00 92.00 349 GLN A C 1
ATOM 2623 O O . GLN A 1 349 ? 15.380 9.941 -28.585 1.00 92.00 349 GLN A O 1
ATOM 2628 N N . PRO A 1 350 ? 15.147 7.853 -27.763 1.00 85.81 350 PRO A N 1
ATOM 2629 C CA . PRO A 1 350 ? 15.336 8.266 -26.382 1.00 85.81 350 PRO A CA 1
ATOM 2630 C C . PRO A 1 350 ? 16.725 8.871 -26.169 1.00 85.81 350 PRO A C 1
ATOM 2632 O O . PRO A 1 350 ? 17.711 8.420 -26.755 1.00 85.81 350 PRO A O 1
ATOM 2635 N N . ALA A 1 351 ? 16.829 9.855 -25.276 1.00 86.25 351 ALA A N 1
ATOM 2636 C CA . ALA A 1 351 ? 18.126 10.401 -24.894 1.00 86.25 351 ALA A CA 1
ATOM 2637 C C . ALA A 1 351 ? 19.039 9.287 -24.331 1.00 86.25 351 ALA A C 1
ATOM 2639 O O . ALA A 1 351 ? 18.577 8.478 -23.517 1.00 86.25 351 ALA A O 1
ATOM 2640 N N . PRO A 1 352 ? 20.331 9.230 -24.716 1.00 84.38 352 PRO A N 1
ATOM 2641 C CA . PRO A 1 352 ? 21.258 8.246 -24.170 1.00 84.38 352 PRO A CA 1
ATOM 2642 C C . PRO A 1 352 ? 21.349 8.348 -22.648 1.00 84.38 352 PRO A C 1
ATOM 2644 O O . PRO A 1 352 ? 21.598 9.424 -22.102 1.00 84.38 352 PRO A O 1
ATOM 2647 N N . ARG A 1 353 ? 21.218 7.211 -21.956 1.00 78.25 353 ARG A N 1
ATOM 2648 C CA . ARG A 1 353 ? 21.306 7.160 -20.487 1.00 78.25 353 ARG A CA 1
ATOM 2649 C C . ARG A 1 353 ? 22.698 7.528 -19.963 1.00 78.25 353 ARG A C 1
ATOM 2651 O O . ARG A 1 353 ? 22.821 8.062 -18.865 1.00 78.25 353 ARG A O 1
ATOM 2658 N N . TYR A 1 354 ? 23.739 7.260 -20.753 1.00 82.88 354 TYR A N 1
ATOM 2659 C CA . TYR A 1 354 ? 25.128 7.594 -20.440 1.00 82.88 354 TYR A CA 1
ATOM 2660 C C . TYR A 1 354 ? 25.753 8.356 -21.605 1.00 82.88 354 TYR A C 1
ATOM 2662 O O . TYR A 1 354 ? 25.829 7.847 -22.720 1.00 82.88 354 TYR A O 1
ATOM 2670 N N . THR A 1 355 ? 26.248 9.563 -21.335 1.00 88.19 355 THR A N 1
ATOM 2671 C CA . THR A 1 355 ? 26.916 10.421 -22.330 1.00 88.19 355 THR A CA 1
ATOM 2672 C C . THR A 1 355 ? 28.441 10.439 -22.184 1.00 88.19 355 THR A C 1
ATOM 2674 O O . THR A 1 355 ? 29.144 10.916 -23.071 1.00 88.19 355 THR A O 1
ATOM 2677 N N . ARG A 1 356 ? 28.973 9.887 -21.084 1.00 87.50 356 ARG A N 1
ATOM 2678 C CA . ARG A 1 356 ? 30.411 9.777 -20.786 1.00 87.50 356 ARG A CA 1
ATOM 2679 C C . ARG A 1 356 ? 30.757 8.464 -20.071 1.00 87.50 356 ARG A C 1
ATOM 2681 O O . ARG A 1 356 ? 29.876 7.783 -19.551 1.00 87.50 356 ARG A O 1
ATOM 2688 N N . GLY A 1 357 ? 32.046 8.131 -20.018 1.00 88.31 357 GLY A N 1
ATOM 2689 C CA . GLY A 1 357 ? 32.559 6.938 -19.335 1.00 88.31 357 GLY A CA 1
ATOM 2690 C C . GLY A 1 357 ? 32.428 5.643 -20.145 1.00 88.31 357 GLY A C 1
ATOM 2691 O O . GLY A 1 357 ? 32.089 5.657 -21.330 1.00 88.31 357 GLY A O 1
ATOM 2692 N N . VAL A 1 358 ? 32.719 4.510 -19.497 1.00 85.50 358 VAL A N 1
ATOM 2693 C CA . VAL A 1 358 ? 32.790 3.186 -20.145 1.00 85.50 358 VAL A CA 1
ATOM 2694 C C . VAL A 1 358 ? 31.461 2.792 -20.790 1.00 85.50 358 VAL A C 1
ATOM 2696 O O . VAL A 1 358 ? 31.462 2.338 -21.929 1.00 85.50 358 VAL A O 1
ATOM 2699 N N . LEU A 1 359 ? 30.329 3.035 -20.122 1.00 83.75 359 LEU A N 1
ATOM 2700 C CA . LEU A 1 359 ? 29.006 2.706 -20.664 1.00 83.75 359 LEU A CA 1
ATOM 2701 C C . LEU A 1 359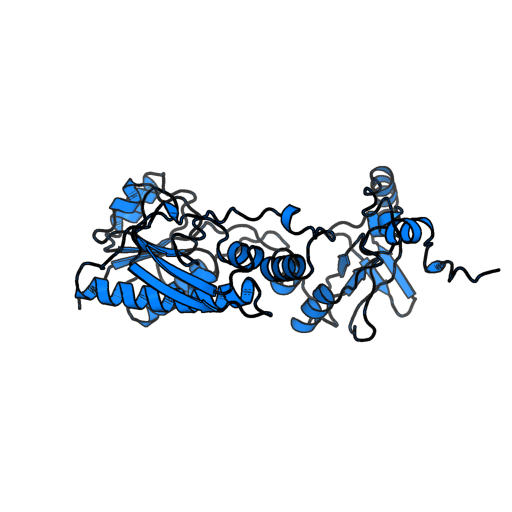 ? 28.634 3.557 -21.885 1.00 83.75 359 LEU A C 1
ATOM 2703 O O . LEU A 1 359 ? 28.058 3.030 -22.830 1.00 83.75 359 LEU A O 1
ATOM 2707 N N . ALA A 1 360 ? 29.018 4.837 -21.921 1.00 87.38 360 ALA A N 1
ATOM 2708 C CA . ALA A 1 360 ? 28.812 5.669 -23.107 1.00 87.38 360 ALA A CA 1
ATOM 2709 C C . ALA A 1 360 ? 29.688 5.213 -24.283 1.00 87.38 360 ALA A C 1
ATOM 2711 O O . ALA A 1 360 ? 29.223 5.161 -25.421 1.00 87.38 360 ALA A O 1
ATOM 2712 N N . LYS A 1 361 ? 30.947 4.833 -24.014 1.00 87.19 361 LYS A N 1
ATOM 2713 C CA . LYS A 1 361 ? 31.834 4.247 -25.030 1.00 87.19 361 LYS A CA 1
ATOM 2714 C C . LYS A 1 361 ? 31.263 2.924 -25.550 1.00 87.19 361 LYS A C 1
ATOM 2716 O O . LYS A 1 361 ? 31.209 2.736 -26.759 1.00 87.19 361 LYS A O 1
ATOM 2721 N N . TYR A 1 362 ? 30.789 2.053 -24.661 1.00 86.50 362 TYR A N 1
ATOM 2722 C CA . TYR A 1 362 ? 30.142 0.793 -25.020 1.00 86.50 362 TYR A CA 1
ATOM 2723 C C . TYR A 1 362 ? 28.901 1.021 -25.894 1.00 86.50 362 TYR A C 1
ATOM 2725 O O . TYR A 1 362 ? 28.845 0.504 -27.005 1.00 86.50 362 TYR A O 1
ATOM 2733 N N . ALA A 1 363 ? 27.969 1.877 -25.466 1.00 87.25 363 ALA A N 1
ATOM 2734 C CA . ALA A 1 363 ? 26.766 2.209 -26.232 1.00 87.25 363 ALA A CA 1
ATOM 2735 C C . ALA A 1 363 ? 27.080 2.822 -27.611 1.00 87.25 363 ALA A C 1
ATOM 2737 O O . ALA A 1 363 ? 26.356 2.583 -28.578 1.00 87.25 363 ALA A O 1
ATOM 2738 N N . LYS A 1 364 ? 28.170 3.593 -27.730 1.00 86.25 364 LYS A N 1
ATOM 2739 C CA . LYS A 1 364 ? 28.615 4.167 -29.008 1.00 86.25 364 LYS A CA 1
ATOM 2740 C C . LYS A 1 364 ? 29.180 3.115 -29.969 1.00 86.25 364 LYS A C 1
ATOM 2742 O O . LYS A 1 364 ? 28.994 3.255 -31.173 1.00 86.25 364 LYS A O 1
ATOM 2747 N N . LEU A 1 365 ? 29.880 2.106 -29.450 1.00 86.31 365 LEU A N 1
ATOM 2748 C CA . LEU A 1 365 ? 30.614 1.119 -30.253 1.00 86.31 365 LEU A CA 1
ATOM 2749 C C . LEU A 1 365 ? 29.817 -0.158 -30.539 1.00 86.31 365 LEU A C 1
ATOM 2751 O O . LEU A 1 365 ? 30.085 -0.829 -31.530 1.00 86.31 365 LEU A O 1
ATOM 2755 N N . VAL A 1 366 ? 28.851 -0.504 -29.687 1.00 84.69 366 VAL A N 1
ATOM 2756 C CA . VAL A 1 366 ? 28.059 -1.729 -29.834 1.00 84.69 366 VAL A CA 1
ATOM 2757 C C . VAL A 1 366 ? 27.187 -1.685 -31.095 1.00 84.69 366 VAL A C 1
ATOM 2759 O O . VAL A 1 366 ? 26.555 -0.667 -31.406 1.00 84.69 366 VAL A O 1
ATOM 2762 N N . ASN A 1 367 ? 27.136 -2.805 -31.815 1.00 82.44 367 ASN A N 1
ATOM 2763 C CA . ASN A 1 367 ? 26.318 -2.984 -33.014 1.00 82.44 367 ASN A CA 1
ATOM 2764 C C . ASN A 1 367 ? 25.240 -4.063 -32.793 1.00 82.44 367 ASN A C 1
ATOM 2766 O O . ASN A 1 367 ? 25.126 -4.612 -31.695 1.00 82.44 367 ASN A O 1
ATOM 2770 N N . SER A 1 368 ? 24.404 -4.322 -33.800 1.00 82.69 368 SER A N 1
ATOM 2771 C CA . SER A 1 368 ? 23.391 -5.377 -33.722 1.00 82.69 368 SER A CA 1
ATOM 2772 C C . SER A 1 368 ? 24.030 -6.747 -33.527 1.00 82.69 368 SER A C 1
ATOM 2774 O O . SER A 1 368 ? 24.985 -7.089 -34.220 1.00 82.69 368 SER A O 1
ATOM 2776 N N . ALA A 1 369 ? 23.443 -7.554 -32.639 1.00 74.94 369 ALA A N 1
ATOM 2777 C CA . ALA A 1 369 ? 23.857 -8.942 -32.438 1.00 74.94 369 ALA A CA 1
ATOM 2778 C C . ALA A 1 369 ? 23.739 -9.786 -33.724 1.00 74.94 369 ALA A C 1
ATOM 2780 O O . ALA A 1 369 ? 24.487 -10.743 -33.898 1.00 74.94 369 ALA A O 1
ATOM 2781 N N . SER A 1 370 ? 22.851 -9.400 -34.649 1.00 77.69 370 SER A N 1
ATOM 2782 C CA . SER A 1 370 ? 22.678 -10.063 -35.950 1.00 77.69 370 SER A CA 1
ATOM 2783 C C . SER A 1 370 ? 23.894 -9.949 -36.877 1.00 77.69 370 SER A C 1
ATOM 2785 O O . SER A 1 370 ? 24.059 -10.772 -37.771 1.00 77.69 370 SER A O 1
ATOM 2787 N N . LEU A 1 371 ? 24.761 -8.955 -36.656 1.00 80.50 371 LEU A N 1
ATOM 2788 C CA . LEU A 1 371 ? 25.963 -8.723 -37.460 1.00 80.50 371 LEU A CA 1
ATOM 2789 C C . LEU A 1 371 ? 27.202 -9.443 -36.901 1.00 80.50 371 LEU A C 1
ATOM 2791 O O . LEU A 1 371 ? 28.293 -9.288 -37.444 1.00 80.50 371 LEU A O 1
ATOM 2795 N N . GLY A 1 372 ? 27.044 -10.234 -35.834 1.00 67.81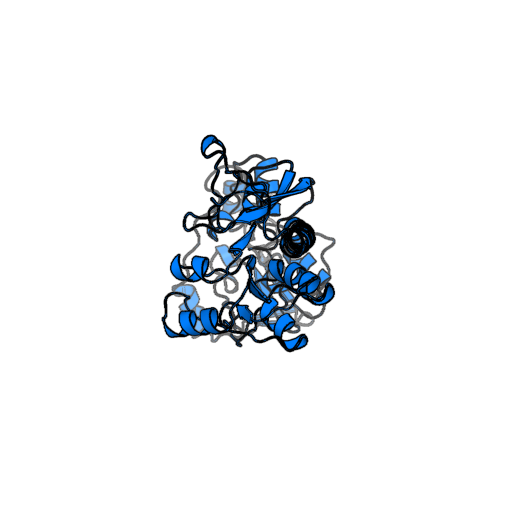 372 GLY A N 1
ATOM 2796 C CA . GLY A 1 372 ? 28.136 -10.949 -35.178 1.00 67.81 372 GLY A CA 1
ATOM 2797 C C . GLY A 1 372 ? 28.988 -10.073 -34.252 1.00 67.81 372 GLY A C 1
ATOM 2798 O O . GLY A 1 372 ? 28.680 -8.910 -33.981 1.00 67.81 372 GLY A O 1
ATOM 2799 N N . ALA A 1 373 ? 30.058 -10.662 -33.713 1.00 62.06 373 ALA A N 1
ATOM 2800 C CA . ALA A 1 373 ? 31.025 -9.944 -32.889 1.00 62.06 373 ALA A CA 1
ATOM 2801 C C . ALA A 1 373 ? 31.976 -9.123 -33.771 1.00 62.06 373 ALA A C 1
ATOM 2803 O O . ALA A 1 373 ? 32.403 -9.585 -34.827 1.00 62.06 373 ALA A O 1
ATOM 2804 N N . VAL A 1 374 ? 32.364 -7.933 -33.304 1.00 63.16 374 VAL A N 1
ATOM 2805 C CA . VAL A 1 374 ? 33.548 -7.253 -33.842 1.00 63.16 374 VAL A CA 1
ATOM 2806 C C . VAL A 1 374 ? 34.753 -8.071 -33.386 1.00 63.16 374 VAL A C 1
ATOM 2808 O O . VAL A 1 374 ? 35.136 -8.001 -32.221 1.00 63.16 374 VAL A O 1
ATOM 2811 N N . THR A 1 375 ? 35.290 -8.907 -34.269 1.00 52.59 375 THR A N 1
ATOM 2812 C CA . THR A 1 375 ? 36.594 -9.536 -34.061 1.00 52.59 375 THR A CA 1
ATOM 2813 C C . THR A 1 375 ? 37.653 -8.509 -34.421 1.00 52.59 375 THR A C 1
ATOM 2815 O O . THR A 1 375 ? 37.542 -7.864 -35.465 1.00 52.59 375 THR A O 1
ATOM 2818 N N . ASP A 1 376 ? 38.639 -8.318 -33.550 1.00 56.56 376 ASP A N 1
ATOM 2819 C CA . ASP A 1 376 ? 39.795 -7.476 -33.846 1.00 56.56 376 ASP A CA 1
ATOM 2820 C C . ASP A 1 376 ? 40.399 -7.948 -35.184 1.00 56.56 376 ASP A C 1
ATOM 2822 O O . ASP A 1 376 ? 40.722 -9.130 -35.321 1.00 56.56 376 ASP A O 1
ATOM 2826 N N . ASN A 1 377 ? 40.455 -7.065 -36.187 1.00 47.16 377 ASN A N 1
ATOM 2827 C CA . ASN A 1 377 ? 41.149 -7.346 -37.449 1.00 47.16 377 ASN A CA 1
ATOM 2828 C C . ASN A 1 377 ? 42.661 -7.286 -37.252 1.00 47.16 377 ASN A C 1
ATOM 2830 O O . ASN A 1 377 ? 43.117 -6.301 -36.620 1.00 47.16 377 ASN A O 1
#

Radius of gyration: 25.45 Å; Cα contacts (8 Å, |Δi|>4): 711; chains: 1; bounding box: 70×42×73 Å

Secondary structure (DSSP, 8-state):
-PPPEEEEEE-SGGGHHHHHHHHHTT-EEEEEE-PPPEE-STT--EE--HHHHHHHHTT--EE--S-S-SHHHHHHHHHT--SEEEEES--S---HHHHTSSTT-EEEEESS-TTEEEES-HHHHHHHHT-SEEEEEEEE--SSTT-SPEEEEEEEE--TT--HHHHHHHHHHHHHHHHHHHHHHHHHHSS---B---GGG-EEEPPPPGGGGS--TTS-HHHHHHHHHHTTTTTTTHHHHTT-S-TT-EEEE-S-STTTSSSS-B-HHHHHHHHHTT-TTT-EEEESSB--TT--SSEE---TTHHHHT-GGGG--TT-EEEEETTTTEEEEES-HHHHHHHHHT--PPPPS-SSHHHHHHHHH---GGG------

Mean predicted aligned error: 12.06 Å